Protein AF-0000000086060961 (afdb_homodimer)

Sequence (502 aa):
MTVVAVLANPPREGLVATGLAESTPLSTAEAADLYEAAFRDIVLAVDRSGGELLVNYPDEESIPEAHRTDTPPEAALRALVADTLGGTEDARFERQVGSSFGARAGNTVTHLLREEGADSVAVVTPSTAMLSRTLIDSAAMKLRTNGVVIGPSTRGRVHYVGFTEPIDFEGAFEGLALPTLANRGRDAGLDVEFVESLPSLETREDLIDTIPLLRARFAAERIVPDYTAAFVHEHGLDVVDEDGKKRIVRDMTVVAVLANPPREGLVATGLAESTPLSTAEAADLYEAAFRDIVLAVDRSGGELLVNYPDEESIPEAHRTDTPPEAALRALVADTLGGTEDARFERQVGSSFGARAGNTVTHLLREEGADSVAVVTPSTAMLSRTLIDSAAMKLRTNGVVIGPSTRGRVHYVGFTEPIDFEGAFEGLALPTLANRGRDAGLDVEFVESLPSLETREDLIDTIPLLRARFAAERIVPDYTAAFVHEHGLDVVDEDGKKRIVRD

pLDDT: mean 97.27, std 2.28, range [78.19, 98.94]

Nearest PDB structures (foldseek):
  3cgx-assembly1_A  TM=8.092E-01  e=8.854E-16  Oleidesulfovibrio alaskensis G20
  7p97-assembly2_BBB  TM=8.093E-01  e=3.402E-10  Mycetohabitans rhizoxinica HKI 454
  6bwg-assembly1_A  TM=7.221E-01  e=3.503E-09  Mycobacterium tuberculosis H37Rv
  6bwg-assembly2_B  TM=7.138E-01  e=3.278E-09  Mycobacterium tuberculosis H37Rv
  2waw-assembly1_A  TM=5.375E-01  e=2.163E-05  Mycobacterium sp. DSM 3803

Foldseek 3Di:
DEAEEEEEFQLFQPQPLVQACVFAVDHSNLSSLLLLLLVLLVLVQQVPAPYQAEYEYEFLVLGDPVGRDPQTRQNRVQVSSCVSPVHCVRYHYHYFDDNDPLNRVLVVQACCCPVVVDQKYKYAYSFFSFRHNVQVNVQVVVVVQWQWEFAAEPQQATGMIMGRHGWDSVCCRPRNNNVSVVVRCVVVVTGYHYTYHGYTHRHPVSCLVVQVVLVVCVVVVHDGSDSSSVSCVVQQWDWDDDPNDIHIDGD/DEAEEEEEFQLFQPQPLVQACVFAVDHSNLSSLLLLLLVLLVLVQQVPAPYQAEYEYEFLVLGPPVGRDPQTRQNRVQVSSCVSPVHCVRYHYHYFDDNDPLNRVLVVQQCCCPVVPDQKYKYAYSFFSFRHNVQVNVQVVVVVQWQKEFAAEPQQATGMIMGRHGWDSVCCRPRNNNVSVVVRCVVVVTHYHYTYHGYTHRHPVSCLVVQVVLVVCVVVVHDGSDSSSVSCVVQQWDWDDDPNDIGIDGD

Radius of gyration: 23.16 Å; Cα contacts (8 Å, |Δi|>4): 1108; chains: 2; bounding box: 47×70×55 Å

Solvent-accessible surface area (backbone atoms only — not comparable to full-atom values): 25037 Å² total; per-residue (Å²): 102,33,37,38,34,34,51,42,73,49,64,35,60,68,72,31,42,49,50,27,26,74,58,38,94,41,46,41,58,52,21,8,50,50,37,42,20,13,37,49,22,39,52,50,20,34,67,71,27,74,40,40,40,30,42,30,23,53,48,65,87,76,43,59,74,93,68,60,62,93,63,49,37,58,60,51,46,49,51,50,43,22,70,68,68,76,43,52,86,78,47,44,77,44,76,51,52,66,93,43,70,27,42,23,53,41,47,51,45,36,44,39,40,71,74,66,60,39,61,26,36,27,46,33,48,48,34,27,36,77,52,40,28,67,55,53,43,52,46,48,57,50,42,74,81,23,32,26,32,36,18,38,23,61,61,14,27,62,48,33,42,32,29,50,57,78,65,72,31,82,64,28,72,47,72,46,15,34,33,43,42,29,42,35,32,41,74,68,73,31,49,46,46,72,52,70,47,45,59,44,57,46,34,43,70,25,46,43,33,42,46,32,50,50,50,18,30,52,58,36,72,44,89,66,37,62,45,40,53,49,50,37,58,75,59,23,54,44,71,44,62,60,92,86,42,78,40,80,46,71,101,100,34,36,39,34,34,52,42,72,52,65,36,60,68,72,29,43,49,49,27,25,74,58,40,94,41,46,41,59,53,22,9,50,49,36,43,19,12,36,50,22,39,53,50,20,33,67,71,27,75,40,40,40,29,42,29,24,53,48,65,86,76,45,58,75,93,69,59,63,93,63,49,36,59,59,50,48,48,51,51,44,20,69,70,69,76,43,52,88,79,48,44,76,45,76,51,53,65,94,44,71,28,43,23,52,39,48,52,45,38,44,39,40,71,74,66,60,39,60,25,36,28,48,34,47,47,35,27,37,76,54,40,28,68,55,53,42,51,47,50,58,50,45,74,80,20,32,26,32,36,18,38,22,60,59,12,26,60,47,33,41,32,30,49,58,78,65,73,30,82,65,27,73,48,72,46,16,34,33,44,44,29,44,35,30,40,75,68,73,32,47,46,45,72,52,69,47,44,60,43,57,46,34,42,68,24,46,44,34,43,46,34,51,50,50,17,30,52,59,35,72,44,88,66,38,60,46,41,53,48,50,38,58,73,59,22,55,45,71,44,60,60,93,86,44,78,42,79,46,71,103

InterPro domains:
  IPR018641 Transferase 1, rSAM/selenodomain-associated [PF09837] (86-167)
  IPR018641 Transferase 1, rSAM/selenodomain-associated [PTHR36529] (4-212)
  IPR029044 Nucleotide-diphospho-sugar transferases [G3DSA:3.90.550.10] (1-240)

Secondary structure (DSSP, 8-state):
-EEEEEE-----TTTS-HHHHHHSS--HHHHHHHHHHHHHHHHHHHHHSSSEEEEEE--GGGS-GGG--SS-HHHHHHHHHHHHHT-STTEEEEE---SSHHHHHHHHHHIIIIIS--SEEEEE-TT-TT--HHHHHHHHHHTTT-SEEEEE-GGG-EEEEEESS----TTTTSSSHHHHHHHHHHHTT--EEE--B----SSHHHHHHHHHHHHHHHHTT----HHHHHHHHHTTEEEEEETTEEEEEE-/-EEEE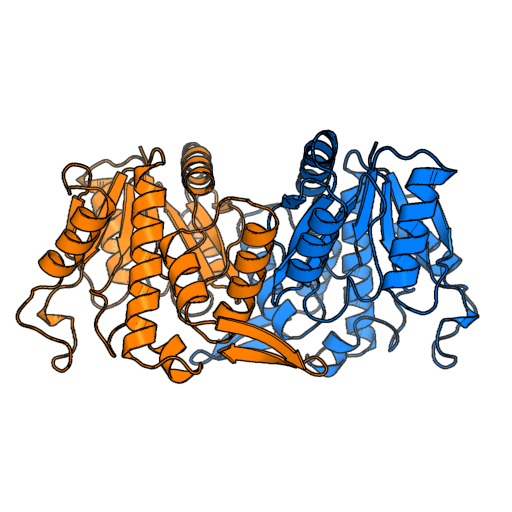EE-----TTTS-HHHHHHSS--HHHHHHHHHHHHHHHHHHHHHSSSEEEEEE--GGGS-GGG--SS-HHHHHHHHHHHHHS-STTEEEEE---SSHHHHHHHHHHIIIIIS--SEEEEE-TT-TT--HHHHHHHHHHTTT-SEEEEE-GGG-EEEEEESS----TTTTSSSHHHHHHHHHHHTT--EEE--B----SSHHHHHHHHHHHHHHHHTT----HHHHHHHHHTTEEEEEETTEEEEEE-

Structure (mmCIF, N/CA/C/O backbone):
data_AF-0000000086060961-model_v1
#
loop_
_entity.id
_entity.type
_entity.pdbx_description
1 polymer '2-phospho-L-lactate guanylyltransferase (CobY/MobA/RfbA family)'
#
loop_
_atom_site.group_PDB
_atom_site.id
_atom_site.type_symbol
_atom_site.label_atom_id
_atom_site.label_alt_id
_atom_site.label_comp_id
_atom_site.label_asym_id
_atom_site.label_entity_id
_atom_site.label_seq_id
_atom_site.pdbx_PDB_ins_code
_atom_site.Cartn_x
_atom_site.Cartn_y
_atom_site.Cartn_z
_atom_site.occupancy
_atom_site.B_iso_or_equiv
_atom_site.auth_seq_id
_atom_site.auth_comp_id
_atom_site.auth_asym_id
_atom_site.auth_atom_id
_atom_site.pdbx_PDB_model_num
ATOM 1 N N . MET A 1 1 ? -2.715 -25.922 8.734 1 89.56 1 MET A N 1
ATOM 2 C CA . MET A 1 1 ? -1.664 -25.297 7.938 1 89.56 1 MET A CA 1
ATOM 3 C C . MET A 1 1 ? -2.232 -24.719 6.648 1 89.56 1 MET A C 1
ATOM 5 O O . MET A 1 1 ? -3.115 -25.312 6.027 1 89.56 1 MET A O 1
ATOM 9 N N . THR A 1 2 ? -1.802 -23.469 6.242 1 97.81 2 THR A N 1
ATOM 10 C CA . THR A 1 2 ? -2.309 -22.828 5.035 1 97.81 2 THR A CA 1
ATOM 11 C C . THR A 1 2 ? -1.502 -23.25 3.812 1 97.81 2 THR A C 1
ATOM 13 O O . THR A 1 2 ? -0.27 -23.219 3.832 1 97.81 2 THR A O 1
ATOM 16 N N . VAL A 1 3 ? -2.162 -23.781 2.791 1 98.75 3 VAL A N 1
ATOM 17 C CA . VAL A 1 3 ? -1.509 -24.016 1.507 1 98.75 3 VAL A CA 1
ATOM 18 C C . VAL A 1 3 ? -1.468 -22.703 0.708 1 98.75 3 VAL A C 1
ATOM 20 O O . VAL A 1 3 ? -2.504 -22.078 0.479 1 98.75 3 VAL A O 1
ATOM 23 N N . VAL A 1 4 ? -0.291 -22.297 0.354 1 98.81 4 VAL A N 1
ATOM 24 C CA . VAL A 1 4 ? -0.137 -21.125 -0.486 1 98.81 4 VAL A CA 1
ATOM 25 C C . VAL A 1 4 ? 0.062 -21.547 -1.94 1 98.81 4 VAL A C 1
ATOM 27 O O . VAL A 1 4 ? 1.151 -21.969 -2.324 1 98.81 4 VAL A O 1
ATOM 30 N N . ALA A 1 5 ? -0.996 -21.406 -2.723 1 98.88 5 ALA A N 1
ATOM 31 C CA . ALA A 1 5 ? -0.958 -21.734 -4.145 1 98.88 5 ALA A CA 1
ATOM 32 C C . ALA A 1 5 ? -0.439 -20.562 -4.969 1 98.88 5 ALA A C 1
ATOM 34 O O . ALA A 1 5 ? -1.081 -19.5 -5.031 1 98.88 5 ALA A O 1
ATOM 35 N N . VAL A 1 6 ? 0.688 -20.719 -5.516 1 98.81 6 VAL A N 1
ATOM 36 C CA . VAL A 1 6 ? 1.259 -19.734 -6.43 1 98.81 6 VAL A CA 1
ATOM 37 C C . VAL A 1 6 ? 0.909 -20.094 -7.867 1 98.81 6 VAL A C 1
ATOM 39 O O . VAL A 1 6 ? 1.482 -21.031 -8.43 1 98.81 6 VAL A O 1
ATOM 42 N N . LEU A 1 7 ? -0.048 -19.422 -8.43 1 98.56 7 LEU A N 1
ATOM 43 C CA . LEU A 1 7 ? -0.378 -19.641 -9.836 1 98.56 7 LEU A CA 1
ATOM 44 C C . LEU A 1 7 ? 0.624 -18.938 -10.742 1 98.56 7 LEU A C 1
ATOM 46 O O . LEU A 1 7 ? 0.667 -17.719 -10.797 1 98.56 7 LEU A O 1
ATOM 50 N N . ALA A 1 8 ? 1.439 -19.719 -11.406 1 98.5 8 ALA A N 1
ATOM 51 C CA . ALA A 1 8 ? 2.576 -19.141 -12.117 1 98.5 8 ALA A CA 1
ATOM 52 C C . ALA A 1 8 ? 2.711 -19.734 -13.516 1 98.5 8 ALA A C 1
ATOM 54 O O . ALA A 1 8 ? 2.506 -20.938 -13.711 1 98.5 8 ALA A O 1
ATOM 55 N N . ASN A 1 9 ? 2.961 -18.906 -14.492 1 98.38 9 ASN A N 1
ATOM 56 C CA . ASN A 1 9 ? 3.477 -19.312 -15.797 1 98.38 9 ASN A CA 1
ATOM 57 C C . ASN A 1 9 ? 4.992 -19.5 -15.773 1 98.38 9 ASN A C 1
ATOM 59 O O . ASN A 1 9 ? 5.676 -18.906 -14.938 1 98.38 9 ASN A O 1
ATOM 63 N N . PRO A 1 10 ? 5.504 -20.406 -16.641 1 98.56 10 PRO A N 1
ATOM 64 C CA . PRO A 1 10 ? 6.961 -20.359 -16.797 1 98.56 10 PRO A CA 1
ATOM 65 C C . PRO A 1 10 ? 7.453 -19 -17.297 1 98.56 10 PRO A C 1
ATOM 67 O O . PRO A 1 10 ? 6.797 -18.375 -18.141 1 98.56 10 PRO A O 1
ATOM 70 N N . PRO A 1 11 ? 8.516 -18.516 -16.672 1 98.44 11 PRO A N 1
ATOM 71 C CA . PRO A 1 11 ? 8.992 -17.188 -17.031 1 98.44 11 PRO A CA 1
ATOM 72 C C . PRO A 1 11 ? 9.617 -17.141 -18.438 1 98.44 11 PRO A C 1
ATOM 74 O O . PRO A 1 11 ? 10.836 -17.109 -18.562 1 98.44 11 PRO A O 1
ATOM 77 N N . ARG A 1 12 ? 8.82 -17.078 -19.453 1 98.44 12 ARG A N 1
ATOM 78 C CA . ARG A 1 12 ? 9.258 -17.062 -20.844 1 98.44 12 ARG A CA 1
ATOM 79 C C . ARG A 1 12 ? 9.039 -15.688 -21.469 1 98.44 12 ARG A C 1
ATOM 81 O O . ARG A 1 12 ? 8.031 -15.039 -21.203 1 98.44 12 ARG A O 1
ATOM 88 N N . GLU A 1 13 ? 10.016 -15.336 -22.281 1 97.44 13 GLU A N 1
ATOM 89 C CA . GLU A 1 13 ? 9.961 -14.055 -22.969 1 97.44 13 GLU A CA 1
ATOM 90 C C . GLU A 1 13 ? 8.664 -13.898 -23.75 1 97.44 13 GLU A C 1
ATOM 92 O O . GLU A 1 13 ? 8.281 -14.797 -24.5 1 97.44 13 GLU A O 1
ATOM 97 N N . GLY A 1 14 ? 8.008 -12.812 -23.516 1 97.38 14 GLY A N 1
ATOM 98 C CA . GLY A 1 14 ? 6.801 -12.508 -24.266 1 97.38 14 GLY A CA 1
ATOM 99 C C . GLY A 1 14 ? 5.555 -13.141 -23.672 1 97.38 14 GLY A C 1
ATOM 100 O O . GLY A 1 14 ? 4.434 -12.758 -24.016 1 97.38 14 GLY A O 1
ATOM 101 N N . LEU A 1 15 ? 5.68 -14.062 -22.812 1 97.88 15 LEU A N 1
ATOM 102 C CA . LEU A 1 15 ? 4.555 -14.758 -22.188 1 97.88 15 LEU A CA 1
ATOM 103 C C . LEU A 1 15 ? 4.141 -14.07 -20.891 1 97.88 15 LEU A C 1
ATOM 105 O O . LEU A 1 15 ? 2.949 -13.93 -20.609 1 97.88 15 LEU A O 1
ATOM 109 N N . VAL A 1 16 ? 5.109 -13.68 -20.109 1 98 16 VAL A N 1
ATOM 110 C CA . VAL A 1 16 ? 4.832 -13.148 -18.781 1 98 16 VAL A CA 1
ATOM 111 C C . VAL A 1 16 ? 5.266 -11.688 -18.719 1 98 16 VAL A C 1
ATOM 113 O O . VAL A 1 16 ? 6.094 -11.234 -19.5 1 98 16 VAL A O 1
ATOM 116 N N . ALA A 1 17 ? 4.668 -11 -17.688 1 97.81 17 ALA A N 1
ATOM 117 C CA . ALA A 1 17 ? 5.023 -9.617 -17.359 1 97.81 17 ALA A CA 1
ATOM 118 C C . ALA A 1 17 ? 4.98 -8.734 -18.609 1 97.81 17 ALA A C 1
ATOM 120 O O . ALA A 1 17 ? 5.805 -7.832 -18.766 1 97.81 17 ALA A O 1
ATOM 121 N N . THR A 1 18 ? 4.043 -9.031 -19.484 1 97.5 18 THR A N 1
ATOM 122 C CA . THR A 1 18 ? 3.939 -8.305 -20.734 1 97.5 18 THR A CA 1
ATOM 123 C C . THR A 1 18 ? 3.59 -6.836 -20.484 1 97.5 18 THR A C 1
ATOM 125 O O . THR A 1 18 ? 4.004 -5.957 -21.25 1 97.5 18 THR A O 1
ATOM 128 N N . GLY A 1 19 ? 2.799 -6.609 -19.422 1 96.81 19 GLY A N 1
ATOM 129 C CA . GLY A 1 19 ? 2.492 -5.23 -19.078 1 96.81 19 GLY A CA 1
ATOM 130 C C . GLY A 1 19 ? 3.727 -4.402 -18.766 1 96.81 19 GLY A C 1
ATOM 131 O O . GLY A 1 19 ? 3.789 -3.219 -19.109 1 96.81 19 GLY A O 1
ATOM 132 N N . LEU A 1 20 ? 4.672 -5.004 -18.141 1 97.38 20 LEU A N 1
ATOM 133 C CA . LEU A 1 20 ? 5.93 -4.328 -17.859 1 97.38 20 LEU A CA 1
ATOM 134 C C . LEU A 1 20 ? 6.703 -4.047 -19.141 1 97.38 20 LEU A C 1
ATOM 136 O O . LEU A 1 20 ? 7.188 -2.932 -19.344 1 97.38 20 LEU A O 1
ATOM 140 N N . ALA A 1 21 ? 6.801 -5.008 -20.016 1 97.06 21 ALA A N 1
ATOM 141 C CA . ALA A 1 21 ? 7.539 -4.836 -21.266 1 97.06 21 ALA A CA 1
ATOM 142 C C . ALA A 1 21 ? 6.902 -3.758 -22.141 1 97.06 21 ALA A C 1
ATOM 144 O O . ALA A 1 21 ? 7.602 -3.027 -22.844 1 97.06 21 ALA A O 1
ATOM 145 N N . GLU A 1 22 ? 5.625 -3.648 -22.078 1 96.12 22 GLU A N 1
ATOM 146 C CA . GLU A 1 22 ? 4.887 -2.727 -22.938 1 96.12 22 GLU A CA 1
ATOM 147 C C . GLU A 1 22 ? 4.98 -1.295 -22.422 1 96.12 22 GLU A C 1
ATOM 149 O O . GLU A 1 22 ? 4.883 -0.341 -23.203 1 96.12 22 GLU A O 1
ATOM 154 N N . SER A 1 23 ? 5.195 -1.201 -21.156 1 94.12 23 SER A N 1
ATOM 155 C CA . SER A 1 23 ? 4.977 0.119 -20.578 1 94.12 23 SER A CA 1
ATOM 156 C C . SER A 1 23 ? 6.262 0.677 -19.969 1 94.12 23 SER A C 1
ATOM 158 O O . SER A 1 23 ? 6.285 1.812 -19.484 1 94.12 23 SER A O 1
ATOM 160 N N . THR A 1 24 ? 7.32 -0.083 -19.906 1 94.56 24 THR A N 1
ATOM 161 C CA . THR A 1 24 ? 8.586 0.326 -19.312 1 94.56 24 THR A CA 1
ATOM 162 C C . THR A 1 24 ? 9.734 0.145 -20.297 1 94.56 24 THR A C 1
ATOM 164 O O . THR A 1 24 ? 9.547 -0.417 -21.375 1 94.56 24 THR A O 1
ATOM 167 N N . PRO A 1 25 ? 10.961 0.643 -19.984 1 92.62 25 PRO A N 1
ATOM 168 C CA . PRO A 1 25 ? 12.109 0.451 -20.875 1 92.62 25 PRO A CA 1
ATOM 169 C C . PRO A 1 25 ? 12.617 -0.989 -20.875 1 92.62 25 PRO A C 1
ATOM 171 O O . PRO A 1 25 ? 13.602 -1.299 -21.547 1 92.62 25 PRO A O 1
ATOM 174 N N . LEU A 1 26 ? 11.984 -1.859 -20.141 1 97.12 26 LEU A N 1
ATOM 175 C CA . LEU A 1 26 ? 12.414 -3.254 -20.094 1 97.12 26 LEU A CA 1
ATOM 176 C C . LEU A 1 26 ? 12.039 -3.979 -21.375 1 97.12 26 LEU A C 1
ATOM 178 O O . LEU A 1 26 ? 10.93 -3.809 -21.891 1 97.12 26 LEU A O 1
ATOM 182 N N . SER A 1 27 ? 13.023 -4.762 -21.906 1 97.94 27 SER A N 1
ATOM 183 C CA . SER A 1 27 ? 12.695 -5.68 -22.984 1 97.94 27 SER A CA 1
ATOM 184 C C . SER A 1 27 ? 11.789 -6.805 -22.5 1 97.94 27 SER A C 1
ATOM 186 O O . SER A 1 27 ? 11.594 -6.98 -21.297 1 97.94 27 SER A O 1
ATOM 188 N N . THR A 1 28 ? 11.242 -7.523 -23.469 1 98.19 28 THR A N 1
ATOM 189 C CA . THR A 1 28 ? 10.438 -8.68 -23.109 1 98.19 28 THR A CA 1
ATOM 190 C C . THR A 1 28 ? 11.266 -9.695 -22.328 1 98.19 28 THR A C 1
ATOM 192 O O . THR A 1 28 ? 10.758 -10.352 -21.422 1 98.19 28 THR A O 1
ATOM 195 N N . ALA A 1 29 ? 12.5 -9.828 -22.656 1 98.44 29 ALA A N 1
ATOM 196 C CA . ALA A 1 29 ? 13.391 -10.742 -21.953 1 98.44 29 ALA A CA 1
ATOM 197 C C . ALA A 1 29 ? 13.633 -10.281 -20.516 1 98.44 29 ALA A C 1
ATOM 199 O O . ALA A 1 29 ? 13.578 -11.086 -19.578 1 98.44 29 ALA A O 1
ATOM 200 N N . GLU A 1 30 ? 13.914 -9.008 -20.359 1 98.5 30 GLU A N 1
ATOM 201 C CA . GLU A 1 30 ? 14.141 -8.438 -19.047 1 98.5 30 GLU A CA 1
ATOM 202 C C . GLU A 1 30 ? 12.891 -8.531 -18.172 1 98.5 30 GLU A C 1
ATOM 204 O O . GLU A 1 30 ? 12.977 -8.789 -16.969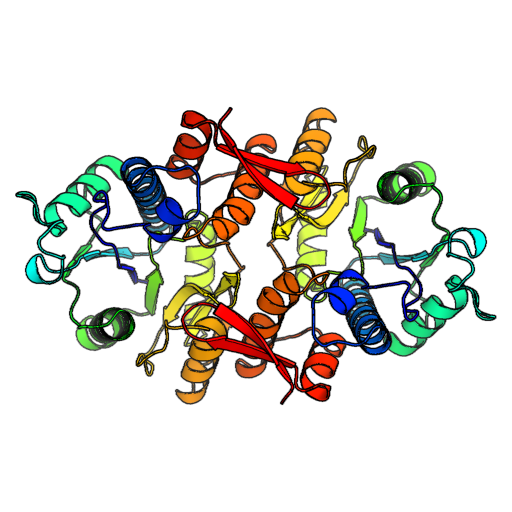 1 98.5 30 GLU A O 1
ATOM 209 N N . ALA A 1 31 ? 11.742 -8.281 -18.766 1 98.5 31 ALA A N 1
ATOM 210 C CA . ALA A 1 31 ? 10.477 -8.398 -18.047 1 98.5 31 ALA A CA 1
ATOM 211 C C . ALA A 1 31 ? 10.266 -9.828 -17.547 1 98.5 31 ALA A C 1
ATOM 213 O O . ALA A 1 31 ? 9.828 -10.031 -16.406 1 98.5 31 ALA A O 1
ATOM 214 N N . ALA A 1 32 ? 10.586 -10.766 -18.359 1 98.62 32 ALA A N 1
ATOM 215 C CA . ALA A 1 32 ? 10.484 -12.164 -17.953 1 98.62 32 ALA A CA 1
ATOM 216 C C . ALA A 1 32 ? 11.453 -12.469 -16.812 1 98.62 32 ALA A C 1
ATOM 218 O O . ALA A 1 32 ? 11.117 -13.211 -15.883 1 98.62 32 ALA A O 1
ATOM 219 N N . ASP A 1 33 ? 12.648 -11.859 -16.875 1 98.69 33 ASP A N 1
ATOM 220 C CA . ASP A 1 33 ? 13.625 -12.023 -15.805 1 98.69 33 ASP A CA 1
ATOM 221 C C . ASP A 1 33 ? 13.109 -11.438 -14.492 1 98.69 33 ASP A C 1
ATOM 223 O O . ASP A 1 33 ? 13.328 -12.016 -13.422 1 98.69 33 ASP A O 1
ATOM 227 N N . LEU A 1 34 ? 12.5 -10.305 -14.57 1 98.69 34 LEU A N 1
ATOM 228 C CA . LEU A 1 34 ? 11.938 -9.68 -13.375 1 98.69 34 LEU A CA 1
ATOM 229 C C . LEU A 1 34 ? 10.797 -10.523 -12.805 1 98.69 34 LEU A C 1
ATOM 231 O O . LEU A 1 34 ? 10.688 -10.672 -11.586 1 98.69 34 LEU A O 1
ATOM 235 N N . TYR A 1 35 ? 9.992 -11.094 -13.695 1 98.75 35 TYR A N 1
ATOM 236 C CA . TYR A 1 35 ? 8.938 -12.023 -13.289 1 98.75 35 TYR A CA 1
ATOM 237 C C . TYR A 1 35 ? 9.523 -13.227 -12.555 1 98.75 35 TYR A C 1
ATOM 239 O O . TYR A 1 35 ? 9.016 -13.625 -11.508 1 98.75 35 TYR A O 1
ATOM 247 N N . GLU A 1 36 ? 10.523 -13.734 -13.109 1 98.81 36 GLU A N 1
ATOM 248 C CA . GLU A 1 36 ? 11.211 -14.867 -12.477 1 98.81 36 GLU A CA 1
ATOM 249 C C . GLU A 1 36 ? 11.742 -14.484 -11.102 1 98.81 36 GLU A C 1
ATOM 251 O O . GLU A 1 36 ? 11.625 -15.258 -10.148 1 98.81 36 GLU A O 1
ATOM 256 N N . ALA A 1 37 ? 12.359 -13.328 -11 1 98.81 37 ALA A N 1
ATOM 257 C CA . ALA A 1 37 ? 12.875 -12.836 -9.727 1 98.81 37 ALA A CA 1
ATOM 258 C C . ALA A 1 37 ? 11.766 -12.758 -8.68 1 98.81 37 ALA A C 1
ATOM 260 O O . ALA A 1 37 ? 11.938 -13.219 -7.547 1 98.81 37 ALA A O 1
ATOM 261 N N . ALA A 1 38 ? 10.664 -12.211 -9.078 1 98.75 38 ALA A N 1
ATOM 262 C CA . ALA A 1 38 ? 9.523 -12.094 -8.172 1 98.75 38 ALA A CA 1
ATOM 263 C C . ALA A 1 38 ? 9.016 -13.469 -7.746 1 98.75 38 ALA A C 1
ATOM 265 O O . ALA A 1 38 ? 8.695 -13.688 -6.574 1 98.75 38 ALA A O 1
ATOM 266 N N . PHE A 1 39 ? 8.961 -14.398 -8.727 1 98.88 39 PHE A N 1
ATOM 267 C CA . PHE A 1 39 ? 8.547 -15.773 -8.438 1 98.88 39 PHE A CA 1
ATOM 268 C C . PHE A 1 39 ? 9.453 -16.406 -7.387 1 98.88 39 PHE A C 1
ATOM 270 O O . PHE A 1 39 ? 8.969 -17 -6.418 1 98.88 39 PHE A O 1
ATOM 277 N N . ARG A 1 40 ? 10.727 -16.25 -7.559 1 98.75 40 ARG A N 1
ATOM 278 C CA . ARG A 1 40 ? 11.695 -16.812 -6.625 1 98.75 40 ARG A CA 1
ATOM 279 C C . ARG A 1 40 ? 11.539 -16.203 -5.234 1 98.75 40 ARG A C 1
ATOM 281 O O . ARG A 1 40 ? 11.648 -16.906 -4.23 1 98.75 40 ARG A O 1
ATOM 288 N N . ASP A 1 41 ? 11.312 -14.945 -5.156 1 98.75 41 ASP A N 1
ATOM 289 C CA . ASP A 1 41 ? 11.117 -14.273 -3.871 1 98.75 41 ASP A CA 1
ATOM 290 C C . ASP A 1 41 ? 9.883 -14.805 -3.156 1 98.75 41 ASP A C 1
ATOM 292 O O . ASP A 1 41 ? 9.883 -14.969 -1.934 1 98.75 41 ASP A O 1
ATOM 296 N N . ILE A 1 42 ? 8.805 -15.078 -3.893 1 98.56 42 ILE A N 1
ATOM 297 C CA . ILE A 1 42 ? 7.582 -15.617 -3.305 1 98.56 42 ILE A CA 1
ATOM 298 C C . ILE A 1 42 ? 7.828 -17.031 -2.799 1 98.56 42 ILE A C 1
ATOM 300 O O . ILE A 1 42 ? 7.398 -17.391 -1.699 1 98.56 42 ILE A O 1
ATOM 304 N N . VAL A 1 43 ? 8.523 -17.797 -3.619 1 98.44 43 VAL A N 1
ATOM 305 C CA . VAL A 1 43 ? 8.883 -19.156 -3.238 1 98.44 43 VAL A CA 1
ATOM 306 C C . VAL A 1 43 ? 9.648 -19.141 -1.917 1 98.44 43 VAL A C 1
ATOM 308 O O . VAL A 1 43 ? 9.328 -19.891 -0.997 1 98.44 43 VAL A O 1
ATOM 311 N N . LEU A 1 44 ? 10.586 -18.234 -1.763 1 98.19 44 LEU A N 1
ATOM 312 C CA . LEU A 1 44 ? 11.375 -18.109 -0.542 1 98.19 44 LEU A CA 1
ATOM 313 C C . LEU A 1 44 ? 10.5 -17.688 0.63 1 98.19 44 LEU A C 1
ATOM 315 O O . LEU A 1 44 ? 10.633 -18.219 1.734 1 98.19 44 LEU A O 1
ATOM 319 N N . ALA A 1 45 ? 9.664 -16.719 0.398 1 98.25 45 ALA A N 1
ATOM 320 C CA . ALA A 1 45 ? 8.789 -16.203 1.454 1 98.25 45 ALA A CA 1
ATOM 321 C C . ALA A 1 45 ? 7.895 -17.312 2.004 1 98.25 45 ALA A C 1
ATOM 323 O O . ALA A 1 45 ? 7.738 -17.438 3.221 1 98.25 45 ALA A O 1
ATOM 324 N N . VAL A 1 46 ? 7.301 -18.109 1.089 1 98.31 46 VAL A N 1
ATOM 325 C CA . VAL A 1 46 ? 6.414 -19.172 1.517 1 98.31 46 VAL A CA 1
ATOM 326 C C . VAL A 1 46 ? 7.211 -20.25 2.264 1 98.31 46 VAL A C 1
ATOM 328 O O . VAL A 1 46 ? 6.801 -20.703 3.33 1 98.31 46 VAL A O 1
ATOM 331 N N . ASP A 1 47 ? 8.359 -20.594 1.724 1 97.75 47 ASP A N 1
ATOM 332 C CA . ASP A 1 47 ? 9.195 -21.641 2.32 1 97.75 47 ASP A CA 1
ATOM 333 C C . ASP A 1 47 ? 9.609 -21.25 3.738 1 97.75 47 ASP A C 1
ATOM 335 O O . ASP A 1 47 ? 9.719 -22.125 4.613 1 97.75 47 ASP A O 1
ATOM 339 N N . ARG A 1 48 ? 9.844 -19.984 3.979 1 97.19 48 ARG A N 1
ATOM 340 C CA . ARG A 1 48 ? 10.312 -19.5 5.27 1 97.19 48 ARG A CA 1
ATOM 341 C C . ARG A 1 48 ? 9.148 -19.297 6.234 1 97.19 48 ARG A C 1
ATOM 343 O O . ARG A 1 48 ? 9.359 -19.109 7.434 1 97.19 48 ARG A O 1
ATOM 350 N N . SER A 1 49 ? 7.965 -19.312 5.723 1 97.69 49 SER A N 1
ATOM 351 C CA . SER A 1 49 ? 6.777 -19.109 6.543 1 97.69 49 SER A CA 1
ATOM 352 C C . SER A 1 49 ? 6.246 -20.438 7.082 1 97.69 49 SER A C 1
ATOM 354 O O . SER A 1 49 ? 6.914 -21.469 6.977 1 97.69 49 SER A O 1
ATOM 356 N N . GLY A 1 50 ? 5.105 -20.406 7.676 1 96 50 GLY A N 1
ATOM 357 C CA . GLY A 1 50 ? 4.43 -21.609 8.133 1 96 50 GLY A CA 1
ATOM 358 C C . GLY A 1 50 ? 3.514 -22.219 7.09 1 96 50 GLY A C 1
ATOM 359 O O . GLY A 1 50 ? 2.793 -23.172 7.367 1 96 50 GLY A O 1
ATOM 360 N N . GLY A 1 51 ? 3.545 -21.656 5.867 1 97.44 51 GLY A N 1
ATOM 361 C CA . GLY A 1 51 ? 2.678 -22.141 4.809 1 97.44 51 GLY A CA 1
ATOM 362 C C . GLY A 1 51 ? 3.291 -23.281 4.012 1 97.44 51 GLY A C 1
ATOM 363 O O . GLY A 1 51 ? 4.5 -23.516 4.078 1 97.44 51 GLY A O 1
ATOM 364 N N . GLU A 1 52 ? 2.453 -24 3.346 1 98.25 52 GLU A N 1
ATOM 365 C CA . GLU A 1 52 ? 2.863 -25.031 2.395 1 98.25 52 GLU A CA 1
ATOM 366 C C . GLU A 1 52 ? 2.859 -24.5 0.966 1 98.25 52 GLU A C 1
ATOM 368 O O . GLU A 1 52 ? 1.839 -24 0.489 1 98.25 52 GLU A O 1
ATOM 373 N N . LEU A 1 53 ? 3.969 -24.656 0.298 1 98.62 53 LEU A N 1
ATOM 374 C CA . LEU A 1 53 ? 4.102 -24.125 -1.055 1 98.62 53 LEU A CA 1
ATOM 375 C C . LEU A 1 53 ? 3.48 -25.062 -2.074 1 98.62 53 LEU A C 1
ATOM 377 O O . LEU A 1 53 ? 3.854 -26.234 -2.145 1 98.62 53 LEU A O 1
ATOM 381 N N . LEU A 1 54 ? 2.525 -24.625 -2.828 1 98.81 54 LEU A N 1
ATOM 382 C CA . LEU A 1 54 ? 1.999 -25.281 -4.016 1 98.81 54 LEU A CA 1
ATOM 383 C C . LEU A 1 54 ? 2.195 -24.422 -5.254 1 98.81 54 LEU A C 1
ATOM 385 O O . LEU A 1 54 ? 1.645 -23.312 -5.34 1 98.81 54 LEU A O 1
ATOM 389 N N . VAL A 1 55 ? 3.016 -24.844 -6.145 1 98.88 55 VAL A N 1
ATOM 390 C CA . VAL A 1 55 ? 3.146 -24.188 -7.438 1 98.88 55 VAL A CA 1
ATOM 391 C C . VAL A 1 55 ? 2.109 -24.75 -8.414 1 98.88 55 VAL A C 1
ATOM 393 O O . VAL A 1 55 ? 2.125 -25.938 -8.727 1 98.88 55 VAL A O 1
ATOM 396 N N . ASN A 1 56 ? 1.219 -23.906 -8.773 1 98.75 56 ASN A N 1
ATOM 397 C CA . ASN A 1 56 ? 0.166 -24.266 -9.719 1 98.75 56 ASN A CA 1
ATOM 398 C C . ASN A 1 56 ? 0.506 -23.797 -11.133 1 98.75 56 ASN A C 1
ATOM 400 O O . ASN A 1 56 ? 0.468 -22.594 -11.422 1 98.75 56 ASN A O 1
ATOM 404 N N . TYR A 1 57 ? 0.868 -24.75 -12.047 1 98.62 57 TYR A N 1
ATOM 405 C CA . TYR A 1 57 ? 1.421 -24.438 -13.359 1 98.62 57 TYR A CA 1
ATOM 406 C C . TYR A 1 57 ? 0.415 -24.75 -14.461 1 98.62 57 TYR A C 1
ATOM 408 O O . TYR A 1 57 ? -0.448 -25.625 -14.297 1 98.62 57 TYR A O 1
ATOM 416 N N . PRO A 1 58 ? 0.489 -24.031 -15.594 1 97.44 58 PRO A N 1
ATOM 417 C CA . PRO A 1 58 ? -0.43 -24.297 -16.703 1 97.44 58 PRO A CA 1
ATOM 418 C C . PRO A 1 58 ? -0.042 -25.547 -17.5 1 97.44 58 PRO A C 1
ATOM 420 O O . PRO A 1 58 ? 1.12 -25.953 -17.484 1 97.44 58 PRO A O 1
ATOM 423 N N . ASP A 1 59 ? -1.075 -26.031 -18.125 1 92.69 59 ASP A N 1
ATOM 424 C CA . ASP A 1 59 ? -0.794 -27.062 -19.125 1 92.69 59 ASP A CA 1
ATOM 425 C C . ASP A 1 59 ? -0.057 -26.469 -20.328 1 92.69 59 ASP A C 1
ATOM 427 O O . ASP A 1 59 ? -0.291 -25.328 -20.703 1 92.69 59 ASP A O 1
ATOM 431 N N . GLU A 1 60 ? 0.744 -27.312 -20.922 1 92.81 60 GLU A N 1
ATOM 432 C CA . GLU A 1 60 ? 1.473 -26.875 -22.109 1 92.81 60 GLU A CA 1
ATOM 433 C C . GLU A 1 60 ? 0.519 -26.344 -23.188 1 92.81 60 GLU A C 1
ATOM 435 O O . GLU A 1 60 ? 0.82 -25.375 -23.859 1 92.81 60 GLU A O 1
ATOM 440 N N . GLU A 1 61 ? -0.627 -26.969 -23.344 1 92.12 61 GLU A N 1
ATOM 441 C CA . GLU A 1 61 ? -1.596 -26.625 -24.391 1 92.12 61 GLU A CA 1
ATOM 442 C C . GLU A 1 61 ? -2.23 -25.266 -24.125 1 92.12 61 GLU A C 1
ATOM 444 O O . GLU A 1 61 ? -2.76 -24.641 -25.047 1 92.12 61 GLU A O 1
ATOM 449 N N . SER A 1 62 ? -2.172 -24.828 -22.812 1 93.5 62 SER A N 1
ATOM 450 C CA . SER A 1 62 ? -2.756 -23.547 -22.469 1 93.5 62 SER A CA 1
ATOM 451 C C . SER A 1 62 ? -1.794 -22.406 -22.766 1 93.5 62 SER A C 1
ATOM 453 O O . SER A 1 62 ? -2.191 -21.234 -22.781 1 93.5 62 SER A O 1
ATOM 455 N N . ILE A 1 63 ? -0.565 -22.719 -23.031 1 96.06 63 ILE A N 1
ATOM 456 C CA . ILE A 1 63 ? 0.436 -21.719 -23.406 1 96.06 63 ILE A CA 1
ATOM 457 C C . ILE A 1 63 ? 0.341 -21.422 -24.891 1 96.06 63 ILE A C 1
ATOM 459 O O . ILE A 1 63 ? 0.293 -22.344 -25.719 1 96.06 63 ILE A O 1
ATOM 463 N N . PRO A 1 64 ? 0.26 -20.188 -25.266 1 96.06 64 PRO A N 1
ATOM 464 C CA . PRO A 1 64 ? 0.267 -19.875 -26.703 1 96.06 64 PRO A CA 1
ATOM 465 C C . PRO A 1 64 ? 1.416 -20.531 -27.453 1 96.06 64 PRO A C 1
ATOM 467 O O . PRO A 1 64 ? 2.531 -20.625 -26.922 1 96.06 64 PRO A O 1
ATOM 470 N N . GLU A 1 65 ? 1.128 -20.938 -28.656 1 96.12 65 GLU A N 1
ATOM 471 C CA . GLU A 1 65 ? 2.055 -21.734 -29.453 1 96.12 65 GLU A CA 1
ATOM 472 C C . GLU A 1 65 ? 3.414 -21.047 -29.578 1 96.12 65 GLU A C 1
ATOM 474 O O . GLU A 1 65 ? 4.453 -21.703 -29.469 1 96.12 65 GLU A O 1
ATOM 479 N N . ALA A 1 66 ? 3.439 -19.812 -29.734 1 96.38 66 ALA A N 1
ATOM 480 C CA . ALA A 1 66 ? 4.656 -19.031 -29.969 1 96.38 66 ALA A CA 1
ATOM 481 C C . ALA A 1 66 ? 5.586 -19.094 -28.766 1 96.38 66 ALA A C 1
ATOM 483 O O . ALA A 1 66 ? 6.777 -18.797 -28.875 1 96.38 66 ALA A O 1
ATOM 484 N N . HIS A 1 67 ? 5.035 -19.562 -27.609 1 97 67 HIS A N 1
ATOM 485 C CA . HIS A 1 67 ? 5.832 -19.547 -26.391 1 97 67 HIS A CA 1
ATOM 486 C C . HIS A 1 67 ? 6.066 -20.953 -25.859 1 97 67 HIS A C 1
ATOM 488 O O . HIS A 1 67 ? 6.574 -21.125 -24.734 1 97 67 HIS A O 1
ATOM 494 N N . ARG A 1 68 ? 5.617 -21.906 -26.609 1 96.94 68 ARG A N 1
ATOM 495 C CA . ARG A 1 68 ? 5.902 -23.281 -26.219 1 96.94 68 ARG A CA 1
ATOM 496 C C . ARG A 1 68 ? 7.352 -23.656 -26.516 1 96.94 68 ARG A C 1
ATOM 498 O O . ARG A 1 68 ? 7.922 -23.203 -27.516 1 96.94 68 ARG A O 1
ATOM 505 N N . THR A 1 69 ? 7.961 -24.328 -25.641 1 95.5 69 THR A N 1
ATOM 506 C CA . THR A 1 69 ? 9.328 -24.812 -25.781 1 95.5 69 THR A CA 1
ATOM 507 C C . THR A 1 69 ? 9.406 -26.312 -25.5 1 95.5 69 THR A C 1
ATOM 509 O O . THR A 1 69 ? 8.406 -26.938 -25.156 1 95.5 69 THR A O 1
ATOM 512 N N . ASP A 1 70 ? 10.609 -26.828 -25.641 1 95.75 70 ASP A N 1
ATOM 513 C CA . ASP A 1 70 ? 10.82 -28.25 -25.359 1 95.75 70 ASP A CA 1
ATOM 514 C C . ASP A 1 70 ? 10.75 -28.531 -23.875 1 95.75 70 ASP A C 1
ATOM 516 O O . ASP A 1 70 ? 10.617 -29.688 -23.453 1 95.75 70 ASP A O 1
ATOM 520 N N . THR A 1 71 ? 10.844 -27.547 -23.094 1 97.25 71 THR A N 1
ATOM 521 C CA . THR A 1 71 ? 10.742 -27.719 -21.641 1 97.25 71 THR A CA 1
ATOM 522 C C . THR A 1 71 ? 9.312 -27.484 -21.172 1 97.25 71 THR A C 1
ATOM 524 O O . THR A 1 71 ? 8.805 -26.359 -21.234 1 97.25 71 THR A O 1
ATOM 527 N N . PRO A 1 72 ? 8.695 -28.531 -20.719 1 97.56 72 PRO A N 1
ATOM 528 C CA . PRO A 1 72 ? 7.336 -28.344 -20.203 1 97.56 72 PRO A CA 1
ATOM 529 C C . PRO A 1 72 ? 7.254 -27.312 -19.094 1 97.56 72 PRO A C 1
ATOM 531 O O . PRO A 1 72 ? 8.227 -27.109 -18.359 1 97.56 72 PRO A O 1
ATOM 534 N N . PRO A 1 73 ? 6.098 -26.656 -18.922 1 98.25 73 PRO A N 1
ATOM 535 C CA . PRO A 1 73 ? 5.941 -25.625 -17.891 1 98.25 73 PRO A CA 1
ATOM 536 C C . PRO A 1 73 ? 6.289 -26.141 -16.484 1 98.25 73 PRO A C 1
ATOM 538 O O . PRO A 1 73 ? 6.969 -25.453 -15.727 1 98.25 73 PRO A O 1
ATOM 541 N N . GLU A 1 74 ? 5.809 -27.328 -16.141 1 98.25 74 GLU A N 1
ATOM 542 C CA . GLU A 1 74 ? 6.113 -27.906 -14.836 1 98.25 74 GLU A CA 1
ATOM 543 C C . GLU A 1 74 ? 7.621 -28 -14.617 1 98.25 74 GLU A C 1
ATOM 545 O O . GLU A 1 74 ? 8.125 -27.641 -13.547 1 98.25 74 GLU A O 1
ATOM 550 N N . ALA A 1 75 ? 8.32 -28.562 -15.594 1 98.25 75 ALA A N 1
ATOM 551 C CA . ALA A 1 75 ? 9.758 -28.766 -15.484 1 98.25 75 ALA A CA 1
ATOM 552 C C . ALA A 1 75 ? 10.484 -27.438 -15.297 1 98.25 75 ALA A C 1
ATOM 554 O O . ALA A 1 75 ? 11.438 -27.344 -14.516 1 98.25 75 ALA A O 1
ATOM 555 N N . ALA A 1 76 ? 10.062 -26.438 -16.016 1 98.5 76 ALA A N 1
ATOM 556 C CA . ALA A 1 76 ? 10.68 -25.109 -15.914 1 98.5 76 ALA A CA 1
ATOM 557 C C . ALA A 1 76 ? 10.516 -24.531 -14.508 1 98.5 76 ALA A C 1
ATOM 559 O O . ALA A 1 76 ? 11.484 -24.047 -13.922 1 98.5 76 ALA A O 1
ATOM 560 N N . LEU A 1 77 ? 9.32 -24.625 -13.945 1 98.75 77 LEU A N 1
ATOM 561 C CA . LEU A 1 77 ? 9.047 -24.047 -12.633 1 98.75 77 LEU A CA 1
ATOM 562 C C . LEU A 1 77 ? 9.68 -24.891 -11.531 1 98.75 77 LEU A C 1
ATOM 564 O O . LEU A 1 77 ? 10.148 -24.359 -10.523 1 98.75 77 LEU A O 1
ATOM 568 N N . ARG A 1 78 ? 9.695 -26.219 -11.719 1 98.69 78 ARG A N 1
ATOM 569 C CA . ARG A 1 78 ? 10.375 -27.094 -10.766 1 98.69 78 ARG A CA 1
ATOM 570 C C . ARG A 1 78 ? 11.859 -26.766 -10.688 1 98.69 78 ARG A C 1
ATOM 572 O O . ARG A 1 78 ? 12.445 -26.766 -9.602 1 98.69 78 ARG A O 1
ATOM 579 N N . ALA A 1 79 ? 12.469 -26.547 -11.836 1 98.62 79 ALA A N 1
ATOM 580 C CA . ALA A 1 79 ? 13.883 -26.203 -11.867 1 98.62 79 ALA A CA 1
ATOM 581 C C . ALA A 1 79 ? 14.148 -24.906 -11.117 1 98.62 79 ALA A C 1
ATOM 583 O O . ALA A 1 79 ? 15.141 -24.781 -10.383 1 98.62 79 ALA A O 1
ATOM 584 N N . LEU A 1 80 ? 13.289 -23.953 -11.281 1 98.69 80 LEU A N 1
ATOM 585 C CA . LEU A 1 80 ? 13.445 -22.672 -10.609 1 98.69 80 LEU A CA 1
ATOM 586 C C . LEU A 1 80 ? 13.297 -22.828 -9.094 1 98.69 80 LEU A C 1
ATOM 588 O O . LEU A 1 80 ? 14.055 -22.234 -8.328 1 98.69 80 LEU A O 1
ATOM 592 N N . VAL A 1 81 ? 12.297 -23.609 -8.68 1 98.81 81 VAL A N 1
ATOM 593 C CA . VAL A 1 81 ? 12.094 -23.859 -7.258 1 98.81 81 VAL A CA 1
ATOM 594 C C . VAL A 1 81 ? 13.297 -24.594 -6.684 1 98.81 81 VAL A C 1
ATOM 596 O O . VAL A 1 81 ? 13.797 -24.234 -5.609 1 98.81 81 VAL A O 1
ATOM 599 N N . ALA A 1 82 ? 13.773 -25.594 -7.414 1 98.75 82 ALA A N 1
ATOM 600 C CA . ALA A 1 82 ? 14.938 -26.359 -6.965 1 98.75 82 ALA A CA 1
ATOM 601 C C . ALA A 1 82 ? 16.156 -25.453 -6.816 1 98.75 82 ALA A C 1
ATOM 603 O O . ALA A 1 82 ? 16.906 -25.562 -5.84 1 98.75 82 ALA A O 1
ATOM 604 N N . ASP A 1 83 ? 16.375 -24.609 -7.77 1 98.44 83 ASP A N 1
ATOM 605 C CA . ASP A 1 83 ? 17.5 -23.688 -7.738 1 98.44 83 ASP A CA 1
ATOM 606 C C . ASP A 1 83 ? 17.359 -22.703 -6.578 1 98.44 83 ASP A C 1
ATOM 608 O O . ASP A 1 83 ? 18.359 -22.297 -5.977 1 98.44 83 ASP A O 1
ATOM 612 N N . THR A 1 84 ? 16.156 -22.312 -6.262 1 98.44 84 THR A N 1
ATOM 613 C CA . THR A 1 84 ? 15.891 -21.297 -5.246 1 98.44 84 THR A CA 1
ATOM 614 C C . THR A 1 84 ? 16.016 -21.891 -3.844 1 98.44 84 THR A C 1
ATOM 616 O O . THR A 1 84 ? 16.594 -21.266 -2.949 1 98.44 84 THR A O 1
ATOM 619 N N . LEU A 1 85 ? 15.539 -23.125 -3.672 1 98.12 85 LEU A N 1
ATOM 620 C CA . LEU A 1 85 ? 15.414 -23.688 -2.334 1 98.12 85 LEU A CA 1
ATOM 621 C C . LEU A 1 85 ? 16.469 -24.766 -2.094 1 98.12 85 LEU A C 1
ATOM 623 O O . LEU A 1 85 ? 16.641 -25.234 -0.965 1 98.12 85 LEU A O 1
ATOM 627 N N . GLY A 1 86 ? 17.172 -25.125 -3.074 1 97.69 86 GLY A N 1
ATOM 628 C CA . GLY A 1 86 ? 18.125 -26.219 -2.959 1 97.69 86 GLY A CA 1
ATOM 629 C C . GLY A 1 86 ? 17.484 -27.578 -3.102 1 97.69 86 GLY A C 1
ATOM 630 O O . GLY A 1 86 ? 18.078 -28.594 -2.723 1 97.69 86 GLY A O 1
ATOM 631 N N . GLY A 1 87 ? 16.281 -27.625 -3.602 1 97.25 87 GLY A N 1
ATOM 632 C CA . GLY A 1 87 ? 15.492 -28.828 -3.799 1 97.25 87 GLY A CA 1
ATOM 633 C C . GLY A 1 87 ? 14 -28.547 -3.928 1 97.25 87 GLY A C 1
ATOM 634 O O . GLY A 1 87 ? 13.578 -27.391 -3.904 1 97.25 87 GLY A O 1
ATOM 635 N N . THR A 1 88 ? 13.273 -29.578 -4.172 1 96 88 THR A N 1
ATOM 636 C CA . THR A 1 88 ? 11.836 -29.391 -4.359 1 96 88 THR A CA 1
ATOM 637 C C . THR A 1 88 ? 11.047 -30.266 -3.377 1 96 88 THR A C 1
ATOM 639 O O . THR A 1 88 ? 9.844 -30.469 -3.547 1 96 88 THR A O 1
ATOM 642 N N . GLU A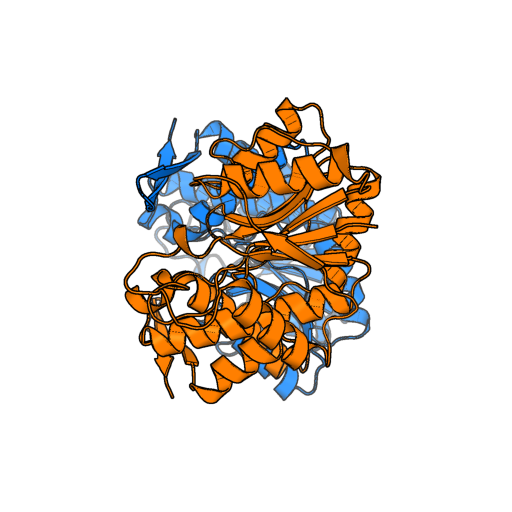 1 89 ? 11.695 -30.781 -2.396 1 94 89 GLU A N 1
ATOM 643 C CA . GLU A 1 89 ? 11.086 -31.781 -1.519 1 94 89 GLU A CA 1
ATOM 644 C C . GLU A 1 89 ? 9.93 -31.172 -0.729 1 94 89 GLU A C 1
ATOM 646 O O . GLU A 1 89 ? 8.961 -31.875 -0.418 1 94 89 GLU A O 1
ATOM 651 N N . ASP A 1 90 ? 9.961 -29.922 -0.462 1 92.31 90 ASP A N 1
ATOM 652 C CA . ASP A 1 90 ? 8.953 -29.297 0.389 1 92.31 90 ASP A CA 1
ATOM 653 C C . ASP A 1 90 ? 7.945 -28.516 -0.441 1 92.31 90 ASP A C 1
ATOM 655 O O . ASP A 1 90 ? 7.156 -27.734 0.103 1 92.31 90 ASP A O 1
ATOM 659 N N . ALA A 1 91 ? 7.996 -28.719 -1.728 1 97.25 91 ALA A N 1
ATOM 660 C CA . ALA A 1 91 ? 7.094 -28 -2.631 1 97.25 91 ALA A CA 1
ATOM 661 C C . ALA A 1 91 ? 6.199 -28.969 -3.389 1 97.25 91 ALA A C 1
ATOM 663 O O . ALA A 1 91 ? 6.645 -30.047 -3.805 1 97.25 91 ALA A O 1
ATOM 664 N N . ARG A 1 92 ? 4.973 -28.594 -3.508 1 98.06 92 ARG A N 1
ATOM 665 C CA . ARG A 1 92 ? 4.043 -29.344 -4.359 1 98.06 92 ARG A CA 1
ATOM 666 C C . ARG A 1 92 ? 3.887 -28.656 -5.715 1 98.06 92 ARG A C 1
ATOM 668 O O . ARG A 1 92 ? 4.016 -27.438 -5.824 1 98.06 92 ARG A O 1
ATOM 675 N N . PHE A 1 93 ? 3.684 -29.469 -6.68 1 98.62 93 PHE A N 1
ATOM 676 C CA . PHE A 1 93 ? 3.424 -28.984 -8.031 1 98.62 93 PHE A CA 1
ATOM 677 C C . PHE A 1 93 ? 2.146 -29.594 -8.586 1 98.62 93 PHE A C 1
ATOM 679 O O . PHE A 1 93 ? 2.002 -30.828 -8.617 1 98.62 93 PHE A O 1
ATOM 686 N N . GLU A 1 94 ? 1.254 -28.75 -8.953 1 98.31 94 GLU A N 1
ATOM 687 C CA . GLU A 1 94 ? 0.001 -29.25 -9.516 1 98.31 94 GLU A CA 1
ATOM 688 C C . GLU A 1 94 ? -0.396 -28.453 -10.758 1 98.31 94 GLU A C 1
ATOM 690 O O . GLU A 1 94 ? -0.106 -27.266 -10.859 1 98.31 94 GLU A O 1
ATOM 695 N N . ARG A 1 95 ? -1.063 -29.141 -11.633 1 97.75 95 ARG A N 1
ATOM 696 C CA . ARG A 1 95 ? -1.53 -28.516 -12.867 1 97.75 95 ARG A CA 1
ATOM 697 C C . ARG A 1 95 ? -2.758 -27.656 -12.617 1 97.75 95 ARG A C 1
ATOM 699 O O . ARG A 1 95 ? -3.648 -28.031 -11.859 1 97.75 95 ARG A O 1
ATOM 706 N N . GLN A 1 96 ? -2.742 -26.469 -13.273 1 96.38 96 GLN A N 1
ATOM 707 C CA . GLN A 1 96 ? -3.922 -25.625 -13.266 1 96.38 96 GLN A CA 1
ATOM 708 C C . GLN A 1 96 ? -5.047 -26.219 -14.102 1 96.38 96 GLN A C 1
ATOM 710 O O . GLN A 1 96 ? -4.797 -26.797 -15.164 1 96.38 96 GLN A O 1
ATOM 715 N N . VAL A 1 97 ? -6.254 -26.094 -13.641 1 95.88 97 VAL A N 1
ATOM 716 C CA . VAL A 1 97 ? -7.438 -26.531 -14.367 1 95.88 97 VAL A CA 1
ATOM 717 C C . VAL A 1 97 ? -8.43 -25.375 -14.492 1 95.88 97 VAL A C 1
ATOM 719 O O . VAL A 1 97 ? -8.906 -24.844 -13.484 1 95.88 97 VAL A O 1
ATOM 722 N N . GLY A 1 98 ? -8.789 -24.969 -15.711 1 95.38 98 GLY A N 1
ATOM 723 C CA . GLY A 1 98 ? -9.734 -23.891 -15.961 1 95.38 98 GLY A CA 1
ATOM 724 C C . GLY A 1 98 ? -9.312 -22.984 -17.094 1 95.38 98 GLY A C 1
ATOM 725 O O . GLY A 1 98 ? -8.117 -22.828 -17.375 1 95.38 98 GLY A O 1
ATOM 726 N N . SER A 1 99 ? -10.305 -22.266 -17.672 1 93.12 99 SER A N 1
ATOM 727 C CA . SER A 1 99 ? -10.055 -21.469 -18.875 1 93.12 99 SER A CA 1
ATOM 728 C C . SER A 1 99 ? -9.766 -20.016 -18.531 1 93.12 99 SER A C 1
ATOM 730 O O . SER A 1 99 ? -9.281 -19.25 -19.359 1 93.12 99 SER A O 1
ATOM 732 N N . SER A 1 100 ? -10.156 -19.594 -17.344 1 94.5 100 SER A N 1
ATOM 733 C CA . SER A 1 100 ? -9.891 -18.25 -16.844 1 94.5 100 SER A CA 1
ATOM 734 C C . SER A 1 100 ? -9.102 -18.281 -15.547 1 94.5 100 SER A C 1
ATOM 736 O O . SER A 1 100 ? -8.992 -19.328 -14.898 1 94.5 100 SER A O 1
ATOM 738 N N . PHE A 1 101 ? -8.492 -17.234 -15.242 1 95.56 101 PHE A N 1
ATOM 739 C CA . PHE A 1 101 ? -7.742 -17.172 -13.992 1 95.56 101 PHE A CA 1
ATOM 740 C C . PHE A 1 101 ? -8.641 -17.484 -12.805 1 95.56 101 PHE A C 1
ATOM 742 O O . PHE A 1 101 ? -8.242 -18.234 -11.906 1 95.56 101 PHE A O 1
ATOM 749 N N . GLY A 1 102 ? -9.836 -16.859 -12.781 1 97.31 102 GLY A N 1
ATOM 750 C CA . GLY A 1 102 ? -10.789 -17.125 -11.719 1 97.31 102 GLY A CA 1
ATOM 751 C C . GLY A 1 102 ? -11.141 -18.609 -11.594 1 97.31 102 GLY A C 1
ATOM 752 O O . GLY A 1 102 ? -11.227 -19.141 -10.492 1 97.31 102 GLY A O 1
ATOM 753 N N . ALA A 1 103 ? -11.352 -19.25 -12.766 1 97.25 103 ALA A N 1
ATOM 754 C CA . ALA A 1 103 ? -11.672 -20.672 -12.766 1 97.25 103 ALA A CA 1
ATOM 755 C C . ALA A 1 103 ? -10.5 -21.484 -12.227 1 97.25 103 ALA A C 1
ATOM 757 O O . ALA A 1 103 ? -10.703 -22.422 -11.43 1 97.25 103 ALA A O 1
ATOM 758 N N . ARG A 1 104 ? -9.297 -21.141 -12.648 1 98 104 ARG A N 1
ATOM 759 C CA . ARG A 1 104 ? -8.117 -21.859 -12.188 1 98 104 ARG A CA 1
ATOM 760 C C . ARG A 1 104 ? -7.93 -21.688 -10.68 1 98 104 ARG A C 1
ATOM 762 O O . ARG A 1 104 ? -7.715 -22.672 -9.969 1 98 104 ARG A O 1
ATOM 769 N N . ALA A 1 105 ? -8.016 -20.469 -10.164 1 98.38 105 ALA A N 1
ATOM 770 C CA . ALA A 1 105 ? -7.906 -20.203 -8.734 1 98.38 105 ALA A CA 1
ATOM 771 C C . ALA A 1 105 ? -9.008 -20.906 -7.953 1 98.38 105 ALA A C 1
ATOM 773 O O . ALA A 1 105 ? -8.742 -21.562 -6.949 1 98.38 105 ALA A O 1
ATOM 774 N N . GLY A 1 106 ? -10.227 -20.75 -8.461 1 98.5 106 GLY A N 1
ATOM 775 C CA . GLY A 1 106 ? -11.359 -21.359 -7.789 1 98.5 106 GLY A CA 1
ATOM 776 C C . GLY A 1 106 ? -11.266 -22.859 -7.707 1 98.5 106 GLY A C 1
ATOM 777 O O . GLY A 1 106 ? -11.523 -23.453 -6.652 1 98.5 106 GLY A O 1
ATOM 778 N N . ASN A 1 107 ? -10.938 -23.531 -8.852 1 98.44 107 ASN A N 1
ATOM 779 C CA . ASN A 1 107 ? -10.781 -24.984 -8.875 1 98.44 107 ASN A CA 1
ATOM 780 C C . ASN A 1 107 ? -9.688 -25.438 -7.922 1 98.44 107 ASN A C 1
ATOM 782 O O . ASN A 1 107 ? -9.844 -26.453 -7.227 1 98.44 107 ASN A O 1
ATOM 786 N N . THR A 1 108 ? -8.594 -24.703 -7.895 1 98.5 108 THR A N 1
ATOM 787 C CA . THR A 1 108 ? -7.488 -25.031 -7 1 98.5 108 THR A CA 1
ATOM 788 C C . THR A 1 108 ? -7.922 -24.922 -5.539 1 98.5 108 THR A C 1
ATOM 790 O O . THR A 1 108 ? -7.738 -25.844 -4.758 1 98.5 108 THR A O 1
ATOM 793 N N . VAL A 1 109 ? -8.531 -23.797 -5.172 1 98.75 109 VAL A N 1
ATOM 794 C CA . VAL A 1 109 ? -8.969 -23.531 -3.805 1 98.75 109 VAL A CA 1
ATOM 795 C C . VAL A 1 109 ? -9.992 -24.594 -3.379 1 98.75 109 VAL A C 1
ATOM 797 O O . VAL A 1 109 ? -9.867 -25.188 -2.305 1 98.75 109 VAL A O 1
ATOM 800 N N . THR A 1 110 ? -10.93 -24.859 -4.254 1 98.38 110 THR A N 1
ATOM 801 C CA . THR A 1 110 ? -12.008 -25.797 -3.936 1 98.38 110 THR A CA 1
ATOM 802 C C . THR A 1 110 ? -11.453 -27.203 -3.744 1 98.38 110 THR A C 1
ATOM 804 O O . THR A 1 110 ? -11.789 -27.891 -2.775 1 98.38 110 THR A O 1
ATOM 807 N N . HIS A 1 111 ? -10.648 -27.594 -4.676 1 98.38 111 HIS A N 1
ATOM 808 C CA . HIS A 1 111 ? -10.062 -28.922 -4.602 1 98.38 111 HIS A CA 1
ATOM 809 C C . HIS A 1 111 ? -9.273 -29.109 -3.309 1 98.38 111 HIS A C 1
ATOM 811 O O . HIS A 1 111 ? -9.453 -30.109 -2.607 1 98.38 111 HIS A O 1
ATOM 817 N N . LEU A 1 112 ? -8.414 -28.188 -2.902 1 98.56 112 LEU A N 1
ATOM 818 C CA . LEU A 1 112 ? -7.551 -28.281 -1.731 1 98.56 112 LEU A CA 1
ATOM 819 C C . LEU A 1 112 ? -8.375 -28.266 -0.447 1 98.56 112 LEU A C 1
ATOM 821 O O . LEU A 1 112 ? -8.086 -29 0.491 1 98.56 112 LEU A O 1
ATOM 825 N N . LEU A 1 113 ? -9.398 -27.422 -0.441 1 98.44 113 LEU A N 1
ATOM 826 C CA . LEU A 1 113 ? -10.211 -27.312 0.762 1 98.44 113 LEU A CA 1
ATO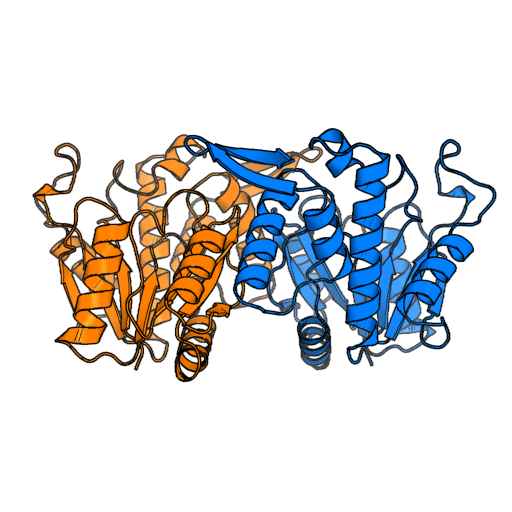M 827 C C . LEU A 1 113 ? -11.117 -28.516 0.927 1 98.44 113 LEU A C 1
ATOM 829 O O . LEU A 1 113 ? -11.211 -29.094 2.018 1 98.44 113 LEU A O 1
ATOM 833 N N . ARG A 1 114 ? -11.742 -29 -0.122 1 97.5 114 ARG A N 1
ATOM 834 C CA . ARG A 1 114 ? -12.805 -30 -0.005 1 97.5 114 ARG A CA 1
ATOM 835 C C . ARG A 1 114 ? -12.258 -31.406 -0.172 1 97.5 114 ARG A C 1
ATOM 837 O O . ARG A 1 114 ? -12.711 -32.344 0.497 1 97.5 114 ARG A O 1
ATOM 844 N N . GLU A 1 115 ? -11.391 -31.547 -1.086 1 96.88 115 GLU A N 1
ATOM 845 C CA . GLU A 1 115 ? -10.93 -32.875 -1.396 1 96.88 115 GLU A CA 1
ATOM 846 C C . GLU A 1 115 ? -9.688 -33.25 -0.58 1 96.88 115 GLU A C 1
ATOM 848 O O . GLU A 1 115 ? -9.516 -34.406 -0.174 1 96.88 115 GLU A O 1
ATOM 853 N N . GLU A 1 116 ? -8.883 -32.312 -0.314 1 96.5 116 GLU A N 1
ATOM 854 C CA . GLU A 1 116 ? -7.637 -32.594 0.387 1 96.5 116 GLU A CA 1
ATOM 855 C C . GLU A 1 116 ? -7.73 -32.219 1.863 1 96.5 116 GLU A C 1
ATOM 857 O O . GLU A 1 116 ? -6.852 -32.594 2.654 1 96.5 116 GLU A O 1
ATOM 862 N N . GLY A 1 117 ? -8.695 -31.484 2.215 1 96.31 117 GLY A N 1
ATOM 863 C CA . GLY A 1 117 ? -8.953 -31.188 3.613 1 96.31 117 GLY A CA 1
ATOM 864 C C . GLY A 1 117 ? -8.016 -30.141 4.184 1 96.31 117 GLY A C 1
ATOM 865 O O . GLY A 1 117 ? -7.688 -30.172 5.375 1 96.31 117 GLY A O 1
ATOM 866 N N . ALA A 1 118 ? -7.484 -29.281 3.324 1 97.69 118 ALA A N 1
ATOM 867 C CA . ALA A 1 118 ? -6.672 -28.172 3.82 1 97.69 118 ALA A CA 1
ATOM 868 C C . ALA A 1 118 ? -7.492 -27.25 4.719 1 97.69 118 ALA A C 1
ATOM 870 O O . ALA A 1 118 ? -8.672 -27.016 4.465 1 97.69 118 ALA A O 1
ATOM 871 N N . ASP A 1 119 ? -6.871 -26.734 5.793 1 97.81 119 ASP A N 1
ATOM 872 C CA . ASP A 1 119 ? -7.547 -25.797 6.684 1 97.81 119 ASP A CA 1
ATOM 873 C C . ASP A 1 119 ? -7.84 -24.484 5.973 1 97.81 119 ASP A C 1
ATOM 875 O O . ASP A 1 119 ? -8.883 -23.875 6.191 1 97.81 119 ASP A O 1
ATOM 879 N N . SER A 1 120 ? -6.91 -24.031 5.215 1 98.81 120 SER A N 1
ATOM 880 C CA . SER A 1 120 ? -7.031 -22.797 4.438 1 98.81 120 SER A CA 1
ATOM 881 C C . SER A 1 120 ? -6.121 -22.828 3.217 1 98.81 120 SER A C 1
ATOM 883 O O . SER A 1 120 ? -5.121 -23.547 3.195 1 98.81 120 SER A O 1
ATOM 885 N N . VAL A 1 121 ? -6.523 -22.109 2.182 1 98.88 121 VAL A N 1
ATOM 886 C CA . VAL A 1 121 ? -5.781 -22.016 0.927 1 98.88 121 VAL A CA 1
ATOM 887 C C . VAL A 1 121 ? -5.648 -20.562 0.511 1 98.88 121 VAL A C 1
ATOM 889 O O . VAL A 1 121 ? -6.633 -19.812 0.512 1 98.88 121 VAL A O 1
ATOM 892 N N . ALA A 1 122 ? -4.48 -20.156 0.22 1 98.88 122 ALA A N 1
ATOM 893 C CA . ALA A 1 122 ? -4.227 -18.797 -0.279 1 98.88 122 ALA A CA 1
ATOM 894 C C . ALA A 1 122 ? -3.822 -18.828 -1.75 1 98.88 122 ALA A C 1
ATOM 896 O O . ALA A 1 122 ? -3.133 -19.75 -2.195 1 98.88 122 ALA A O 1
ATOM 897 N N . VAL A 1 123 ? -4.242 -17.828 -2.475 1 98.81 123 VAL A N 1
ATOM 898 C CA . VAL A 1 123 ? -3.887 -17.641 -3.877 1 98.81 123 VAL A CA 1
ATOM 899 C C . VAL A 1 123 ? -2.959 -16.438 -4.016 1 98.81 123 VAL A C 1
ATOM 901 O O . VAL A 1 123 ? -3.289 -15.336 -3.57 1 98.81 123 VAL A O 1
ATOM 904 N N . VAL A 1 124 ? -1.821 -16.609 -4.605 1 98.5 124 VAL A N 1
ATOM 905 C CA . VAL A 1 124 ? -0.835 -15.57 -4.883 1 98.5 124 VAL A CA 1
ATOM 906 C C . VAL A 1 124 ? -0.304 -15.734 -6.309 1 98.5 124 VAL A C 1
ATOM 908 O O . VAL A 1 124 ? -0.354 -16.828 -6.875 1 98.5 124 VAL A O 1
ATOM 911 N N . THR A 1 125 ? 0.098 -14.648 -6.93 1 97.94 125 THR A N 1
ATOM 912 C CA . THR A 1 125 ? 0.754 -14.648 -8.234 1 97.94 125 THR A CA 1
ATOM 913 C C . THR A 1 125 ? 2.15 -14.039 -8.133 1 97.94 125 THR A C 1
ATOM 915 O O . THR A 1 125 ? 2.453 -13.32 -7.184 1 97.94 125 THR A O 1
ATOM 918 N N . PRO A 1 126 ? 3.051 -14.305 -9.055 1 97.38 126 PRO A N 1
ATOM 919 C CA . PRO A 1 126 ? 4.406 -13.75 -9.039 1 97.38 126 PRO A CA 1
ATOM 920 C C . PRO A 1 126 ? 4.43 -12.242 -9.266 1 97.38 126 PRO A C 1
ATOM 922 O O . PRO A 1 126 ? 5.488 -11.672 -9.539 1 97.38 126 PRO A O 1
ATOM 925 N N . SER A 1 127 ? 3.355 -11.547 -9.016 1 94.88 127 SER A N 1
ATOM 926 C CA . SER A 1 127 ? 3.307 -10.094 -9.18 1 94.88 127 SER A CA 1
ATOM 927 C C . SER A 1 127 ? 3.471 -9.383 -7.84 1 94.88 127 SER A C 1
ATOM 929 O O . SER A 1 127 ? 3.373 -8.156 -7.766 1 94.88 127 SER A O 1
ATOM 931 N N . THR A 1 128 ? 3.746 -10.055 -6.816 1 93.25 128 THR A N 1
ATOM 932 C CA . THR A 1 128 ? 3.867 -9.438 -5.5 1 93.25 128 THR A CA 1
ATOM 933 C C . THR A 1 128 ? 5.223 -9.766 -4.879 1 93.25 128 THR A C 1
ATOM 935 O O . THR A 1 128 ? 5.293 -10.461 -3.865 1 93.25 128 THR A O 1
ATOM 938 N N . ALA A 1 129 ? 6.203 -9.125 -5.309 1 94.88 129 ALA A N 1
ATOM 939 C CA . ALA A 1 129 ? 7.574 -9.43 -4.91 1 94.88 129 ALA A CA 1
ATOM 940 C C . ALA A 1 129 ? 7.793 -9.133 -3.43 1 94.88 129 ALA A C 1
ATOM 942 O O . ALA A 1 129 ? 8.625 -9.766 -2.775 1 94.88 129 ALA A O 1
ATOM 943 N N . MET A 1 130 ? 6.969 -8.305 -2.861 1 96.88 130 MET A N 1
ATOM 944 C CA . MET A 1 130 ? 7.207 -7.805 -1.51 1 96.88 130 MET A CA 1
ATOM 945 C C . MET A 1 130 ? 6.523 -8.688 -0.473 1 96.88 130 MET A C 1
ATOM 947 O O . MET A 1 130 ? 6.527 -8.375 0.718 1 96.88 130 MET A O 1
ATOM 951 N N . LEU A 1 131 ? 5.895 -9.797 -0.912 1 97.88 131 LEU A N 1
ATOM 952 C CA . LEU A 1 131 ? 5.266 -10.719 0.024 1 97.88 131 LEU A CA 1
ATOM 953 C C . LEU A 1 131 ? 6.305 -11.336 0.957 1 97.88 131 LEU A C 1
ATOM 955 O O . LEU A 1 131 ? 7.336 -11.836 0.5 1 97.88 131 LEU A O 1
ATOM 959 N N . SER A 1 132 ? 6.074 -11.266 2.256 1 97.69 132 SER A N 1
ATOM 960 C CA . SER A 1 132 ? 7.055 -11.727 3.234 1 97.69 132 SER A CA 1
ATOM 961 C C . SER A 1 132 ? 6.516 -12.898 4.047 1 97.69 132 SER A C 1
ATOM 963 O O . SER A 1 132 ? 5.305 -13.117 4.105 1 97.69 132 SER A O 1
ATOM 965 N N . ARG A 1 133 ? 7.43 -13.586 4.672 1 97.81 133 ARG A N 1
ATOM 966 C CA . ARG A 1 133 ? 7.047 -14.68 5.559 1 97.81 133 ARG A CA 1
ATOM 967 C C . ARG A 1 133 ? 6.148 -14.188 6.684 1 97.81 133 ARG A C 1
ATOM 969 O O . ARG A 1 133 ? 5.184 -14.859 7.059 1 97.81 133 ARG A O 1
ATOM 976 N N . THR A 1 134 ? 6.457 -13.008 7.219 1 97.44 134 THR A N 1
ATOM 977 C CA . THR A 1 134 ? 5.691 -12.453 8.328 1 97.44 134 THR A CA 1
ATOM 978 C C . THR A 1 134 ? 4.25 -12.18 7.91 1 97.44 134 THR A C 1
ATOM 980 O O . THR A 1 134 ? 3.316 -12.445 8.672 1 97.44 134 THR A O 1
ATOM 983 N N . LEU A 1 135 ? 4.09 -11.641 6.734 1 97.88 135 LEU A N 1
ATOM 984 C CA . LEU A 1 135 ? 2.746 -11.367 6.242 1 97.88 135 LEU A CA 1
ATOM 985 C C . LEU A 1 135 ? 1.974 -12.664 6.012 1 97.88 135 LEU A C 1
ATOM 987 O O . LEU A 1 135 ? 0.79 -12.75 6.348 1 97.88 135 LEU A O 1
ATOM 991 N N . ILE A 1 136 ? 2.658 -13.664 5.445 1 98.5 136 ILE A N 1
ATOM 992 C CA . ILE A 1 136 ? 2.02 -14.953 5.199 1 98.5 136 ILE A CA 1
ATOM 993 C C . ILE A 1 136 ? 1.568 -15.57 6.523 1 98.5 136 ILE A C 1
ATOM 995 O O . ILE A 1 136 ? 0.442 -16.062 6.637 1 98.5 136 ILE A O 1
ATOM 999 N N . ASP A 1 137 ? 2.404 -15.508 7.562 1 98.62 137 ASP A N 1
ATOM 1000 C CA . ASP A 1 137 ? 2.072 -16.047 8.875 1 98.62 137 ASP A CA 1
ATOM 1001 C C . ASP A 1 137 ? 0.916 -15.266 9.508 1 98.62 137 ASP A C 1
ATOM 1003 O O . ASP A 1 137 ? 0.023 -15.867 10.117 1 98.62 137 ASP A O 1
ATOM 1007 N N . SER A 1 138 ? 0.96 -13.953 9.336 1 98.31 138 SER A N 1
ATOM 1008 C CA . SER A 1 138 ? -0.125 -13.125 9.852 1 98.31 138 SER A CA 1
ATOM 1009 C C . SER A 1 138 ? -1.448 -13.461 9.172 1 98.31 138 SER A C 1
ATOM 1011 O O . SER A 1 138 ? -2.49 -13.531 9.828 1 98.31 138 SER A O 1
ATOM 1013 N N . ALA A 1 139 ? -1.408 -13.641 7.875 1 98.69 139 ALA A N 1
ATOM 1014 C CA . ALA A 1 139 ? -2.609 -14 7.125 1 98.69 139 ALA A CA 1
ATOM 1015 C C . ALA A 1 139 ? -3.154 -15.352 7.574 1 98.69 139 ALA A C 1
ATOM 1017 O O . ALA A 1 139 ? -4.363 -15.516 7.746 1 98.69 139 ALA A O 1
ATOM 1018 N N . ALA A 1 140 ? -2.26 -16.297 7.746 1 98.62 140 ALA A N 1
ATOM 1019 C CA . ALA A 1 140 ? -2.654 -17.641 8.203 1 98.62 140 ALA A CA 1
ATOM 1020 C C . ALA A 1 140 ? -3.328 -17.562 9.57 1 98.62 140 ALA A C 1
ATOM 1022 O O . ALA A 1 140 ? -4.309 -18.281 9.82 1 98.62 140 ALA A O 1
ATOM 1023 N N . MET A 1 141 ? -2.803 -16.766 10.453 1 98.5 141 MET A N 1
ATOM 1024 C CA . MET A 1 141 ? -3.393 -16.578 11.773 1 98.5 141 MET A CA 1
ATOM 1025 C C . MET A 1 141 ? -4.805 -16.016 11.664 1 98.5 141 MET A C 1
ATOM 1027 O O . MET A 1 141 ? -5.719 -16.484 12.352 1 98.5 141 MET A O 1
ATOM 1031 N N . LYS A 1 142 ? -4.98 -15.031 10.82 1 98.69 142 LYS A N 1
ATOM 1032 C CA . LYS A 1 142 ? -6.289 -14.414 10.633 1 98.69 142 LYS A CA 1
ATOM 1033 C C . LYS A 1 142 ? -7.285 -15.406 10.047 1 98.69 142 LYS A C 1
ATOM 1035 O O . LYS A 1 142 ? -8.484 -15.344 10.336 1 98.69 142 LYS A O 1
ATOM 1040 N N . LEU A 1 143 ? -6.785 -16.328 9.234 1 98.75 143 LEU A N 1
ATOM 1041 C CA . LEU A 1 143 ? -7.645 -17.328 8.594 1 98.75 143 LEU A CA 1
ATOM 1042 C C . LEU A 1 143 ? -8.18 -18.328 9.617 1 98.75 143 LEU A C 1
ATOM 1044 O O . LEU A 1 143 ? -9.117 -19.078 9.328 1 98.75 143 LEU A O 1
ATOM 1048 N N . ARG A 1 144 ? -7.633 -18.359 10.805 1 98.06 144 ARG A N 1
ATOM 1049 C CA . ARG A 1 144 ? -8.117 -19.266 11.852 1 98.06 144 ARG A CA 1
ATOM 1050 C C . ARG A 1 144 ? -9.508 -18.844 12.328 1 98.06 144 ARG A C 1
ATOM 1052 O O . ARG A 1 144 ? -10.273 -19.672 12.82 1 98.06 144 ARG A O 1
ATOM 1059 N N . THR A 1 145 ? -9.828 -17.5 12.125 1 98.06 145 THR A N 1
ATOM 1060 C CA . THR A 1 145 ? -11.094 -17.031 12.664 1 98.06 145 THR A CA 1
ATOM 1061 C C . THR A 1 145 ? -11.891 -16.266 11.602 1 98.06 145 THR A C 1
ATOM 1063 O O . THR A 1 145 ? -12.953 -15.727 11.883 1 98.06 145 THR A O 1
ATOM 1066 N N . ASN A 1 146 ? -11.367 -16.156 10.414 1 98.69 146 ASN A N 1
ATOM 1067 C CA . ASN A 1 146 ? -12.039 -15.484 9.305 1 98.69 146 ASN A CA 1
ATOM 1068 C C . ASN A 1 146 ? -12.055 -16.359 8.055 1 98.69 146 ASN A C 1
ATOM 1070 O O . ASN A 1 146 ? -11.078 -17.062 7.762 1 98.69 146 ASN A O 1
ATOM 1074 N N . GLY A 1 147 ? -13.125 -16.312 7.332 1 98.75 147 GLY A N 1
ATOM 1075 C CA . GLY A 1 147 ? -13.289 -17.172 6.176 1 98.75 147 GLY A CA 1
ATOM 1076 C C . GLY A 1 147 ? -12.492 -16.719 4.969 1 98.75 147 GLY A C 1
ATOM 1077 O O . GLY A 1 147 ? -12.141 -17.516 4.105 1 98.75 147 GLY A O 1
ATOM 1078 N N . VAL A 1 148 ? -12.289 -15.375 4.883 1 98.88 148 VAL A N 1
ATOM 1079 C CA . VAL A 1 148 ? -11.523 -14.773 3.795 1 98.88 148 VAL A CA 1
ATOM 1080 C C . VAL A 1 148 ? -10.547 -13.75 4.355 1 98.88 148 VAL A C 1
ATOM 1082 O O . VAL A 1 148 ? -10.898 -12.953 5.23 1 98.88 148 VAL A O 1
ATOM 1085 N N . VAL A 1 149 ? -9.312 -13.789 3.93 1 98.94 149 VAL A N 1
ATOM 1086 C CA . VAL A 1 149 ? -8.312 -12.781 4.25 1 98.94 149 VAL A CA 1
ATOM 1087 C C . VAL A 1 149 ? -7.715 -12.219 2.961 1 98.94 149 VAL A C 1
ATOM 1089 O O . VAL A 1 149 ? -7.254 -12.969 2.102 1 98.94 149 VAL A O 1
ATOM 1092 N N . ILE A 1 150 ? -7.758 -10.938 2.801 1 98.94 150 ILE A N 1
ATOM 1093 C CA . ILE A 1 150 ? -7.355 -10.289 1.558 1 98.94 150 ILE A CA 1
ATOM 1094 C C . ILE A 1 150 ? -6.145 -9.391 1.812 1 98.94 150 ILE A C 1
ATOM 1096 O O . ILE A 1 150 ? -6.117 -8.633 2.785 1 98.94 150 ILE A O 1
ATOM 1100 N N . GLY A 1 151 ? -5.098 -9.508 1.049 1 98.81 151 GLY A N 1
ATOM 1101 C CA . GLY A 1 151 ? -4.027 -8.531 0.933 1 98.81 151 GLY A CA 1
ATOM 1102 C C . GLY A 1 151 ? -4.23 -7.555 -0.21 1 98.81 151 GLY A C 1
ATOM 1103 O O . GLY A 1 151 ? -3.988 -7.891 -1.371 1 98.81 151 GLY A O 1
ATOM 1104 N N . PRO A 1 152 ? -4.617 -6.363 0.095 1 98.69 152 PRO A N 1
ATOM 1105 C CA . PRO A 1 152 ? -4.895 -5.371 -0.95 1 98.69 152 PRO A CA 1
ATOM 1106 C C . PRO A 1 152 ? -3.633 -4.926 -1.686 1 98.69 152 PRO A C 1
ATOM 1108 O O . PRO A 1 152 ? -2.533 -4.984 -1.128 1 98.69 152 PRO A O 1
ATOM 1111 N N . SER A 1 153 ? -3.793 -4.566 -2.943 1 98.12 153 SER A N 1
ATOM 1112 C CA . SER A 1 153 ? -2.773 -3.879 -3.732 1 98.12 153 SER A CA 1
ATOM 1113 C C . SER A 1 153 ? -3.328 -2.604 -4.359 1 98.12 153 SER A C 1
ATOM 1115 O O . SER A 1 153 ? -4.477 -2.23 -4.109 1 98.12 153 SER A O 1
ATOM 1117 N N . THR A 1 154 ? -2.523 -1.873 -5.102 1 96.69 154 THR A N 1
ATOM 1118 C CA . THR A 1 154 ? -2.924 -0.617 -5.723 1 96.69 154 THR A CA 1
ATOM 1119 C C . THR A 1 154 ? -3.961 -0.861 -6.816 1 96.69 154 THR A C 1
ATOM 1121 O O . THR A 1 154 ? -4.055 -1.966 -7.355 1 96.69 154 THR A O 1
ATOM 1124 N N . ARG A 1 155 ? -4.789 0.146 -7.016 1 96.56 155 ARG A N 1
ATOM 1125 C CA . ARG A 1 155 ? -5.738 0.202 -8.117 1 96.56 155 ARG A CA 1
ATOM 1126 C C . ARG A 1 155 ? -6.785 -0.903 -7.996 1 96.56 155 ARG A C 1
ATOM 1128 O O . ARG A 1 155 ? -7.18 -1.504 -9 1 96.56 155 ARG A O 1
ATOM 1135 N N . GLY A 1 156 ? -7.09 -1.203 -6.77 1 97.75 156 GLY A N 1
ATOM 1136 C CA . GLY A 1 156 ? -8.18 -2.127 -6.508 1 97.75 156 GLY A CA 1
ATOM 1137 C C . GLY A 1 156 ? -7.793 -3.58 -6.703 1 97.75 156 GLY A C 1
ATOM 1138 O O . GLY A 1 156 ? -8.656 -4.457 -6.742 1 97.75 156 GLY A O 1
ATOM 1139 N N . ARG A 1 157 ? -6.555 -3.877 -6.832 1 97.75 157 ARG A N 1
ATOM 1140 C CA . ARG A 1 157 ? -6.047 -5.23 -7.012 1 97.75 157 ARG A CA 1
ATOM 1141 C C . ARG A 1 157 ? -5.773 -5.898 -5.668 1 97.75 157 ARG A C 1
ATOM 1143 O O . ARG A 1 157 ? -5.98 -5.293 -4.617 1 97.75 157 ARG A O 1
ATOM 1150 N N . VAL A 1 158 ? -5.434 -7.184 -5.715 1 98.56 158 VAL A N 1
ATOM 1151 C CA . VAL A 1 158 ? -5.074 -7.941 -4.52 1 98.56 158 VAL A CA 1
ATOM 1152 C C . VAL A 1 158 ? -3.748 -8.664 -4.746 1 98.56 158 VAL A C 1
ATOM 1154 O O . VAL A 1 158 ? -3.434 -9.062 -5.867 1 98.56 158 VAL A O 1
ATOM 1157 N N . HIS A 1 159 ? -2.949 -8.75 -3.664 1 98.38 159 HIS A N 1
ATOM 1158 C CA . HIS A 1 159 ? -1.688 -9.469 -3.801 1 98.38 159 HIS A CA 1
ATOM 1159 C C . HIS A 1 159 ? -1.758 -10.836 -3.131 1 98.38 159 HIS A C 1
ATOM 1161 O O . HIS A 1 159 ? -0.905 -11.695 -3.373 1 98.38 159 HIS A O 1
ATOM 1167 N N . TYR A 1 160 ? -2.727 -11.125 -2.342 1 98.69 160 TYR A N 1
ATOM 1168 C CA . TYR A 1 160 ? -2.963 -12.32 -1.546 1 98.69 160 TYR A CA 1
ATOM 1169 C C . TYR A 1 160 ? -4.445 -12.492 -1.238 1 98.69 160 TYR A C 1
ATOM 1171 O O . TYR A 1 160 ? -5.125 -11.523 -0.89 1 98.69 160 TYR A O 1
ATOM 1179 N N . VAL A 1 161 ? -4.957 -13.648 -1.436 1 98.88 161 VAL A N 1
ATOM 1180 C CA . VAL A 1 161 ? -6.301 -13.93 -0.942 1 98.88 161 VAL A CA 1
ATOM 1181 C C . VAL A 1 161 ? -6.352 -15.336 -0.359 1 98.88 161 VAL A C 1
ATOM 1183 O O . VAL A 1 161 ? -6.031 -16.312 -1.044 1 98.88 161 VAL A O 1
ATOM 1186 N N . GLY A 1 162 ? -6.73 -15.469 0.881 1 98.94 162 GLY A N 1
ATOM 1187 C CA . GLY A 1 162 ? -6.887 -16.75 1.563 1 98.94 162 GLY A CA 1
ATOM 1188 C C . GLY A 1 162 ? -8.336 -17.109 1.844 1 98.94 162 GLY A C 1
ATOM 1189 O O . GLY A 1 162 ? -9.156 -16.219 2.086 1 98.94 162 GLY A O 1
ATOM 1190 N N . PHE A 1 163 ? -8.586 -18.344 1.853 1 98.88 163 PHE A N 1
ATOM 1191 C CA . PHE A 1 163 ? -9.938 -18.859 2.008 1 98.88 163 PHE A CA 1
ATOM 1192 C C . PHE A 1 163 ? -9.945 -20.062 2.951 1 98.88 163 PHE A C 1
ATOM 1194 O O . PHE A 1 163 ? -9.047 -20.906 2.904 1 98.88 163 PHE A O 1
ATOM 1201 N N . THR A 1 164 ? -10.984 -20.188 3.752 1 98.81 164 THR A N 1
ATOM 1202 C CA . THR A 1 164 ? -11.25 -21.406 4.508 1 98.81 164 THR A CA 1
ATOM 1203 C C . THR A 1 164 ? -12.43 -22.172 3.918 1 98.81 164 THR A C 1
ATOM 1205 O O . THR A 1 164 ? -12.672 -23.312 4.273 1 98.81 164 THR A O 1
ATOM 1208 N N . GLU A 1 165 ? -13.164 -21.516 3.082 1 98.31 165 GLU A N 1
ATOM 1209 C CA . GLU A 1 165 ? -14.25 -22.078 2.271 1 98.31 165 GLU A CA 1
ATOM 1210 C C . GLU A 1 165 ? -14.234 -21.484 0.862 1 98.31 165 GLU A C 1
ATOM 1212 O O . GLU A 1 165 ? -13.82 -20.344 0.662 1 98.31 165 GLU A O 1
ATOM 1217 N N . PRO A 1 166 ? -14.688 -22.312 -0.111 1 98 166 PRO A N 1
ATOM 1218 C CA . PRO A 1 166 ? -14.773 -21.734 -1.451 1 98 166 PRO A CA 1
ATOM 1219 C C . PRO A 1 166 ? -15.812 -20.609 -1.543 1 98 166 PRO A C 1
ATOM 1221 O O . PRO A 1 166 ? -16.766 -20.594 -0.766 1 98 166 PRO A O 1
ATOM 1224 N N . ILE A 1 167 ? -15.617 -19.688 -2.426 1 98.38 167 ILE A N 1
ATOM 1225 C CA . ILE A 1 167 ? -16.578 -18.641 -2.764 1 98.38 167 ILE A CA 1
ATOM 1226 C C . ILE A 1 167 ? -16.875 -18.688 -4.262 1 98.38 167 ILE A C 1
ATOM 1228 O O . ILE A 1 167 ? -16.5 -19.625 -4.953 1 98.38 167 ILE A O 1
ATOM 1232 N N . ASP A 1 168 ? -17.703 -17.75 -4.754 1 98.31 168 ASP A N 1
ATOM 1233 C CA . ASP A 1 168 ? -17.906 -17.578 -6.191 1 98.31 168 ASP A CA 1
ATOM 1234 C C . ASP A 1 168 ? -16.688 -16.906 -6.84 1 98.31 168 ASP A C 1
ATOM 1236 O O . ASP A 1 168 ? -16.438 -15.727 -6.598 1 98.31 168 ASP A O 1
ATOM 1240 N N . PHE A 1 169 ? -16.031 -17.609 -7.711 1 98.19 169 PHE A N 1
ATOM 1241 C CA . PHE A 1 169 ? -14.781 -17.125 -8.281 1 98.19 169 PHE A CA 1
ATOM 1242 C C . PHE A 1 169 ? -15.008 -16.562 -9.672 1 98.19 169 PHE A C 1
ATOM 1244 O O . PHE A 1 169 ? -14.07 -16.047 -10.305 1 98.19 169 PHE A O 1
ATOM 1251 N N . GLU A 1 170 ? -16.203 -16.672 -10.219 1 96.56 170 GLU A N 1
ATOM 1252 C CA . GLU A 1 170 ? -16.453 -16.156 -11.562 1 96.56 170 GLU A CA 1
ATOM 1253 C C . GLU A 1 170 ? -16.188 -14.648 -11.633 1 96.56 170 GLU A C 1
ATOM 1255 O O . GLU A 1 170 ? -16.906 -13.852 -11.023 1 96.56 170 GLU A O 1
ATOM 1260 N N . GLY A 1 171 ? -15.203 -14.328 -12.32 1 94.75 171 GLY A N 1
ATOM 1261 C CA . GLY A 1 171 ? -14.852 -12.938 -12.516 1 94.75 171 GLY A CA 1
ATOM 1262 C C . GLY A 1 171 ? -14.266 -12.289 -11.266 1 94.75 171 GLY A C 1
ATOM 1263 O O . GLY A 1 171 ? -14.125 -11.07 -11.203 1 94.75 171 GLY A O 1
ATOM 1264 N N . ALA A 1 172 ? -13.914 -13.055 -10.195 1 96.5 172 ALA A N 1
ATOM 1265 C CA . ALA A 1 172 ? -13.539 -12.523 -8.883 1 96.5 172 ALA A CA 1
ATOM 1266 C C . ALA A 1 172 ? -12.195 -11.805 -8.953 1 96.5 172 ALA A C 1
ATOM 1268 O O . ALA A 1 172 ? -11.938 -10.883 -8.172 1 96.5 172 ALA A O 1
ATOM 1269 N N . PHE A 1 173 ? -11.352 -12.188 -9.906 1 96 173 PHE A N 1
ATOM 1270 C CA . PHE A 1 173 ? -10 -11.633 -9.961 1 96 173 PHE A CA 1
ATOM 1271 C C . PHE A 1 173 ? -9.859 -10.664 -11.133 1 96 173 PHE A C 1
ATOM 1273 O O . PHE A 1 173 ? -8.75 -10.258 -11.477 1 96 173 PHE A O 1
ATOM 1280 N N . GLU A 1 174 ? -10.93 -10.242 -11.758 1 92.94 174 GLU A N 1
ATOM 1281 C CA . GLU A 1 174 ? -10.93 -9.328 -12.906 1 92.94 174 GLU A CA 1
ATOM 1282 C C . GLU A 1 174 ? -11.312 -7.914 -12.484 1 92.94 174 GLU A C 1
ATOM 1284 O O . GLU A 1 174 ? -12.141 -7.727 -11.594 1 92.94 174 GLU A O 1
ATOM 1289 N N . GLY A 1 175 ? -10.695 -6.965 -13.133 1 92.12 175 GLY A N 1
ATOM 1290 C CA . GLY A 1 175 ? -11.055 -5.582 -12.859 1 92.12 175 GLY A CA 1
ATOM 1291 C C . GLY A 1 175 ? -10.688 -5.133 -11.461 1 92.12 175 GLY A C 1
ATOM 1292 O O . GLY A 1 175 ? -9.5 -5.074 -11.117 1 92.12 175 GLY A O 1
ATOM 1293 N N . LEU A 1 176 ? -11.719 -4.848 -10.625 1 96.81 176 LEU A N 1
ATOM 1294 C CA . LEU A 1 176 ? -11.547 -4.461 -9.227 1 96.81 176 LEU A CA 1
ATOM 1295 C C . LEU A 1 176 ? -11.703 -5.668 -8.305 1 96.81 176 LEU A C 1
ATOM 1297 O O . LEU A 1 176 ? -12.703 -5.785 -7.594 1 96.81 176 LEU A O 1
ATOM 1301 N N . ALA A 1 177 ? -10.711 -6.426 -8.305 1 98.19 177 ALA A N 1
ATOM 1302 C CA . ALA A 1 177 ? -10.727 -7.699 -7.582 1 98.19 177 ALA A CA 1
ATOM 1303 C C . ALA A 1 177 ? -10.961 -7.48 -6.09 1 98.19 177 ALA A C 1
ATOM 1305 O O . ALA A 1 177 ? -11.664 -8.266 -5.445 1 98.19 177 ALA A O 1
ATOM 1306 N N . LEU A 1 178 ? -10.453 -6.375 -5.555 1 98.75 178 LEU A N 1
ATOM 1307 C CA . LEU A 1 178 ? -10.461 -6.137 -4.117 1 98.75 178 LEU A CA 1
ATOM 1308 C C . LEU A 1 178 ? -11.891 -5.996 -3.6 1 98.75 178 LEU A C 1
ATOM 1310 O O . LEU A 1 178 ? -12.344 -6.816 -2.803 1 98.75 178 LEU A O 1
ATOM 1314 N N . PRO A 1 179 ? -12.617 -5.004 -4.035 1 98.44 179 PRO A N 1
ATOM 1315 C CA . PRO A 1 179 ? -13.992 -4.953 -3.523 1 98.44 179 PRO A CA 1
ATOM 1316 C C . PRO A 1 179 ? -14.836 -6.137 -3.984 1 98.44 179 PRO A C 1
ATOM 1318 O O . PRO A 1 179 ? -15.75 -6.562 -3.27 1 98.44 179 PRO A O 1
ATOM 1321 N N . THR A 1 180 ? -14.57 -6.742 -5.168 1 98.31 180 THR A N 1
ATOM 1322 C CA . THR A 1 180 ? -15.312 -7.898 -5.66 1 98.31 180 THR A CA 1
ATOM 1323 C C . THR A 1 180 ? -15.148 -9.086 -4.719 1 98.31 180 THR A C 1
ATOM 1325 O O . THR A 1 180 ? -16.125 -9.711 -4.32 1 98.31 180 THR A O 1
ATOM 1328 N N . LEU A 1 181 ? -13.914 -9.367 -4.301 1 98.81 181 LEU A N 1
ATOM 1329 C CA . LEU A 1 181 ? -13.633 -10.516 -3.443 1 98.81 181 LEU A CA 1
ATOM 1330 C C . LEU A 1 181 ? -14.18 -10.289 -2.037 1 98.81 181 LEU A C 1
ATOM 1332 O O . LEU A 1 181 ? -14.648 -11.227 -1.389 1 98.81 181 LEU A O 1
ATOM 1336 N N . ALA A 1 182 ? -14.102 -9.039 -1.564 1 98.81 182 ALA A N 1
ATOM 1337 C CA . ALA A 1 182 ? -14.703 -8.719 -0.272 1 98.81 182 ALA A CA 1
ATOM 1338 C C . ALA A 1 182 ? -16.203 -8.992 -0.287 1 98.81 182 ALA A C 1
ATOM 1340 O O . ALA A 1 182 ? -16.734 -9.648 0.616 1 98.81 182 ALA A O 1
ATOM 1341 N N . ASN A 1 183 ? -16.844 -8.523 -1.321 1 98.44 183 ASN A N 1
ATOM 1342 C CA . ASN A 1 183 ? -18.281 -8.727 -1.444 1 98.44 183 ASN A CA 1
ATOM 1343 C C . ASN A 1 183 ? -18.625 -10.203 -1.591 1 98.44 183 ASN A C 1
ATOM 1345 O O . ASN A 1 183 ? -19.594 -10.68 -0.986 1 98.44 183 ASN A O 1
ATOM 1349 N N . ARG A 1 184 ? -17.891 -10.922 -2.42 1 98.44 184 ARG A N 1
ATOM 1350 C CA . ARG A 1 184 ? -18.156 -12.344 -2.627 1 98.44 184 ARG A CA 1
ATOM 1351 C C . ARG A 1 184 ? -17.969 -13.125 -1.332 1 98.44 184 ARG A C 1
ATOM 1353 O O . ARG A 1 184 ? -18.703 -14.086 -1.075 1 98.44 184 ARG A O 1
ATOM 1360 N N . GLY A 1 185 ? -16.922 -12.781 -0.563 1 98.56 185 GLY A N 1
ATOM 1361 C CA . GLY A 1 185 ? -16.766 -13.391 0.748 1 98.56 185 GLY A CA 1
ATOM 1362 C C . GLY A 1 185 ? -17.969 -13.172 1.654 1 98.56 185 GLY A C 1
ATOM 1363 O O . GLY A 1 185 ? -18.469 -14.117 2.26 1 98.56 185 GLY A O 1
ATOM 1364 N N . ARG A 1 186 ? -18.469 -11.969 1.676 1 98.12 186 ARG A N 1
ATOM 1365 C CA . ARG A 1 186 ? -19.625 -11.625 2.51 1 98.12 186 ARG A CA 1
ATOM 1366 C C . ARG A 1 186 ? -20.891 -12.328 2.021 1 98.12 186 ARG A C 1
ATOM 1368 O O . ARG A 1 186 ? -21.688 -12.812 2.828 1 98.12 186 ARG A O 1
ATOM 1375 N N . ASP A 1 187 ? -21.031 -12.32 0.736 1 97.81 187 ASP A N 1
ATOM 1376 C CA . ASP A 1 187 ? -22.188 -12.984 0.138 1 97.81 187 ASP A CA 1
ATOM 1377 C C . ASP A 1 187 ? -22.219 -14.461 0.508 1 97.81 187 ASP A C 1
ATOM 1379 O O . ASP A 1 187 ? -23.297 -15.055 0.604 1 97.81 187 ASP A O 1
ATOM 1383 N N . ALA A 1 188 ? -21.047 -15.055 0.708 1 98.12 188 ALA A N 1
ATOM 1384 C CA . ALA A 1 188 ? -20.938 -16.469 1.075 1 98.12 188 ALA A CA 1
ATOM 1385 C C . ALA A 1 188 ? -21.109 -16.656 2.578 1 98.12 188 ALA A C 1
ATOM 1387 O O . ALA A 1 188 ? -20.984 -17.766 3.088 1 98.12 188 ALA A O 1
ATOM 1388 N N . GLY A 1 189 ? -21.344 -15.555 3.314 1 98.19 189 GLY A N 1
ATOM 1389 C CA . GLY A 1 189 ? -21.562 -15.625 4.75 1 98.19 189 GLY A CA 1
ATOM 1390 C C . GLY A 1 189 ? -20.281 -15.719 5.547 1 98.19 189 GLY A C 1
ATOM 1391 O O . GLY A 1 189 ? -20.281 -16.172 6.695 1 98.19 189 GLY A O 1
ATOM 1392 N N . LEU A 1 190 ? -19.172 -15.391 4.93 1 98.69 190 LEU A N 1
ATOM 1393 C CA . LEU A 1 190 ? -17.875 -15.508 5.578 1 98.69 190 LEU A CA 1
ATOM 1394 C C . LEU A 1 190 ? -17.406 -14.156 6.121 1 98.69 190 LEU A C 1
ATOM 1396 O O . LEU A 1 190 ? -17.719 -13.117 5.539 1 98.69 190 LEU A O 1
ATOM 1400 N N . ASP A 1 191 ? -16.719 -14.188 7.23 1 98.75 191 ASP A N 1
ATOM 1401 C CA . ASP A 1 191 ? -16.031 -12.992 7.711 1 98.75 191 ASP A CA 1
ATOM 1402 C C . ASP A 1 191 ? -14.805 -12.688 6.863 1 98.75 191 ASP A C 1
ATOM 1404 O O . ASP A 1 191 ? -14.016 -13.586 6.555 1 98.75 191 ASP A O 1
ATOM 1408 N N . VAL A 1 192 ? -14.656 -11.422 6.477 1 98.88 192 VAL A N 1
ATOM 1409 C CA . VAL A 1 192 ? -13.539 -10.977 5.641 1 98.88 192 VAL A CA 1
ATOM 1410 C C . VAL A 1 192 ? -12.609 -10.086 6.449 1 98.88 192 VAL A C 1
ATOM 1412 O O . VAL A 1 192 ? -13.055 -9.148 7.113 1 98.88 192 VAL A O 1
ATOM 1415 N N . GLU A 1 193 ? -11.352 -10.398 6.469 1 98.75 193 GLU A N 1
ATOM 1416 C CA . GLU A 1 193 ? -10.297 -9.617 7.113 1 98.75 193 GLU A CA 1
ATOM 1417 C C . GLU A 1 193 ? -9.203 -9.242 6.121 1 98.75 193 GLU A C 1
ATOM 1419 O O . GLU A 1 193 ? -9.18 -9.75 5 1 98.75 193 GLU A O 1
ATOM 1424 N N . PHE A 1 194 ? -8.32 -8.336 6.543 1 98.75 194 PHE A N 1
ATOM 1425 C CA . PHE A 1 194 ? -7.297 -7.824 5.637 1 98.75 194 PHE A CA 1
ATOM 1426 C C . PHE A 1 194 ? -5.91 -7.93 6.262 1 98.75 194 PHE A C 1
ATOM 1428 O O . PHE A 1 194 ? -5.777 -7.93 7.488 1 98.75 194 PHE A O 1
ATOM 1435 N N . VAL A 1 195 ? -4.914 -8.109 5.457 1 98.31 195 VAL A N 1
ATOM 1436 C CA . VAL A 1 195 ? -3.521 -7.879 5.832 1 98.31 195 VAL A CA 1
ATOM 1437 C C . VAL A 1 195 ? -3.008 -6.613 5.148 1 98.31 195 VAL A C 1
ATOM 1439 O O . VAL A 1 195 ? -3.752 -5.938 4.434 1 98.31 195 VAL A O 1
ATOM 1442 N N . GLU A 1 196 ? -1.778 -6.254 5.418 1 97.62 196 GLU A N 1
ATOM 1443 C CA . GLU A 1 196 ? -1.236 -5 4.902 1 97.62 196 GLU A CA 1
ATOM 1444 C C . GLU A 1 196 ? -1.236 -4.988 3.377 1 97.62 196 GLU A C 1
ATOM 1446 O O . GLU A 1 196 ? -1.102 -6.035 2.74 1 97.62 196 GLU A O 1
ATOM 1451 N N . SER A 1 197 ? -1.333 -3.818 2.83 1 98 197 SER A N 1
ATOM 1452 C CA . SER A 1 197 ? -1.275 -3.627 1.384 1 98 197 SER A CA 1
ATOM 1453 C C . SER A 1 197 ? 0.157 -3.717 0.871 1 98 197 SER A C 1
ATOM 1455 O O . SER A 1 197 ? 1.09 -3.258 1.534 1 98 197 SER A O 1
ATOM 1457 N N . LEU A 1 198 ? 0.325 -4.297 -0.244 1 98.25 198 LEU A N 1
ATOM 1458 C CA . LEU A 1 198 ? 1.6 -4.348 -0.952 1 98.25 198 LEU A CA 1
ATOM 1459 C C . LEU A 1 198 ? 1.418 -4.004 -2.426 1 98.25 198 LEU A C 1
ATOM 1461 O O . LEU A 1 198 ? 0.39 -4.332 -3.023 1 98.25 198 LEU A O 1
ATOM 1465 N N . PRO A 1 199 ? 2.422 -3.365 -3.016 1 97.44 199 PRO A N 1
ATOM 1466 C CA . PRO A 1 199 ? 2.301 -3.078 -4.445 1 97.44 199 PRO A CA 1
ATOM 1467 C C . PRO A 1 199 ? 2.441 -4.328 -5.312 1 97.44 199 PRO A C 1
ATOM 1469 O O . PRO A 1 199 ? 3.23 -5.219 -4.992 1 97.44 199 PRO A O 1
ATOM 1472 N N . SER A 1 200 ? 1.657 -4.359 -6.367 1 96.88 200 SER A N 1
ATOM 1473 C CA . SER A 1 200 ? 1.85 -5.355 -7.41 1 96.88 200 SER A CA 1
ATOM 1474 C C . SER A 1 200 ? 3 -4.973 -8.336 1 96.88 200 SER A C 1
ATOM 1476 O O . SER A 1 200 ? 3.553 -3.879 -8.227 1 96.88 200 SER A O 1
ATOM 1478 N N . LEU A 1 201 ? 3.414 -5.844 -9.195 1 97.62 201 LEU A N 1
ATOM 1479 C CA . LEU A 1 201 ? 4.52 -5.641 -10.125 1 97.62 201 LEU A CA 1
ATOM 1480 C C . LEU A 1 201 ? 4.137 -6.098 -11.531 1 97.62 201 LEU A C 1
ATOM 1482 O O . LEU A 1 201 ? 4.652 -7.102 -12.031 1 97.62 201 LEU A O 1
ATOM 1486 N N . GLU A 1 202 ? 3.281 -5.273 -12.188 1 96.56 202 GLU A N 1
ATOM 1487 C CA . GLU A 1 202 ? 2.764 -5.707 -13.477 1 96.56 202 GLU A CA 1
ATOM 1488 C C . GLU A 1 202 ? 2.93 -4.613 -14.531 1 96.56 202 GLU A C 1
ATOM 1490 O O . GLU A 1 202 ? 2.969 -4.902 -15.734 1 96.56 202 GLU A O 1
ATOM 1495 N N . THR A 1 203 ? 3.018 -3.404 -14.141 1 96.31 203 THR A N 1
ATOM 1496 C CA . THR A 1 203 ? 3.031 -2.277 -15.07 1 96.31 203 THR A CA 1
ATOM 1497 C C . THR A 1 203 ? 4.086 -1.252 -14.656 1 96.31 203 THR A C 1
ATOM 1499 O O . THR A 1 203 ? 4.727 -1.4 -13.609 1 96.31 203 THR A O 1
ATOM 1502 N N . ARG A 1 204 ? 4.215 -0.213 -15.5 1 97 204 ARG A N 1
ATOM 1503 C CA . ARG A 1 204 ? 5.102 0.91 -15.203 1 97 204 ARG A CA 1
ATOM 1504 C C . ARG A 1 204 ? 4.738 1.554 -13.875 1 97 204 ARG A C 1
ATOM 1506 O O . ARG A 1 204 ? 5.621 1.856 -13.062 1 97 204 ARG A O 1
ATOM 1513 N N . GLU A 1 205 ? 3.418 1.74 -13.625 1 96.69 205 GLU A N 1
ATOM 1514 C CA . GLU A 1 205 ? 2.961 2.338 -12.375 1 96.69 205 GLU A CA 1
ATOM 1515 C C . GLU A 1 205 ? 3.367 1.487 -11.18 1 96.69 205 GLU A C 1
ATOM 1517 O O . GLU A 1 205 ? 3.689 2.02 -10.109 1 96.69 205 GLU A O 1
ATOM 1522 N N . ASP A 1 206 ? 3.375 0.23 -11.406 1 97.69 206 ASP A N 1
ATOM 1523 C CA . ASP A 1 206 ? 3.768 -0.684 -10.336 1 97.69 206 ASP A CA 1
ATOM 1524 C C . ASP A 1 206 ? 5.254 -0.554 -10.023 1 97.69 206 ASP A C 1
ATOM 1526 O O . ASP A 1 206 ? 5.66 -0.641 -8.859 1 97.69 206 ASP A O 1
ATOM 1530 N N . LEU A 1 207 ? 6.082 -0.399 -11.008 1 97.81 207 LEU A N 1
ATOM 1531 C CA . LEU A 1 207 ? 7.504 -0.184 -10.773 1 97.81 207 LEU A CA 1
ATOM 1532 C C . LEU A 1 207 ? 7.742 1.135 -10.047 1 97.81 207 LEU A C 1
ATOM 1534 O O . LEU A 1 207 ? 8.625 1.225 -9.188 1 97.81 207 LEU A O 1
ATOM 1538 N N . ILE A 1 208 ? 6.969 2.115 -10.414 1 97.62 208 ILE A N 1
ATOM 1539 C CA . ILE A 1 208 ? 7.066 3.43 -9.789 1 97.62 208 ILE A CA 1
ATOM 1540 C C . ILE A 1 208 ? 6.711 3.322 -8.312 1 97.62 208 ILE A C 1
ATOM 1542 O O . ILE A 1 208 ? 7.27 4.039 -7.477 1 97.62 208 ILE A O 1
ATOM 1546 N N . ASP A 1 209 ? 5.855 2.395 -7.969 1 97.69 209 ASP A N 1
ATOM 1547 C CA . ASP A 1 209 ? 5.508 2.15 -6.574 1 97.69 209 ASP A CA 1
ATOM 1548 C C . ASP A 1 209 ? 6.578 1.312 -5.879 1 97.69 209 ASP A C 1
ATOM 1550 O O . ASP A 1 209 ? 6.902 1.552 -4.715 1 97.69 209 ASP A O 1
ATOM 1554 N N . THR A 1 210 ? 7.121 0.359 -6.559 1 98.06 210 THR A N 1
ATOM 1555 C CA . THR A 1 210 ? 7.91 -0.703 -5.941 1 98.06 210 THR A CA 1
ATOM 1556 C C . THR A 1 210 ? 9.367 -0.276 -5.793 1 98.06 210 THR A C 1
ATOM 1558 O O . THR A 1 210 ? 10 -0.545 -4.77 1 98.06 210 THR A O 1
ATOM 1561 N N . ILE A 1 211 ? 9.938 0.412 -6.773 1 97.94 211 ILE A N 1
ATOM 1562 C CA . ILE A 1 211 ? 11.367 0.69 -6.801 1 97.94 211 ILE A CA 1
ATOM 1563 C C . ILE A 1 211 ? 11.734 1.625 -5.648 1 97.94 211 ILE A C 1
ATOM 1565 O O . ILE A 1 211 ? 12.672 1.349 -4.891 1 97.94 211 ILE A O 1
ATOM 1569 N N . PRO A 1 212 ? 10.992 2.746 -5.426 1 98.31 212 PRO A N 1
ATOM 1570 C CA . PRO A 1 212 ? 11.336 3.602 -4.289 1 98.31 212 PRO A CA 1
ATOM 1571 C C . PRO A 1 212 ? 11.227 2.873 -2.951 1 98.31 212 PRO A C 1
ATOM 1573 O O . PRO A 1 212 ? 12.023 3.127 -2.039 1 98.31 212 PRO A O 1
ATOM 1576 N N . LEU A 1 213 ? 10.281 2.004 -2.848 1 98.31 213 LEU A N 1
ATOM 1577 C CA . LEU A 1 213 ? 10.117 1.216 -1.631 1 98.31 213 LEU A CA 1
ATOM 1578 C C . LEU A 1 213 ? 11.32 0.293 -1.422 1 98.31 213 LEU A C 1
ATOM 1580 O O . LEU A 1 213 ? 11.852 0.205 -0.315 1 98.31 213 LEU A O 1
ATOM 1584 N N . LEU A 1 214 ? 11.742 -0.365 -2.488 1 97.94 214 LEU A N 1
ATOM 1585 C CA . LEU A 1 214 ? 12.906 -1.243 -2.436 1 97.94 214 LEU A CA 1
ATOM 1586 C C . LEU A 1 214 ? 14.164 -0.461 -2.061 1 97.94 214 LEU A C 1
ATOM 1588 O O . LEU A 1 214 ? 14.938 -0.892 -1.201 1 97.94 214 LEU A O 1
ATOM 1592 N N . ARG A 1 215 ? 14.32 0.661 -2.68 1 97.12 215 ARG A N 1
ATOM 1593 C CA . ARG A 1 215 ? 15.5 1.485 -2.432 1 97.12 215 ARG A CA 1
ATOM 1594 C C . ARG A 1 215 ? 15.523 1.987 -0.993 1 97.12 215 ARG A C 1
ATOM 1596 O O . ARG A 1 215 ? 16.578 2.025 -0.36 1 97.12 215 ARG A O 1
ATOM 1603 N N . ALA A 1 216 ? 14.391 2.393 -0.52 1 98.56 216 ALA A N 1
ATOM 1604 C CA . ALA A 1 216 ? 14.305 2.873 0.857 1 98.56 216 ALA A CA 1
ATOM 1605 C C . ALA A 1 216 ? 14.664 1.766 1.846 1 98.56 216 ALA A C 1
ATOM 1607 O O . ALA A 1 216 ? 15.422 1.989 2.793 1 98.56 216 ALA A O 1
ATOM 1608 N N . ARG A 1 217 ? 14.133 0.609 1.652 1 98.25 217 ARG A N 1
ATOM 1609 C CA . ARG A 1 217 ? 14.398 -0.506 2.557 1 98.25 217 ARG A CA 1
ATOM 1610 C C . ARG A 1 217 ? 15.859 -0.944 2.479 1 98.25 217 ARG A C 1
ATOM 1612 O O . ARG A 1 217 ? 16.453 -1.299 3.494 1 98.25 217 ARG A O 1
ATOM 1619 N N . PHE A 1 218 ? 16.344 -0.918 1.26 1 96.5 218 PHE A N 1
ATOM 1620 C CA . PHE A 1 218 ? 17.75 -1.247 1.094 1 96.5 218 PHE A CA 1
ATOM 1621 C C . PHE A 1 218 ? 18.641 -0.26 1.854 1 96.5 218 PHE A C 1
ATOM 1623 O O . PHE A 1 218 ? 19.531 -0.664 2.588 1 96.5 218 PHE A O 1
ATOM 1630 N N . ALA A 1 219 ? 18.344 1.028 1.664 1 96.12 219 ALA A N 1
ATOM 1631 C CA . ALA A 1 219 ? 19.094 2.072 2.361 1 96.12 219 ALA A CA 1
ATOM 1632 C C . ALA A 1 219 ? 19.016 1.89 3.875 1 96.12 219 ALA A C 1
ATOM 1634 O O . ALA A 1 219 ? 19.984 2.133 4.59 1 96.12 219 ALA A O 1
ATOM 1635 N N . ALA A 1 220 ? 17.906 1.416 4.363 1 98.06 220 ALA A N 1
ATOM 1636 C CA . ALA A 1 220 ? 17.656 1.256 5.793 1 98.06 220 ALA A CA 1
ATOM 1637 C C . ALA A 1 220 ? 18.172 -0.088 6.297 1 98.06 220 ALA A C 1
ATOM 1639 O O . ALA A 1 220 ? 18.016 -0.412 7.477 1 98.06 220 ALA A O 1
ATOM 1640 N N . GLU A 1 221 ? 18.75 -0.903 5.387 1 97.31 221 GLU A N 1
ATOM 1641 C CA . GLU A 1 221 ? 19.25 -2.234 5.715 1 97.31 221 GLU A CA 1
ATOM 1642 C C . GLU A 1 221 ? 18.141 -3.119 6.273 1 97.31 221 GLU A C 1
ATOM 1644 O O . GLU A 1 221 ? 18.344 -3.852 7.246 1 97.31 221 GLU A O 1
ATOM 1649 N N . ARG A 1 222 ? 16.953 -2.932 5.734 1 97.25 222 ARG A N 1
ATOM 1650 C CA . ARG A 1 222 ? 15.828 -3.795 6.07 1 97.25 222 ARG A CA 1
ATOM 1651 C C . ARG A 1 222 ? 15.648 -4.891 5.023 1 97.25 222 ARG A C 1
ATOM 1653 O O . ARG A 1 222 ? 16.219 -4.816 3.936 1 97.25 222 ARG A O 1
ATOM 1660 N N . ILE A 1 223 ? 14.906 -5.867 5.332 1 94.88 223 ILE A N 1
ATOM 1661 C CA . ILE A 1 223 ? 14.672 -7.016 4.465 1 94.88 223 ILE A CA 1
ATOM 1662 C C . ILE A 1 223 ? 14.031 -6.555 3.158 1 94.88 223 ILE A C 1
ATOM 1664 O O . ILE A 1 223 ? 13.094 -5.75 3.17 1 94.88 223 ILE A O 1
ATOM 1668 N N . VAL A 1 224 ? 14.539 -6.938 2.08 1 96.88 224 VAL A N 1
ATOM 1669 C CA . VAL A 1 224 ? 14 -6.762 0.738 1 96.88 224 VAL A CA 1
ATOM 1670 C C . VAL A 1 224 ? 13.898 -8.117 0.038 1 96.88 224 VAL A C 1
ATOM 1672 O O . VAL A 1 224 ? 14.555 -9.086 0.447 1 96.88 224 VAL A O 1
ATOM 1675 N N . PRO A 1 225 ? 12.961 -8.266 -0.94 1 98.06 225 PRO A N 1
ATOM 1676 C CA . PRO A 1 225 ? 13 -9.469 -1.773 1 98.06 225 PRO A CA 1
ATOM 1677 C C . PRO A 1 225 ? 14.297 -9.602 -2.561 1 98.06 225 PRO A C 1
ATOM 1679 O O . PRO A 1 225 ? 14.547 -8.82 -3.484 1 98.06 225 PRO A O 1
ATOM 1682 N N . ASP A 1 226 ? 15.039 -10.586 -2.266 1 97.62 226 ASP A N 1
ATOM 1683 C CA . ASP A 1 226 ? 16.438 -10.688 -2.668 1 97.62 226 ASP A CA 1
ATOM 1684 C C . ASP A 1 226 ? 16.578 -10.656 -4.188 1 97.62 226 ASP A C 1
ATOM 1686 O O . ASP A 1 226 ? 17.359 -9.867 -4.727 1 97.62 226 ASP A O 1
ATOM 1690 N N . TYR A 1 227 ? 15.836 -11.453 -4.879 1 98.62 227 TYR A N 1
ATOM 1691 C CA . TYR A 1 227 ? 16.016 -11.609 -6.32 1 98.62 227 TYR A CA 1
ATOM 1692 C C . TYR A 1 227 ? 15.508 -10.383 -7.066 1 98.62 227 TYR A C 1
ATOM 1694 O O . TYR A 1 227 ? 16.156 -9.914 -8.008 1 98.62 227 TYR A O 1
ATOM 1702 N N . THR A 1 228 ? 14.391 -9.859 -6.656 1 98.69 228 THR A N 1
ATOM 1703 C CA . THR A 1 228 ? 13.859 -8.656 -7.285 1 98.69 228 THR A CA 1
ATOM 1704 C C . THR A 1 228 ? 14.781 -7.469 -7.043 1 98.69 228 THR A C 1
ATOM 1706 O O . THR A 1 228 ? 15.055 -6.688 -7.957 1 98.69 228 THR A O 1
ATOM 1709 N N . ALA A 1 229 ? 15.234 -7.352 -5.789 1 98.25 229 ALA A N 1
ATOM 1710 C CA . ALA A 1 229 ? 16.156 -6.273 -5.461 1 98.25 229 ALA A CA 1
ATOM 1711 C C . ALA A 1 229 ? 17.438 -6.383 -6.281 1 98.25 229 ALA A C 1
ATOM 1713 O O . ALA A 1 229 ? 17.969 -5.379 -6.773 1 98.25 229 ALA A O 1
ATOM 1714 N N . ALA A 1 230 ? 17.953 -7.602 -6.441 1 98.31 230 ALA A N 1
ATOM 1715 C CA . ALA A 1 230 ? 19.156 -7.832 -7.238 1 98.31 230 ALA A CA 1
ATOM 1716 C C . ALA A 1 230 ? 18.922 -7.441 -8.695 1 98.31 230 ALA A C 1
ATOM 1718 O O . ALA A 1 230 ? 19.781 -6.812 -9.32 1 98.31 230 ALA A O 1
ATOM 1719 N N . PHE A 1 231 ? 17.797 -7.797 -9.227 1 98.5 231 PHE A N 1
ATOM 1720 C CA . PHE A 1 231 ? 17.469 -7.438 -10.602 1 98.5 231 PHE A CA 1
ATOM 1721 C C . PHE A 1 231 ? 17.469 -5.922 -10.773 1 98.5 231 PHE A C 1
ATOM 1723 O O . PHE A 1 231 ? 18.047 -5.402 -11.727 1 98.5 231 PHE A O 1
ATOM 1730 N N . VAL A 1 232 ? 16.75 -5.223 -9.852 1 97.69 232 VAL A N 1
ATOM 1731 C CA . VAL A 1 232 ? 16.625 -3.77 -9.922 1 97.69 232 VAL A CA 1
ATOM 1732 C C . VAL A 1 232 ? 18.016 -3.137 -9.859 1 97.69 232 VAL A C 1
ATOM 1734 O O . VAL A 1 232 ? 18.328 -2.221 -10.633 1 97.69 232 VAL A O 1
ATOM 1737 N N . HIS A 1 233 ? 18.828 -3.668 -9.016 1 96.75 233 HIS A N 1
ATOM 1738 C CA . HIS A 1 233 ? 20.188 -3.16 -8.859 1 96.75 233 HIS A CA 1
ATOM 1739 C C . HIS A 1 233 ? 21.031 -3.432 -10.109 1 96.75 233 HIS A C 1
ATOM 1741 O O . HIS A 1 233 ? 21.656 -2.523 -10.641 1 96.75 233 HIS A O 1
ATOM 1747 N N . GLU A 1 234 ? 21.016 -4.625 -10.594 1 97.38 234 GLU A N 1
ATOM 1748 C CA . GLU A 1 234 ? 21.828 -5.059 -11.719 1 97.38 234 GLU A CA 1
ATOM 1749 C C . GLU A 1 234 ? 21.453 -4.309 -12.992 1 97.38 234 GLU A C 1
ATOM 1751 O O . GLU A 1 234 ? 22.328 -4.039 -13.836 1 97.38 234 GLU A O 1
ATOM 1756 N N . HIS A 1 235 ? 20.25 -3.943 -13.141 1 97.19 235 HIS A N 1
ATOM 1757 C CA . HIS A 1 235 ? 19.797 -3.285 -14.359 1 97.19 235 HIS A CA 1
ATOM 1758 C C . HIS A 1 235 ? 19.766 -1.77 -14.188 1 97.19 235 HIS A C 1
ATOM 1760 O O . HIS A 1 235 ? 19.328 -1.047 -15.086 1 97.19 235 HIS A O 1
ATOM 1766 N N . GLY A 1 236 ? 20.141 -1.309 -12.984 1 96.31 236 GLY A N 1
ATOM 1767 C CA . GLY A 1 236 ? 20.234 0.117 -12.711 1 96.31 236 GLY A CA 1
ATOM 1768 C C . GLY A 1 236 ? 18.891 0.819 -12.758 1 96.31 236 GLY A C 1
ATOM 1769 O O . GLY A 1 236 ? 18.797 1.974 -13.18 1 96.31 236 GLY A O 1
ATOM 1770 N N . LEU A 1 237 ? 17.828 0.078 -12.453 1 97.06 237 LEU A N 1
ATOM 1771 C CA . LEU A 1 237 ? 16.5 0.674 -12.492 1 97.06 237 LEU A CA 1
ATOM 1772 C C . LEU A 1 237 ? 16.297 1.64 -11.328 1 97.06 237 LEU A C 1
ATOM 1774 O O . LEU A 1 237 ? 16.703 1.348 -10.203 1 97.06 237 LEU A O 1
ATOM 1778 N N . ASP A 1 238 ? 15.773 2.779 -11.648 1 96.88 238 ASP A N 1
ATOM 1779 C CA . ASP A 1 238 ? 15.453 3.793 -10.648 1 96.88 238 ASP A CA 1
ATOM 1780 C C . ASP A 1 238 ? 14.258 4.641 -11.078 1 96.88 238 ASP A C 1
ATOM 1782 O O . ASP A 1 238 ? 13.805 4.547 -12.219 1 96.88 238 ASP A O 1
ATOM 1786 N N . VAL A 1 239 ? 13.688 5.312 -10.109 1 97.62 239 VAL A N 1
ATOM 1787 C CA . VAL A 1 239 ? 12.609 6.266 -10.383 1 97.62 239 VAL A CA 1
ATOM 1788 C C . VAL A 1 239 ? 13.094 7.684 -10.094 1 97.62 239 VAL A C 1
ATOM 1790 O O . VAL A 1 239 ? 13.734 7.934 -9.07 1 97.62 239 VAL A O 1
ATOM 1793 N N . VAL A 1 240 ? 12.836 8.555 -10.977 1 96.12 240 VAL A N 1
ATOM 1794 C CA . VAL A 1 240 ? 13.164 9.961 -10.766 1 96.12 240 VAL A CA 1
ATOM 1795 C C . VAL A 1 240 ? 11.898 10.812 -10.883 1 96.12 240 VAL A C 1
ATOM 1797 O O . VAL A 1 240 ? 10.938 10.414 -11.531 1 96.12 240 VAL A O 1
ATOM 1800 N N . ASP A 1 241 ? 11.906 11.875 -10.148 1 94.81 241 ASP A N 1
ATOM 1801 C CA . ASP A 1 241 ? 10.82 12.844 -10.219 1 94.81 241 ASP A CA 1
ATOM 1802 C C . ASP A 1 241 ? 11.234 14.078 -11.008 1 94.81 241 ASP A C 1
ATOM 1804 O O . ASP A 1 241 ? 12.156 14.797 -10.617 1 94.81 241 ASP A O 1
ATOM 1808 N N . GLU A 1 242 ? 10.625 14.242 -12.133 1 91.31 242 GLU A N 1
ATOM 1809 C CA . GLU A 1 242 ? 10.859 15.43 -12.953 1 91.31 242 GLU A CA 1
ATOM 1810 C C . GLU A 1 242 ? 9.625 16.328 -12.977 1 91.31 242 GLU A C 1
ATOM 1812 O O . GLU A 1 242 ? 8.734 16.156 -13.805 1 91.31 242 GLU A O 1
ATOM 1817 N N . ASP A 1 243 ? 9.578 17.375 -12.164 1 85.75 243 ASP A N 1
ATOM 1818 C CA . ASP A 1 243 ? 8.5 18.359 -12.062 1 85.75 243 ASP A CA 1
ATOM 1819 C C . ASP A 1 243 ? 7.16 17.672 -11.805 1 85.75 243 ASP A C 1
ATOM 1821 O O . ASP A 1 243 ? 6.188 17.906 -12.523 1 85.75 243 ASP A O 1
ATOM 1825 N N . GLY A 1 244 ? 7.176 16.75 -10.969 1 85.62 244 GLY A N 1
ATOM 1826 C CA . GLY A 1 244 ? 5.945 16.109 -10.516 1 85.62 244 GLY A CA 1
ATOM 1827 C C . GLY A 1 244 ? 5.613 14.852 -11.297 1 85.62 244 GLY A C 1
ATOM 1828 O O . GLY A 1 244 ? 4.66 14.141 -10.961 1 85.62 244 GLY A O 1
ATOM 1829 N N . LYS A 1 245 ? 6.402 14.586 -12.367 1 91.31 245 LYS A N 1
ATOM 1830 C CA . LYS A 1 245 ? 6.195 13.367 -13.156 1 91.31 245 LYS A CA 1
ATOM 1831 C C . LYS A 1 245 ? 7.27 12.328 -12.852 1 91.31 245 LYS A C 1
ATOM 1833 O O . LYS A 1 245 ? 8.461 12.609 -12.969 1 91.31 245 LYS A O 1
ATOM 1838 N N . LYS A 1 246 ? 6.758 11.148 -12.43 1 95.38 246 LYS A N 1
ATOM 1839 C CA . LYS A 1 246 ? 7.691 10.07 -12.117 1 95.38 246 LYS A CA 1
ATOM 1840 C C . LYS A 1 246 ? 8.086 9.305 -13.375 1 95.38 246 LYS A C 1
ATOM 1842 O O . LYS A 1 246 ? 7.227 8.953 -14.188 1 95.38 246 LYS A O 1
ATOM 1847 N N . ARG A 1 247 ? 9.406 9.148 -13.57 1 95.44 247 ARG A N 1
ATOM 1848 C CA . ARG A 1 247 ? 9.922 8.406 -14.719 1 95.44 247 ARG A CA 1
ATOM 1849 C C . ARG A 1 247 ? 10.875 7.301 -14.266 1 95.44 247 ARG A C 1
ATOM 1851 O O . ARG A 1 247 ? 11.648 7.488 -13.32 1 95.44 247 ARG A O 1
ATOM 1858 N N . ILE A 1 248 ? 10.742 6.203 -14.93 1 96.88 248 ILE A N 1
ATOM 1859 C CA . ILE A 1 248 ? 11.695 5.125 -14.703 1 96.88 248 ILE A CA 1
ATOM 1860 C C . ILE A 1 248 ? 12.961 5.363 -15.531 1 96.88 248 ILE A C 1
ATOM 1862 O O . ILE A 1 248 ? 12.875 5.637 -16.734 1 96.88 248 ILE A O 1
ATOM 1866 N N . VAL A 1 249 ? 14.047 5.227 -14.938 1 95.5 249 VAL A N 1
ATOM 1867 C CA . VAL A 1 249 ? 15.312 5.449 -15.633 1 95.5 249 VAL A CA 1
ATOM 1868 C C . VAL A 1 249 ? 16.25 4.266 -15.391 1 95.5 249 VAL A C 1
ATOM 1870 O O . VAL A 1 249 ? 15.977 3.414 -14.539 1 95.5 249 VAL A O 1
ATOM 1873 N N . ARG A 1 250 ? 17.266 4.176 -16.297 1 93.38 250 ARG A N 1
ATOM 1874 C CA . ARG A 1 250 ? 18.328 3.193 -16.156 1 93.38 250 ARG A CA 1
ATOM 1875 C C . ARG A 1 250 ? 19.688 3.875 -16.031 1 93.38 250 ARG A C 1
ATOM 1877 O O . ARG A 1 250 ? 20.016 4.773 -16.797 1 93.38 250 ARG A O 1
ATOM 1884 N N . ASP A 1 251 ? 20.312 3.734 -14.859 1 78.19 251 ASP A N 1
ATOM 1885 C CA . ASP A 1 251 ? 21.672 4.266 -14.758 1 78.19 251 ASP A CA 1
ATOM 1886 C C . ASP A 1 251 ? 22.703 3.146 -14.836 1 78.19 251 ASP A C 1
ATOM 1888 O O . ASP A 1 251 ? 22.469 2.041 -14.344 1 78.19 251 ASP A O 1
ATOM 1892 N N . MET B 1 1 ? 6.098 9.562 25.078 1 89.81 1 MET B N 1
ATOM 1893 C CA . MET B 1 1 ? 4.898 9.727 24.266 1 89.81 1 MET B CA 1
ATOM 1894 C C . MET B 1 1 ? 5.23 10.422 22.953 1 89.81 1 MET B C 1
ATOM 1896 O O . MET B 1 1 ? 6.051 11.336 22.906 1 89.81 1 MET B O 1
ATOM 1900 N N . THR B 1 2 ? 4.66 9.938 21.797 1 97.81 2 THR B N 1
ATOM 1901 C CA . THR B 1 2 ? 4.938 10.516 20.484 1 97.81 2 THR B CA 1
ATOM 1902 C C . THR B 1 2 ? 3.992 11.68 20.203 1 97.81 2 THR B C 1
ATOM 1904 O O . THR B 1 2 ? 2.777 11.555 20.359 1 97.81 2 THR B O 1
ATOM 1907 N N . VAL B 1 3 ? 4.527 12.852 19.891 1 98.75 3 VAL B N 1
ATOM 1908 C CA . VAL B 1 3 ? 3.711 13.945 19.391 1 98.75 3 VAL B CA 1
ATOM 1909 C C . VAL B 1 3 ? 3.459 13.758 17.891 1 98.75 3 VAL B C 1
ATOM 1911 O O . VAL B 1 3 ? 4.402 13.625 17.109 1 98.75 3 VAL B O 1
ATOM 1914 N N . VAL B 1 4 ? 2.219 13.695 17.531 1 98.81 4 VAL B N 1
ATOM 1915 C CA . VAL B 1 4 ? 1.861 13.602 16.125 1 98.81 4 VAL B CA 1
ATOM 1916 C C . VAL B 1 4 ? 1.482 14.984 15.594 1 98.81 4 VAL B C 1
ATOM 1918 O O . VAL B 1 4 ? 0.382 15.477 15.859 1 98.81 4 VAL B O 1
ATOM 1921 N N . ALA B 1 5 ? 2.404 15.586 14.859 1 98.88 5 ALA B N 1
ATOM 1922 C CA . ALA B 1 5 ? 2.184 16.891 14.25 1 98.88 5 ALA B CA 1
ATOM 1923 C C . ALA B 1 5 ? 1.465 16.766 12.914 1 98.88 5 ALA B C 1
ATOM 1925 O O . ALA B 1 5 ? 2.012 16.203 11.961 1 98.88 5 ALA B O 1
ATOM 1926 N N . VAL B 1 6 ? 0.284 17.203 12.875 1 98.81 6 VAL B N 1
ATOM 1927 C CA . VAL B 1 6 ? -0.483 17.266 11.633 1 98.81 6 VAL B CA 1
ATOM 1928 C C . VAL B 1 6 ? -0.324 18.641 10.984 1 98.81 6 VAL B C 1
ATOM 1930 O O . VAL B 1 6 ? -0.907 19.625 11.453 1 98.81 6 VAL B O 1
ATOM 1933 N N . LEU B 1 7 ? 0.49 18.719 9.969 1 98.56 7 LEU B N 1
ATOM 1934 C CA . LEU B 1 7 ? 0.627 19.969 9.242 1 98.56 7 LEU B CA 1
ATOM 1935 C C . LEU B 1 7 ? -0.542 20.172 8.281 1 98.56 7 LEU B C 1
ATOM 1937 O O . LEU B 1 7 ? -0.677 19.453 7.297 1 98.56 7 LEU B O 1
ATOM 1941 N N . ALA B 1 8 ? -1.387 21.125 8.609 1 98.5 8 ALA B N 1
ATOM 1942 C CA . ALA B 1 8 ? -2.654 21.234 7.891 1 98.5 8 ALA B CA 1
ATOM 1943 C C . ALA B 1 8 ? -2.943 22.688 7.516 1 98.5 8 ALA B C 1
ATOM 1945 O O . ALA B 1 8 ? -2.678 23.609 8.297 1 98.5 8 ALA B O 1
ATOM 1946 N N . ASN B 1 9 ? -3.408 22.906 6.309 1 98.38 9 ASN B N 1
ATOM 1947 C CA . ASN B 1 9 ? -4.074 24.141 5.906 1 98.38 9 ASN B CA 1
ATOM 1948 C C . ASN B 1 9 ? -5.551 24.125 6.289 1 98.38 9 ASN B C 1
ATOM 1950 O O . ASN B 1 9 ? -6.152 23.062 6.441 1 98.38 9 ASN B O 1
ATOM 1954 N N . PRO B 1 10 ? -6.113 25.328 6.543 1 98.56 10 PRO B N 1
ATOM 1955 C CA . PRO B 1 10 ? -7.578 25.312 6.625 1 98.56 10 PRO B CA 1
ATOM 1956 C C . PRO B 1 10 ? -8.234 24.828 5.34 1 98.56 10 PRO B C 1
ATOM 1958 O O . PRO B 1 10 ? -7.766 25.141 4.242 1 98.56 10 PRO B O 1
ATOM 1961 N N . PRO B 1 11 ? -9.227 23.953 5.508 1 98.44 11 PRO B N 1
ATOM 1962 C CA . PRO B 1 11 ? -9.852 23.391 4.312 1 98.44 11 PRO B CA 1
ATOM 1963 C C . PRO B 1 11 ? -10.672 24.406 3.527 1 98.44 11 PRO B C 1
ATOM 1965 O O . PRO B 1 11 ? -11.906 24.391 3.602 1 98.44 11 PRO B O 1
ATOM 1968 N N . ARG B 1 12 ? -10.047 25.203 2.736 1 98.44 12 ARG B N 1
ATOM 1969 C CA . ARG B 1 12 ? -10.688 26.234 1.938 1 98.44 12 ARG B CA 1
ATOM 1970 C C . ARG B 1 12 ? -10.656 25.891 0.455 1 98.44 12 ARG B C 1
ATOM 1972 O O . ARG B 1 12 ? -9.672 25.344 -0.044 1 98.44 12 ARG B O 1
ATOM 1979 N N . GLU B 1 13 ? -11.766 26.234 -0.176 1 97.44 13 GLU B N 1
ATOM 1980 C CA . GLU B 1 13 ? -11.906 25.969 -1.605 1 97.44 13 GLU B CA 1
ATOM 1981 C C . GLU B 1 13 ? -10.758 26.578 -2.396 1 97.44 13 GLU B C 1
ATOM 1983 O O . GLU B 1 13 ? -10.422 27.75 -2.215 1 97.44 13 GLU B O 1
ATOM 1988 N N . GLY B 1 14 ? -10.141 25.766 -3.193 1 97.38 14 GLY B N 1
ATOM 1989 C CA . GLY B 1 14 ? -9.086 26.234 -4.07 1 97.38 14 GLY B CA 1
ATOM 1990 C C . GLY B 1 14 ? -7.723 26.266 -3.402 1 97.38 14 GLY B C 1
ATOM 1991 O O . GLY B 1 14 ? -6.695 26.391 -4.078 1 97.38 14 GLY B O 1
ATOM 1992 N N . LEU B 1 15 ? -7.66 26.156 -2.135 1 97.88 15 LEU B N 1
ATOM 1993 C CA . LEU B 1 15 ? -6.406 26.188 -1.388 1 97.88 15 LEU B CA 1
ATOM 1994 C C . LEU B 1 15 ? -5.859 24.781 -1.191 1 97.88 15 LEU B C 1
ATOM 1996 O O . LEU B 1 15 ? -4.648 24.562 -1.303 1 97.88 15 LEU B O 1
ATOM 2000 N N . VAL B 1 16 ? -6.727 23.875 -0.875 1 98 16 VAL B N 1
ATOM 2001 C CA . VAL B 1 16 ? -6.297 22.516 -0.516 1 98 16 VAL B CA 1
ATOM 2002 C C . VAL B 1 16 ? -6.816 21.516 -1.545 1 98 16 VAL B C 1
ATOM 2004 O O . VAL B 1 16 ? -7.785 21.797 -2.256 1 98 16 VAL B O 1
ATOM 2007 N N . ALA B 1 17 ? -6.133 20.328 -1.545 1 97.81 17 ALA B N 1
ATOM 2008 C CA . ALA B 1 17 ? -6.535 19.203 -2.373 1 97.81 17 ALA B CA 1
ATOM 2009 C C . ALA B 1 17 ? -6.738 19.625 -3.824 1 97.81 17 ALA B C 1
ATOM 2011 O O . ALA B 1 17 ? -7.637 19.125 -4.504 1 97.81 17 ALA B O 1
ATOM 2012 N N . THR B 1 18 ? -5.922 20.547 -4.266 1 97.5 18 THR B N 1
ATOM 2013 C CA . THR B 1 18 ? -6.059 21.078 -5.617 1 97.5 18 THR B CA 1
ATOM 2014 C C . THR B 1 18 ? -5.785 20 -6.66 1 97.5 18 THR B C 1
ATOM 2016 O O . THR B 1 18 ? -6.363 20.016 -7.746 1 97.5 18 THR B O 1
ATOM 2019 N N . GLY B 1 19 ? -4.852 19.062 -6.305 1 96.88 19 GLY B N 1
ATOM 2020 C CA . GLY B 1 19 ? -4.598 17.969 -7.211 1 96.88 19 GLY B CA 1
ATOM 2021 C C . GLY B 1 19 ? -5.828 17.109 -7.484 1 96.88 19 GLY B C 1
ATOM 2022 O O . GLY B 1 19 ? -6.027 16.641 -8.602 1 96.88 19 GLY B O 1
ATOM 2023 N N . LEU B 1 20 ? -6.633 16.953 -6.492 1 97.31 20 LEU B N 1
ATOM 2024 C CA . LEU B 1 20 ? -7.879 16.219 -6.656 1 97.31 20 LEU B CA 1
ATOM 2025 C C . LEU B 1 20 ? -8.852 17 -7.543 1 97.31 20 LEU B C 1
ATOM 2027 O O . LEU B 1 20 ? -9.438 16.422 -8.469 1 97.31 20 LEU B O 1
ATOM 2031 N N . ALA B 1 21 ? -9.008 18.266 -7.309 1 97.06 21 ALA B N 1
ATOM 2032 C CA . ALA B 1 21 ? -9.93 19.078 -8.094 1 97.06 21 ALA B CA 1
ATOM 2033 C C . ALA B 1 21 ? -9.508 19.141 -9.562 1 97.06 21 ALA B C 1
ATOM 2035 O O . ALA B 1 21 ? -10.359 19.172 -10.453 1 97.06 21 ALA B O 1
ATOM 2036 N N . GLU B 1 22 ? -8.25 19.109 -9.812 1 96.19 22 GLU B N 1
ATOM 2037 C CA . GLU B 1 22 ? -7.715 19.266 -11.156 1 96.19 22 GLU B CA 1
ATOM 2038 C C . GLU B 1 22 ? 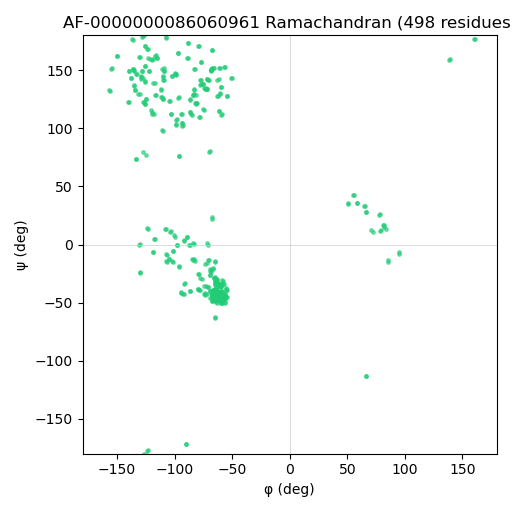-7.836 17.953 -11.945 1 96.19 22 GLU B C 1
ATOM 2040 O O . GLU B 1 22 ? -7.922 17.984 -13.172 1 96.19 22 GLU B O 1
ATOM 2045 N N . SER B 1 23 ? -7.871 16.891 -11.211 1 94.06 23 SER B N 1
ATOM 2046 C CA . SER B 1 23 ? -7.668 15.641 -11.922 1 94.06 23 SER B CA 1
ATOM 2047 C C . SER B 1 23 ? -8.891 14.734 -11.797 1 94.06 23 SER B C 1
ATOM 2049 O O . SER B 1 23 ? -8.93 13.648 -12.383 1 94.06 23 SER B O 1
ATOM 2051 N N . THR B 1 24 ? -9.867 15.086 -11.016 1 94.44 24 THR B N 1
ATOM 2052 C CA . THR B 1 24 ? -11.062 14.281 -10.781 1 94.44 24 THR B CA 1
ATOM 2053 C C . THR B 1 24 ? -12.328 15.086 -11.062 1 94.44 24 THR B C 1
ATOM 2055 O O . THR B 1 24 ? -12.258 16.297 -11.305 1 94.44 24 THR B O 1
ATOM 2058 N N . PRO B 1 25 ? -13.523 14.461 -11.086 1 92.44 25 PRO B N 1
ATOM 2059 C CA . PRO B 1 25 ? -14.773 15.195 -11.297 1 92.44 25 PRO B CA 1
ATOM 2060 C C . PRO B 1 25 ? -15.164 16.062 -10.102 1 92.44 25 PRO B C 1
ATOM 2062 O O . PRO B 1 25 ? -16.203 16.719 -10.125 1 92.44 25 PRO B O 1
ATOM 2065 N N . LEU B 1 26 ? -14.375 16.047 -9.07 1 97.06 26 LEU B N 1
ATOM 2066 C CA . LEU B 1 26 ? -14.68 16.844 -7.895 1 97.06 26 LEU B CA 1
ATOM 2067 C C . LEU B 1 26 ? -14.445 18.328 -8.164 1 97.06 26 LEU B C 1
ATOM 2069 O O . LEU B 1 26 ? -13.438 18.703 -8.773 1 97.06 26 LEU B O 1
ATOM 2073 N N . SER B 1 27 ? -15.438 19.156 -7.73 1 97.94 27 SER B N 1
ATOM 2074 C CA . SER B 1 27 ? -15.203 20.594 -7.723 1 97.94 27 SER B CA 1
ATOM 2075 C C . SER B 1 27 ? -14.156 20.984 -6.688 1 97.94 27 SER B C 1
ATOM 2077 O O . SER B 1 27 ? -13.773 20.172 -5.844 1 97.94 27 SER B O 1
ATOM 2079 N N . THR B 1 28 ? -13.711 22.219 -6.797 1 98.19 28 THR B N 1
ATOM 2080 C CA . THR B 1 28 ? -12.773 22.703 -5.789 1 98.19 28 THR B CA 1
ATOM 2081 C C . THR B 1 28 ? -13.406 22.672 -4.402 1 98.19 28 THR B C 1
ATOM 2083 O O . THR B 1 28 ? -12.719 22.406 -3.41 1 98.19 28 THR B O 1
ATOM 2086 N N . ALA B 1 29 ? -14.664 22.922 -4.312 1 98.44 29 ALA B N 1
ATOM 2087 C CA . ALA B 1 29 ? -15.375 22.891 -3.037 1 98.44 29 ALA B CA 1
ATOM 2088 C C . ALA B 1 29 ? -15.43 21.453 -2.49 1 98.44 29 ALA B C 1
ATOM 2090 O O . ALA B 1 29 ? -15.188 21.234 -1.304 1 98.44 29 ALA B O 1
ATOM 2091 N N . GLU B 1 30 ? -15.773 20.531 -3.352 1 98.5 30 GLU B N 1
ATOM 2092 C CA . GLU B 1 30 ? -15.852 19.141 -2.953 1 98.5 30 GLU B CA 1
ATOM 2093 C C . GLU B 1 30 ? -14.484 18.594 -2.541 1 98.5 30 GLU B C 1
ATOM 2095 O O . GLU B 1 30 ? -14.375 17.812 -1.593 1 98.5 30 GLU B O 1
ATOM 2100 N N . ALA B 1 31 ? -13.453 19 -3.271 1 98.44 31 ALA B N 1
ATOM 2101 C CA . ALA B 1 31 ? -12.094 18.594 -2.922 1 98.44 31 ALA B CA 1
ATOM 2102 C C . ALA B 1 31 ? -11.711 19.094 -1.536 1 98.44 31 ALA B C 1
ATOM 2104 O O . ALA B 1 31 ? -11.102 18.375 -0.747 1 98.44 31 ALA B O 1
ATOM 2105 N N . ALA B 1 32 ? -12.07 20.312 -1.249 1 98.62 32 ALA B N 1
ATOM 2106 C CA . ALA B 1 32 ? -11.812 20.859 0.076 1 98.62 32 ALA B CA 1
ATOM 2107 C C . ALA B 1 32 ? -12.578 20.094 1.151 1 98.62 32 ALA B C 1
ATOM 2109 O O . ALA B 1 32 ? -12.062 19.859 2.246 1 98.62 32 ALA B O 1
ATOM 2110 N N . ASP B 1 33 ? -13.812 19.688 0.81 1 98.69 33 ASP B N 1
ATOM 2111 C CA . ASP B 1 33 ? -14.609 18.891 1.732 1 98.69 33 ASP B CA 1
ATOM 2112 C C . ASP B 1 33 ? -13.953 17.547 2.006 1 98.69 33 ASP B C 1
ATOM 2114 O O . ASP B 1 33 ? -13.969 17.047 3.139 1 98.69 33 ASP B O 1
ATOM 2118 N N . LEU B 1 34 ? -13.445 16.938 0.983 1 98.62 34 LEU B N 1
ATOM 2119 C CA . LEU B 1 34 ? -12.766 15.648 1.146 1 98.62 34 LEU B CA 1
ATOM 2120 C C . LEU B 1 34 ? -11.5 15.812 1.981 1 98.62 34 LEU B C 1
ATOM 2122 O O . LEU B 1 34 ? -11.195 14.969 2.824 1 98.62 34 LEU B O 1
ATOM 2126 N N . TYR B 1 35 ? -10.773 16.922 1.759 1 98.75 35 TYR B N 1
ATOM 2127 C CA . TYR B 1 35 ? -9.609 17.25 2.572 1 98.75 35 TYR B CA 1
ATOM 2128 C C . TYR B 1 35 ? -9.992 17.391 4.039 1 98.75 35 TYR B C 1
ATOM 2130 O O . TYR B 1 35 ? -9.312 16.875 4.918 1 98.75 35 TYR B O 1
ATOM 2138 N N . GLU B 1 36 ? -11.031 18.062 4.25 1 98.81 36 GLU B N 1
ATOM 2139 C CA . GLU B 1 36 ? -11.539 18.234 5.613 1 98.81 36 GLU B CA 1
ATOM 2140 C C . GLU B 1 36 ? -11.891 16.891 6.238 1 98.81 36 GLU B C 1
ATOM 2142 O O . GLU B 1 36 ? -11.586 16.641 7.406 1 98.81 36 GLU B O 1
ATOM 2147 N N . ALA B 1 37 ? -12.562 16.047 5.488 1 98.81 37 ALA B N 1
ATOM 2148 C CA . ALA B 1 37 ? -12.922 14.711 5.965 1 98.81 37 ALA B CA 1
ATOM 2149 C C . ALA B 1 37 ? -11.68 13.922 6.379 1 98.81 37 ALA B C 1
ATOM 2151 O O . ALA B 1 37 ? -11.656 13.32 7.453 1 98.81 37 ALA B O 1
ATOM 2152 N N . ALA B 1 38 ? -10.695 13.961 5.543 1 98.75 38 ALA B N 1
ATOM 2153 C CA . ALA B 1 38 ? -9.453 13.266 5.84 1 98.75 38 ALA B CA 1
ATOM 2154 C C . ALA B 1 38 ? -8.789 13.828 7.094 1 98.75 38 ALA B C 1
ATOM 2156 O O . ALA B 1 38 ? -8.289 13.078 7.93 1 98.75 38 ALA B O 1
ATOM 2157 N N . PHE B 1 39 ? -8.805 15.18 7.215 1 98.88 39 PHE B N 1
ATOM 2158 C CA . PHE B 1 39 ? -8.25 15.836 8.398 1 98.88 39 PHE B CA 1
ATOM 2159 C C . PHE B 1 39 ? -8.953 15.352 9.664 1 98.88 39 PHE B C 1
ATOM 2161 O O . PHE B 1 39 ? -8.289 15 10.641 1 98.88 39 PHE B O 1
ATOM 2168 N N . ARG B 1 40 ? -10.25 15.297 9.625 1 98.75 40 ARG B N 1
ATOM 2169 C CA . ARG B 1 40 ? -11.031 14.859 10.781 1 98.75 40 ARG B CA 1
ATOM 2170 C C . ARG B 1 40 ? -10.719 13.406 11.133 1 98.75 40 ARG B C 1
ATOM 2172 O O . ARG B 1 40 ? -10.625 13.055 12.312 1 98.75 40 ARG B O 1
ATOM 2179 N N . ASP B 1 41 ? -10.562 12.57 10.164 1 98.75 41 ASP B N 1
ATOM 2180 C CA . ASP B 1 41 ? -10.234 11.172 10.398 1 98.75 41 ASP B CA 1
ATOM 2181 C C . ASP B 1 41 ? -8.867 11.031 11.062 1 98.75 41 ASP B C 1
ATOM 2183 O O . ASP B 1 41 ? -8.688 10.18 11.938 1 98.75 41 ASP B O 1
ATOM 2187 N N . ILE B 1 42 ? -7.891 11.844 10.672 1 98.56 42 ILE B N 1
ATOM 2188 C CA . ILE B 1 42 ? -6.559 11.812 11.266 1 98.56 42 ILE B CA 1
ATOM 2189 C C . ILE B 1 42 ? -6.625 12.281 12.711 1 98.56 42 ILE B C 1
ATOM 2191 O O . ILE B 1 42 ? -6.016 11.68 13.602 1 98.56 42 ILE B O 1
ATOM 2195 N N . VAL B 1 43 ? -7.387 13.344 12.906 1 98.38 43 VAL B N 1
ATOM 2196 C CA . VAL B 1 43 ? -7.582 13.875 14.25 1 98.38 43 VAL B CA 1
ATOM 2197 C C . VAL B 1 43 ? -8.148 12.781 15.156 1 98.38 43 VAL B C 1
ATOM 2199 O O . VAL B 1 43 ? -7.641 12.562 16.266 1 98.38 43 VAL B O 1
ATOM 2202 N N . LEU B 1 44 ? -9.109 12.031 14.695 1 98.12 44 LEU B N 1
ATOM 2203 C CA . LEU B 1 44 ? -9.719 10.945 15.453 1 98.12 44 LEU B CA 1
ATOM 2204 C C . LEU B 1 44 ? -8.711 9.828 15.711 1 98.12 44 LEU B C 1
ATOM 2206 O O . LEU B 1 44 ? -8.633 9.297 16.812 1 98.12 44 LEU B O 1
ATOM 2210 N N . ALA B 1 45 ? -7.988 9.469 14.688 1 98.19 45 ALA B N 1
ATOM 2211 C CA . ALA B 1 45 ? -7.012 8.391 14.812 1 98.19 45 ALA B CA 1
ATOM 2212 C C . ALA B 1 45 ? -5.965 8.711 15.875 1 98.19 45 ALA B C 1
ATOM 2214 O O . ALA B 1 45 ? -5.625 7.863 16.703 1 98.19 45 ALA B O 1
ATOM 2215 N N . VAL B 1 46 ? -5.457 9.969 15.844 1 98.31 46 VAL B N 1
ATOM 2216 C CA . VAL B 1 46 ? -4.441 10.367 16.812 1 98.31 46 VAL B CA 1
ATOM 2217 C C . VAL B 1 46 ? -5.043 10.398 18.203 1 98.31 46 VAL B C 1
ATOM 2219 O O . VAL B 1 46 ? -4.445 9.883 19.156 1 98.31 46 VAL B O 1
ATOM 2222 N N . ASP B 1 47 ? -6.227 10.953 18.328 1 97.69 47 ASP B N 1
ATOM 2223 C CA . ASP B 1 47 ? -6.891 11.078 19.625 1 97.69 47 ASP B CA 1
ATOM 2224 C C . ASP B 1 47 ? -7.125 9.711 20.25 1 97.69 47 ASP B C 1
ATOM 2226 O O . ASP B 1 47 ? -7.047 9.562 21.469 1 97.69 47 ASP B O 1
ATOM 2230 N N . ARG B 1 48 ? -7.395 8.711 19.453 1 97.06 48 ARG B N 1
ATOM 2231 C CA . ARG B 1 48 ? -7.707 7.371 19.938 1 97.06 48 ARG B CA 1
ATOM 2232 C C . ARG B 1 48 ? -6.434 6.574 20.188 1 97.06 48 ARG B C 1
ATOM 2234 O O . ARG B 1 48 ? -6.477 5.5 20.797 1 97.06 48 ARG B O 1
ATOM 2241 N N . SER B 1 49 ? -5.336 7.062 19.719 1 97.62 49 SER B N 1
ATOM 2242 C CA . SER B 1 49 ? -4.055 6.379 19.875 1 97.62 49 SER B CA 1
ATOM 2243 C C . SER B 1 49 ? -3.354 6.816 21.156 1 97.62 49 SER B C 1
ATOM 2245 O O . SER B 1 49 ? -3.951 7.488 22 1 97.62 49 SER B O 1
ATOM 2247 N N . GLY B 1 50 ? -2.146 6.422 21.328 1 95.62 50 GLY B N 1
ATOM 2248 C CA . GLY B 1 50 ? -1.322 6.855 22.438 1 95.62 50 GLY B CA 1
ATOM 2249 C C . GLY B 1 50 ? -0.53 8.117 22.141 1 95.62 50 GLY B C 1
ATOM 2250 O O . GLY B 1 50 ? 0.295 8.539 22.953 1 95.62 50 GLY B O 1
ATOM 2251 N N . GLY B 1 51 ? -0.797 8.719 20.969 1 97.38 51 GLY B N 1
ATOM 2252 C CA . GLY B 1 51 ? -0.059 9.914 20.578 1 97.38 51 GLY B CA 1
ATOM 2253 C C . GLY B 1 51 ? -0.698 11.195 21.062 1 97.38 51 GLY B C 1
ATOM 2254 O O . GLY B 1 51 ? -1.859 11.203 21.484 1 97.38 51 GLY B O 1
ATOM 2255 N N . GLU B 1 52 ? 0.08 12.227 21.094 1 98.25 52 GLU B N 1
ATOM 2256 C CA . GLU B 1 52 ? -0.392 13.578 21.359 1 98.25 52 GLU B CA 1
ATOM 2257 C C . GLU B 1 52 ? -0.633 14.359 20.078 1 98.25 52 GLU B C 1
ATOM 2259 O O . GLU B 1 52 ? 0.266 14.477 19.234 1 98.25 52 GLU B O 1
ATOM 2264 N N . LEU B 1 53 ? -1.821 14.906 19.953 1 98.62 53 LEU B N 1
ATOM 2265 C CA . LEU B 1 53 ? -2.186 15.617 18.734 1 98.62 53 LEU B CA 1
ATOM 2266 C C . LEU B 1 53 ? -1.653 17.047 18.766 1 98.62 53 LEU B C 1
ATOM 2268 O O . LEU B 1 53 ? -1.948 17.812 19.688 1 98.62 53 LEU B O 1
ATOM 2272 N N . LEU B 1 54 ? -0.861 17.422 17.812 1 98.81 54 LEU B N 1
ATOM 2273 C CA . LEU B 1 54 ? -0.465 18.797 17.531 1 98.81 54 LEU B CA 1
ATOM 2274 C C . LEU B 1 54 ? -0.897 19.219 16.125 1 98.81 54 LEU B C 1
ATOM 2276 O O . LEU B 1 54 ? -0.441 18.641 15.141 1 98.81 54 LEU B O 1
ATOM 2280 N N . VAL B 1 55 ? -1.798 20.109 16.031 1 98.81 55 VAL B N 1
ATOM 2281 C CA . VAL B 1 55 ? -2.166 20.688 14.75 1 98.81 55 VAL B CA 1
ATOM 2282 C C . VAL B 1 55 ? -1.248 21.875 14.438 1 98.81 55 VAL B C 1
ATOM 2284 O O . VAL B 1 55 ? -1.228 22.859 15.18 1 98.81 55 VAL B O 1
ATOM 2287 N N . ASN B 1 56 ? -0.482 21.703 13.445 1 98.75 56 ASN B N 1
ATOM 2288 C CA . ASN B 1 56 ? 0.437 22.734 12.984 1 98.75 56 ASN B CA 1
ATOM 2289 C C . ASN B 1 56 ? -0.149 23.516 11.812 1 98.75 56 ASN B C 1
ATOM 2291 O O . ASN B 1 56 ? -0.267 23 10.703 1 98.75 56 ASN B O 1
ATOM 2295 N N . TYR B 1 57 ? -0.552 24.812 12.039 1 98.62 57 TYR B N 1
ATOM 2296 C CA . TYR B 1 57 ? -1.317 25.594 11.078 1 98.62 57 TYR B CA 1
ATOM 2297 C C . TYR B 1 57 ? -0.47 26.719 10.5 1 98.62 57 TYR B C 1
ATOM 2299 O O . TYR B 1 57 ? 0.462 27.203 11.148 1 98.62 57 TYR B O 1
ATOM 2307 N N . PRO B 1 58 ? -0.759 27.141 9.258 1 97.5 58 PRO B N 1
ATOM 2308 C CA . PRO B 1 58 ? -0.002 28.234 8.656 1 97.5 58 PRO B CA 1
ATOM 2309 C C . PRO B 1 58 ? -0.417 29.609 9.203 1 97.5 58 PRO B C 1
ATOM 2311 O O . PRO B 1 58 ? -1.534 29.766 9.703 1 97.5 58 PRO B O 1
ATOM 2314 N N . ASP B 1 59 ? 0.541 30.484 9.047 1 92.81 59 ASP B N 1
ATOM 2315 C CA . ASP B 1 59 ?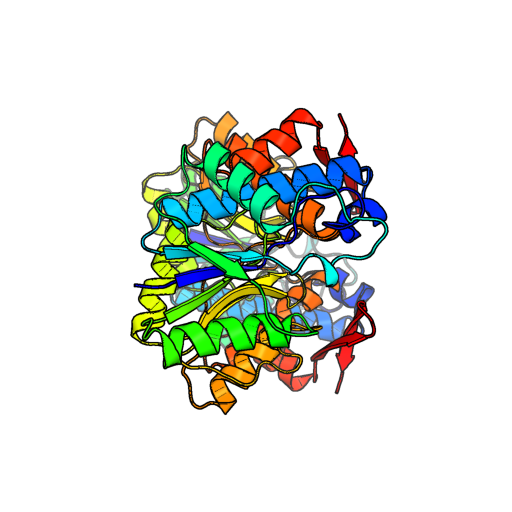 0.187 31.891 9.281 1 92.81 59 ASP B CA 1
ATOM 2316 C C . ASP B 1 59 ? -0.76 32.406 8.195 1 92.81 59 ASP B C 1
ATOM 2318 O O . ASP B 1 59 ? -0.664 32 7.035 1 92.81 59 ASP B O 1
ATOM 2322 N N . GLU B 1 60 ? -1.576 33.312 8.617 1 92.94 60 GLU B N 1
ATOM 2323 C CA . GLU B 1 60 ? -2.502 33.906 7.652 1 92.94 60 GLU B CA 1
ATOM 2324 C C . GLU B 1 60 ? -1.756 34.5 6.453 1 92.94 60 GLU B C 1
ATOM 2326 O O . GLU B 1 60 ? -2.225 34.406 5.316 1 92.94 60 GLU B O 1
ATOM 2331 N N . GLU B 1 61 ? -0.604 35.094 6.652 1 92.19 61 GLU B N 1
ATOM 2332 C CA . GLU B 1 61 ? 0.175 35.75 5.613 1 92.19 61 GLU B CA 1
ATOM 2333 C C . GLU B 1 61 ? 0.743 34.75 4.617 1 92.19 61 GLU B C 1
ATOM 2335 O O . GLU B 1 61 ? 1.086 35.094 3.49 1 92.19 61 GLU B O 1
ATOM 2340 N N . SER B 1 62 ? 0.855 33.438 5.102 1 93.56 62 SER B N 1
ATOM 2341 C CA . SER B 1 62 ? 1.393 32.406 4.219 1 93.56 62 SER B CA 1
ATOM 2342 C C . SER B 1 62 ? 0.317 31.875 3.283 1 93.56 62 SER B C 1
ATOM 2344 O O . SER B 1 62 ? 0.625 31.188 2.311 1 93.56 62 SER B O 1
ATOM 2346 N N . ILE B 1 63 ? -0.915 32.156 3.551 1 96.12 63 ILE B N 1
ATOM 2347 C CA . ILE B 1 63 ? -2.027 31.766 2.697 1 96.12 63 ILE B CA 1
ATOM 2348 C C . ILE B 1 63 ? -2.176 32.75 1.544 1 96.12 63 ILE B C 1
ATOM 2350 O O . ILE B 1 63 ? -2.188 33.969 1.759 1 96.12 63 ILE B O 1
ATOM 2354 N N . PRO B 1 64 ? -2.24 32.281 0.347 1 96.06 64 PRO B N 1
ATOM 2355 C CA . PRO B 1 64 ? -2.479 33.188 -0.775 1 96.06 64 PRO B CA 1
ATOM 2356 C C . PRO B 1 64 ? -3.678 34.125 -0.545 1 96.06 64 PRO B C 1
ATOM 2358 O O . PRO B 1 64 ? -4.695 33.688 0.002 1 96.06 64 PRO B O 1
ATOM 2361 N N . GLU B 1 65 ? -3.543 35.312 -1.012 1 96.06 65 GLU B N 1
ATOM 2362 C CA . GLU B 1 65 ? -4.52 36.375 -0.738 1 96.06 65 GLU B CA 1
ATOM 2363 C C . GLU B 1 65 ? -5.926 35.938 -1.145 1 96.06 65 GLU B C 1
ATOM 2365 O O . GLU B 1 65 ? -6.891 36.188 -0.421 1 96.06 65 GLU B O 1
ATOM 2370 N N . ALA B 1 66 ? -6.055 35.281 -2.213 1 96.31 66 ALA B N 1
ATOM 2371 C CA . ALA B 1 66 ? -7.344 34.906 -2.781 1 96.31 66 ALA B CA 1
ATOM 2372 C C . ALA B 1 66 ? -8.086 33.938 -1.862 1 96.31 66 ALA B C 1
ATOM 2374 O O . ALA B 1 66 ? -9.297 33.75 -1.988 1 96.31 66 ALA B O 1
ATOM 2375 N N . HIS B 1 67 ? -7.336 33.375 -0.866 1 96.94 67 HIS B N 1
ATOM 2376 C CA . HIS B 1 67 ? -7.945 32.344 -0.025 1 96.94 67 HIS B CA 1
ATOM 2377 C C . HIS B 1 67 ? -8 32.812 1.433 1 96.94 67 HIS B C 1
ATOM 2379 O O . HIS B 1 67 ? -8.328 32 2.316 1 96.94 67 HIS B O 1
ATOM 2385 N N . ARG B 1 68 ? -7.609 34.031 1.651 1 96.81 68 ARG B N 1
ATOM 2386 C CA . ARG B 1 68 ? -7.734 34.562 3.006 1 96.81 68 ARG B CA 1
ATOM 2387 C C . ARG B 1 68 ? -9.18 34.906 3.326 1 96.81 68 ARG B C 1
ATOM 2389 O O . ARG B 1 68 ? -9.93 35.344 2.451 1 96.81 68 ARG B O 1
ATOM 2396 N N . THR B 1 69 ? -9.602 34.594 4.48 1 95.44 69 THR B N 1
ATOM 2397 C CA . THR B 1 69 ? -10.938 34.906 4.969 1 95.44 69 THR B CA 1
ATOM 2398 C C . THR B 1 69 ? -10.859 35.625 6.32 1 95.44 69 THR B C 1
ATOM 2400 O O . THR B 1 69 ? -9.773 35.812 6.871 1 95.44 69 THR B O 1
ATOM 2403 N N . ASP B 1 70 ? -12.023 35.938 6.812 1 95.69 70 ASP B N 1
ATOM 2404 C CA . ASP B 1 70 ? -12.094 36.625 8.109 1 95.69 70 ASP B CA 1
ATOM 2405 C C . ASP B 1 70 ? -11.781 35.656 9.242 1 95.69 70 ASP B C 1
ATOM 2407 O O . ASP B 1 70 ? -11.5 36.062 10.367 1 95.69 70 ASP B O 1
ATOM 2411 N N . THR B 1 71 ? -11.836 34.406 8.969 1 97.25 71 THR B N 1
ATOM 2412 C CA . THR B 1 71 ? -11.508 33.406 9.961 1 97.25 71 THR B CA 1
ATOM 2413 C C . THR B 1 71 ? -10.047 33 9.859 1 97.25 71 THR B C 1
ATOM 2415 O O . THR B 1 71 ? -9.625 32.375 8.883 1 97.25 71 THR B O 1
ATOM 2418 N N . PRO B 1 72 ? -9.297 33.344 10.867 1 97.56 72 PRO B N 1
ATOM 2419 C CA . PRO B 1 72 ? -7.891 32.938 10.836 1 97.56 72 PRO B CA 1
ATOM 2420 C C . PRO B 1 72 ? -7.719 31.422 10.695 1 97.56 72 PRO B C 1
ATOM 2422 O O . PRO B 1 72 ? -8.578 30.656 11.133 1 97.56 72 PRO B O 1
ATOM 2425 N N . PRO B 1 73 ? -6.602 30.969 10.117 1 98.25 73 PRO B N 1
ATOM 2426 C CA . PRO B 1 73 ? -6.367 29.531 9.93 1 98.25 73 PRO B CA 1
ATOM 2427 C C . PRO B 1 73 ? -6.473 28.734 11.234 1 98.25 73 PRO B C 1
ATOM 2429 O O . PRO B 1 73 ? -7.078 27.672 11.258 1 98.25 73 PRO B O 1
ATOM 2432 N N . GLU B 1 74 ? -5.863 29.25 12.297 1 98.25 74 GLU B N 1
ATOM 2433 C CA . GLU B 1 74 ? -5.93 28.562 13.586 1 98.25 74 GLU B CA 1
ATOM 2434 C C . GLU B 1 74 ? -7.379 28.344 14.016 1 98.25 74 GLU B C 1
ATOM 2436 O O . GLU B 1 74 ? -7.742 27.25 14.461 1 98.25 74 GLU B O 1
ATOM 2441 N N . ALA B 1 75 ? -8.172 29.406 13.961 1 98.25 75 ALA B N 1
ATOM 2442 C CA . ALA B 1 75 ? -9.562 29.328 14.398 1 98.25 75 ALA B CA 1
ATOM 2443 C C . ALA B 1 75 ? -10.344 28.312 13.586 1 98.25 75 ALA B C 1
ATOM 2445 O O . ALA B 1 75 ? -11.18 27.578 14.133 1 98.25 75 ALA B O 1
ATOM 2446 N N . ALA B 1 76 ? -10.102 28.281 12.305 1 98.5 76 ALA B N 1
ATOM 2447 C CA . ALA B 1 76 ? -10.789 27.328 11.43 1 98.5 76 ALA B CA 1
ATOM 2448 C C . ALA B 1 76 ? -10.461 25.891 11.812 1 98.5 76 ALA B C 1
ATOM 2450 O O . ALA B 1 76 ? -11.359 25.047 11.93 1 98.5 76 ALA B O 1
ATOM 2451 N N . LEU B 1 77 ? -9.188 25.594 12.039 1 98.75 77 LEU B N 1
ATOM 2452 C CA . LEU B 1 77 ? -8.758 24.234 12.359 1 98.75 77 LEU B CA 1
ATOM 2453 C C . LEU B 1 77 ? -9.164 23.844 13.781 1 98.75 77 LEU B C 1
ATOM 2455 O O . LEU B 1 77 ? -9.516 22.703 14.039 1 98.75 77 LEU B O 1
ATOM 2459 N N . ARG B 1 78 ? -9.117 24.828 14.703 1 98.69 78 ARG B N 1
ATOM 2460 C CA . ARG B 1 78 ? -9.586 24.578 16.062 1 98.69 78 ARG B CA 1
ATOM 2461 C C . ARG B 1 78 ? -11.062 24.203 16.078 1 98.69 78 ARG B C 1
ATOM 2463 O O . ARG B 1 78 ? -11.477 23.312 16.828 1 98.69 78 ARG B O 1
ATOM 2470 N N . ALA B 1 79 ? -11.844 24.906 15.297 1 98.62 79 ALA B N 1
ATOM 2471 C CA . ALA B 1 79 ? -13.273 24.625 15.219 1 98.62 79 ALA B CA 1
ATOM 2472 C C . ALA B 1 79 ? -13.516 23.203 14.703 1 98.62 79 ALA B C 1
ATOM 2474 O O . ALA B 1 79 ? -14.391 22.5 15.203 1 98.62 79 ALA B O 1
ATOM 2475 N N . LEU B 1 80 ? -12.766 22.812 13.734 1 98.69 80 LEU B N 1
ATOM 2476 C CA . LEU B 1 80 ? -12.906 21.484 13.172 1 98.69 80 LEU B CA 1
ATOM 2477 C C . LEU B 1 80 ? -12.531 20.406 14.188 1 98.69 80 LEU B C 1
ATOM 2479 O O . LEU B 1 80 ? -13.203 19.391 14.305 1 98.69 80 LEU B O 1
ATOM 2483 N N . VAL B 1 81 ? -11.414 20.656 14.906 1 98.81 81 VAL B N 1
ATOM 2484 C CA . VAL B 1 81 ? -10.984 19.703 15.93 1 98.81 81 VAL B CA 1
ATOM 2485 C C . VAL B 1 81 ? -12.039 19.641 17.031 1 98.81 81 VAL B C 1
ATOM 2487 O O . VAL B 1 81 ? -12.398 18.547 17.484 1 98.81 81 VAL B O 1
ATOM 2490 N N . ALA B 1 82 ? -12.555 20.797 17.438 1 98.75 82 ALA B N 1
ATOM 2491 C CA . ALA B 1 82 ? -13.578 20.844 18.484 1 98.75 82 ALA B CA 1
ATOM 2492 C C . ALA B 1 82 ? -14.828 20.078 18.047 1 98.75 82 ALA B C 1
ATOM 2494 O O . ALA B 1 82 ? -15.414 19.328 18.844 1 98.75 82 ALA B O 1
ATOM 2495 N N . ASP B 1 83 ? -15.242 20.281 16.844 1 98.44 83 ASP B N 1
ATOM 2496 C CA . ASP B 1 83 ? -16.406 19.594 16.312 1 98.44 83 ASP B CA 1
ATOM 2497 C C . ASP B 1 83 ? -16.188 18.094 16.234 1 98.44 83 ASP B C 1
ATOM 2499 O O . ASP B 1 83 ? -17.109 17.297 16.438 1 98.44 83 ASP B O 1
ATOM 2503 N N . THR B 1 84 ? -14.969 17.688 15.953 1 98.44 84 THR B N 1
ATOM 2504 C CA . THR B 1 84 ? -14.633 16.281 15.742 1 98.44 84 THR B CA 1
ATOM 2505 C C . THR B 1 84 ? -14.508 15.555 17.078 1 98.44 84 THR B C 1
ATOM 2507 O O . THR B 1 84 ? -14.984 14.43 17.219 1 98.44 84 THR B O 1
ATOM 2510 N N . LEU B 1 85 ? -13.914 16.234 18.078 1 98.06 85 LEU B N 1
ATOM 2511 C CA . LEU B 1 85 ? -13.555 15.555 19.312 1 98.06 85 LEU B CA 1
ATOM 2512 C C . LEU B 1 85 ? -14.492 15.953 20.438 1 98.06 85 LEU B C 1
ATOM 2514 O O . LEU B 1 85 ? -14.469 15.352 21.516 1 98.06 85 LEU B O 1
ATOM 2518 N N . GLY B 1 86 ? -15.297 16.891 20.234 1 97.62 86 GLY B N 1
ATOM 2519 C CA . GLY B 1 86 ? -16.141 17.406 21.281 1 97.62 86 GLY B CA 1
ATOM 2520 C C . GLY B 1 86 ? -15.445 18.438 22.172 1 97.62 86 GLY B C 1
ATOM 2521 O O . GLY B 1 86 ? -15.914 18.75 23.266 1 97.62 86 GLY B O 1
ATOM 2522 N N . GLY B 1 87 ? -14.312 18.922 21.734 1 97.19 87 GLY B N 1
ATOM 2523 C CA . GLY B 1 87 ? -13.477 19.891 22.422 1 97.19 87 GLY B CA 1
ATOM 2524 C C . GLY B 1 87 ? -12.055 19.906 21.922 1 97.19 87 GLY B C 1
ATOM 2525 O O . GLY B 1 87 ? -11.703 19.188 20.984 1 97.19 87 GLY B O 1
ATOM 2526 N N . THR B 1 88 ? -11.297 20.797 22.453 1 95.75 88 THR B N 1
ATOM 2527 C CA . THR B 1 88 ? -9.922 20.922 21.984 1 95.75 88 THR B CA 1
ATOM 2528 C C . THR B 1 88 ? -8.945 20.75 23.141 1 95.75 88 THR B C 1
ATOM 2530 O O . THR B 1 88 ? -7.766 21.109 23.016 1 95.75 88 THR B O 1
ATOM 2533 N N . GLU B 1 89 ? -9.391 20.281 24.234 1 93.88 89 GLU B N 1
ATOM 2534 C CA . GLU B 1 89 ? -8.594 20.266 25.453 1 93.88 89 GLU B CA 1
ATOM 2535 C C . GLU B 1 89 ? -7.371 19.359 25.312 1 93.88 89 GLU B C 1
ATOM 2537 O O . GLU B 1 89 ? -6.32 19.625 25.891 1 93.88 89 GLU B O 1
ATOM 2542 N N . ASP B 1 90 ? -7.457 18.375 24.5 1 92.31 90 ASP B N 1
ATOM 2543 C CA . ASP B 1 90 ? -6.379 17.391 24.391 1 92.31 90 ASP B CA 1
ATOM 2544 C C . ASP B 1 90 ? -5.562 17.625 23.125 1 92.31 90 ASP B C 1
ATOM 2546 O O . ASP B 1 90 ? -4.75 16.766 22.75 1 92.31 90 ASP B O 1
ATOM 2550 N N . ALA B 1 91 ? -5.797 18.734 22.5 1 97.25 91 ALA B N 1
ATOM 2551 C CA . ALA B 1 91 ? -5.09 19.062 21.25 1 97.25 91 ALA B CA 1
ATOM 2552 C C . ALA B 1 91 ? -4.246 20.312 21.406 1 97.25 91 ALA B C 1
ATOM 2554 O O . ALA B 1 91 ? -4.668 21.281 22.062 1 97.25 91 ALA B O 1
ATOM 2555 N N . ARG B 1 92 ? -3.084 20.266 20.859 1 98.06 92 ARG B N 1
ATOM 2556 C CA . ARG B 1 92 ? -2.234 21.438 20.781 1 98.06 92 ARG B CA 1
ATOM 2557 C C . ARG B 1 92 ? -2.33 22.094 19.391 1 98.06 92 ARG B C 1
ATOM 2559 O O . ARG B 1 92 ? -2.568 21.406 18.406 1 98.06 92 ARG B O 1
ATOM 2566 N N . PHE B 1 93 ? -2.205 23.359 19.406 1 98.56 93 PHE B N 1
ATOM 2567 C CA . PHE B 1 93 ? -2.18 24.125 18.172 1 98.56 93 PHE B CA 1
ATOM 2568 C C . PHE B 1 93 ? -0.958 25.031 18.125 1 98.56 93 PHE B C 1
ATOM 2570 O O . PHE B 1 93 ? -0.731 25.828 19.031 1 98.56 93 PHE B O 1
ATOM 2577 N N . GLU B 1 94 ? -0.191 24.859 17.109 1 98.31 94 GLU B N 1
ATOM 2578 C CA . GLU B 1 94 ? 0.997 25.703 16.953 1 98.31 94 GLU B CA 1
ATOM 2579 C C . GLU B 1 94 ? 1.146 26.203 15.531 1 98.31 94 GLU B C 1
ATOM 2581 O O . GLU B 1 94 ? 0.761 25.516 14.578 1 98.31 94 GLU B O 1
ATOM 2586 N N . ARG B 1 95 ? 1.725 27.344 15.438 1 97.75 95 ARG B N 1
ATOM 2587 C CA . ARG B 1 95 ? 1.959 27.969 14.133 1 97.75 95 ARG B CA 1
ATOM 2588 C C . ARG B 1 95 ? 3.148 27.328 13.43 1 97.75 95 ARG B C 1
ATOM 2590 O O . ARG B 1 95 ? 4.168 27.031 14.055 1 97.75 95 ARG B O 1
ATOM 2597 N N . GLN B 1 96 ? 2.947 27.109 12.117 1 96.44 96 GLN B N 1
ATOM 2598 C CA . GLN B 1 96 ? 4.051 26.641 11.281 1 96.44 96 GLN B CA 1
ATOM 2599 C C . GLN B 1 96 ? 5.082 27.75 11.07 1 96.44 96 GLN B C 1
ATOM 2601 O O . GLN B 1 96 ? 4.723 28.922 10.914 1 96.44 96 GLN B O 1
ATOM 2606 N N . VAL B 1 97 ? 6.336 27.391 11.078 1 95.88 97 VAL B N 1
ATOM 2607 C CA . VAL B 1 97 ? 7.43 28.312 10.797 1 95.88 97 VAL B CA 1
ATOM 2608 C C . VAL B 1 97 ? 8.305 27.75 9.68 1 95.88 97 VAL B C 1
ATOM 2610 O O . VAL B 1 97 ? 8.875 26.672 9.812 1 95.88 97 VAL B O 1
ATOM 2613 N N . GLY B 1 98 ? 8.453 28.469 8.562 1 95.38 98 GLY B N 1
ATOM 2614 C CA . GLY B 1 98 ? 9.273 28.062 7.434 1 95.38 98 GLY B CA 1
ATOM 2615 C C . GLY B 1 98 ? 8.625 28.359 6.094 1 95.38 98 GLY B C 1
ATOM 2616 O O . GLY B 1 98 ? 7.398 28.406 5.984 1 95.38 98 GLY B O 1
ATOM 2617 N N . SER B 1 99 ? 9.477 28.422 5.027 1 93.12 99 SER B N 1
ATOM 2618 C CA . SER B 1 99 ? 9 28.844 3.715 1 93.12 99 SER B CA 1
ATOM 2619 C C . SER B 1 99 ? 8.664 27.641 2.836 1 93.12 99 SER B C 1
ATOM 2621 O O . SER B 1 99 ? 8 27.781 1.806 1 93.12 99 SER B O 1
ATOM 2623 N N . SER B 1 100 ? 9.172 26.484 3.193 1 94.5 100 SER B N 1
ATOM 2624 C CA . SER B 1 100 ? 8.883 25.25 2.48 1 94.5 100 SER B CA 1
ATOM 2625 C C . SER B 1 100 ? 8.297 24.203 3.418 1 94.5 100 SER B C 1
ATOM 2627 O O . SER B 1 100 ? 8.359 24.344 4.641 1 94.5 100 SER B O 1
ATOM 2629 N N . PHE B 1 101 ? 7.664 23.266 2.881 1 95.62 101 PHE B N 1
ATOM 2630 C CA . PHE B 1 101 ? 7.102 22.203 3.699 1 95.62 101 PHE B CA 1
ATOM 2631 C C . PHE B 1 101 ? 8.18 21.547 4.547 1 95.62 101 PHE B C 1
ATOM 2633 O O . PHE B 1 101 ? 7.973 21.281 5.73 1 95.62 101 PHE B O 1
ATOM 2640 N N . GLY B 1 102 ? 9.32 21.219 3.891 1 97.31 102 GLY B N 1
ATOM 2641 C CA . GLY B 1 102 ? 10.438 20.625 4.613 1 97.31 102 GLY B CA 1
ATOM 2642 C C . GLY B 1 102 ? 10.906 21.469 5.781 1 97.31 102 GLY B C 1
ATOM 2643 O O . GLY B 1 102 ? 11.195 20.938 6.859 1 97.31 102 GLY B O 1
ATOM 2644 N N . ALA B 1 103 ? 11 22.781 5.531 1 97.25 103 ALA B N 1
ATOM 2645 C CA . ALA B 1 103 ? 11.414 23.703 6.594 1 97.25 103 ALA B CA 1
ATOM 2646 C C . ALA B 1 103 ? 10.398 23.703 7.734 1 97.25 103 ALA B C 1
ATOM 2648 O O . ALA B 1 103 ? 10.773 23.672 8.906 1 97.25 103 ALA B O 1
ATOM 2649 N N . ARG B 1 104 ? 9.117 23.734 7.371 1 98.06 104 ARG B N 1
ATOM 2650 C CA . ARG B 1 104 ? 8.07 23.734 8.391 1 98.06 104 ARG B CA 1
ATOM 2651 C C . ARG B 1 104 ? 8.094 22.453 9.211 1 98.06 104 ARG B C 1
ATOM 2653 O O . ARG B 1 104 ? 8.062 22.5 10.445 1 98.06 104 ARG B O 1
ATOM 2660 N N . ALA B 1 105 ? 8.172 21.297 8.562 1 98.38 105 ALA B N 1
ATOM 2661 C CA . ALA B 1 105 ? 8.258 20 9.234 1 98.38 105 ALA B CA 1
ATOM 2662 C C . ALA B 1 105 ? 9.508 19.906 10.102 1 98.38 105 ALA B C 1
ATOM 2664 O O . ALA B 1 105 ? 9.438 19.531 11.266 1 98.38 105 ALA B O 1
ATOM 2665 N N . GLY B 1 106 ? 10.625 20.297 9.484 1 98.5 106 GLY B N 1
ATOM 2666 C CA . GLY B 1 106 ? 11.891 20.234 10.203 1 98.5 106 GLY B CA 1
ATOM 2667 C C . GLY B 1 106 ? 11.922 21.094 11.445 1 98.5 106 GLY B C 1
ATOM 2668 O O . GLY B 1 106 ? 12.375 20.672 12.508 1 98.5 106 GLY B O 1
ATOM 2669 N N . ASN B 1 107 ? 11.469 22.375 11.312 1 98.44 107 ASN B N 1
ATOM 2670 C CA . ASN B 1 107 ? 11.422 23.297 12.453 1 98.44 107 ASN B CA 1
ATOM 2671 C C . ASN B 1 107 ? 10.516 22.766 13.555 1 98.44 107 ASN B C 1
ATOM 2673 O O . ASN B 1 107 ? 10.844 22.859 14.742 1 98.44 107 ASN B O 1
ATOM 2677 N N . THR B 1 108 ? 9.383 22.203 13.156 1 98.5 108 THR B N 1
ATOM 2678 C CA . THR B 1 108 ? 8.453 21.641 14.125 1 98.5 108 THR B CA 1
ATOM 2679 C C . THR B 1 108 ? 9.078 20.453 14.859 1 98.5 108 THR B C 1
ATOM 2681 O O . THR B 1 108 ? 9.086 20.422 16.094 1 98.5 108 THR B O 1
ATOM 2684 N N . VAL B 1 109 ? 9.656 19.516 14.117 1 98.75 109 VAL B N 1
ATOM 2685 C CA . VAL B 1 109 ? 10.273 18.312 14.688 1 98.75 109 VAL B CA 1
ATOM 2686 C C . VAL B 1 109 ? 11.422 18.703 15.609 1 98.75 109 VAL B C 1
ATOM 2688 O O . VAL B 1 109 ? 11.5 18.234 16.75 1 98.75 109 VAL B O 1
ATOM 2691 N N . THR B 1 110 ? 12.242 19.625 15.148 1 98.38 110 THR B N 1
ATOM 2692 C CA . THR B 1 110 ? 13.414 20.031 15.914 1 98.38 110 THR B CA 1
ATOM 2693 C C . THR B 1 110 ? 13 20.719 17.219 1 98.38 110 THR B C 1
ATOM 2695 O O . THR B 1 110 ? 13.531 20.406 18.281 1 98.38 110 THR B O 1
ATOM 2698 N N . HIS B 1 111 ? 12.086 21.625 17.062 1 98.38 111 HIS B N 1
ATOM 2699 C CA . HIS B 1 111 ? 11.609 22.359 18.234 1 98.38 111 HIS B CA 1
ATOM 2700 C C . HIS B 1 111 ? 11.039 21.406 19.281 1 98.38 111 HIS B C 1
ATOM 2702 O O . HIS B 1 111 ? 11.391 21.5 20.469 1 98.38 111 HIS B O 1
ATOM 2708 N N . LEU B 1 112 ? 10.188 20.453 18.938 1 98.56 112 LEU B N 1
ATOM 2709 C CA . LEU B 1 112 ? 9.516 19.547 19.844 1 98.56 112 LEU B CA 1
ATOM 2710 C C . LEU B 1 112 ? 10.516 18.594 20.5 1 98.56 112 LEU B C 1
ATOM 2712 O O . LEU B 1 112 ? 10.422 18.297 21.688 1 98.56 112 LEU B O 1
ATOM 2716 N N . LEU B 1 113 ? 11.461 18.141 19.703 1 98.5 113 LEU B N 1
ATOM 2717 C CA . LEU B 1 113 ? 12.438 17.188 20.219 1 98.5 113 LEU B CA 1
ATOM 2718 C C . LEU B 1 113 ? 13.445 17.875 21.141 1 98.5 113 LEU B C 1
ATOM 2720 O O . LEU B 1 113 ? 13.734 17.375 22.234 1 98.5 113 LEU B O 1
ATOM 2724 N N . ARG B 1 114 ? 13.945 19.031 20.781 1 97.5 114 ARG B N 1
ATOM 2725 C CA . ARG B 1 114 ? 15.086 19.641 21.484 1 97.5 114 ARG B CA 1
ATOM 2726 C C . ARG B 1 114 ? 14.617 20.609 22.562 1 97.5 114 ARG B C 1
ATOM 2728 O O . ARG B 1 114 ? 15.227 20.703 23.625 1 97.5 114 ARG B O 1
ATOM 2735 N N . GLU B 1 115 ? 13.641 21.344 22.219 1 96.88 115 GLU B N 1
ATOM 2736 C CA . GLU B 1 115 ? 13.234 22.391 23.156 1 96.88 115 GLU B CA 1
ATOM 2737 C C . GLU B 1 115 ? 12.156 21.891 24.109 1 96.88 115 GLU B C 1
ATOM 2739 O O . GLU B 1 115 ? 12.125 22.281 25.281 1 96.88 115 GLU B O 1
ATOM 2744 N N . GLU B 1 116 ? 11.32 21.031 23.656 1 96.5 116 GLU B N 1
ATOM 2745 C CA . GLU B 1 116 ? 10.219 20.594 24.516 1 96.5 116 GLU B CA 1
ATOM 2746 C C . GLU B 1 116 ? 10.492 19.219 25.109 1 96.5 116 GLU B C 1
ATOM 2748 O O . GLU B 1 116 ? 9.773 18.766 26 1 96.5 116 GLU B O 1
ATOM 2753 N N . GLY B 1 117 ? 11.438 18.547 24.578 1 96.25 117 GLY B N 1
ATOM 2754 C CA . GLY B 1 117 ? 11.875 17.281 25.172 1 96.25 117 GLY B CA 1
ATOM 2755 C C . GLY B 1 117 ? 10.953 16.125 24.844 1 96.25 117 GLY B C 1
ATOM 2756 O O . GLY B 1 117 ? 10.805 15.203 25.641 1 96.25 117 GLY B O 1
ATOM 2757 N N . ALA B 1 118 ? 10.258 16.219 23.719 1 97.69 118 ALA B N 1
ATOM 2758 C CA . ALA B 1 118 ? 9.445 15.094 23.281 1 97.69 118 ALA B CA 1
ATOM 2759 C C . ALA B 1 118 ? 10.32 13.875 22.984 1 97.69 118 ALA B C 1
ATOM 2761 O O . ALA B 1 118 ? 11.43 14.008 22.484 1 97.69 118 ALA B O 1
ATOM 2762 N N . ASP B 1 119 ? 9.82 12.68 23.344 1 97.81 119 ASP B N 1
ATOM 2763 C CA . ASP B 1 119 ? 10.555 11.445 23.062 1 97.81 119 ASP B CA 1
ATOM 2764 C C . ASP B 1 119 ? 10.641 11.203 21.547 1 97.81 119 ASP B C 1
ATOM 2766 O O . ASP B 1 119 ? 11.664 10.719 21.062 1 97.81 119 ASP B O 1
ATOM 2770 N N . SER B 1 120 ? 9.586 11.453 20.875 1 98.81 120 SER B N 1
ATOM 2771 C CA . SER B 1 120 ? 9.5 11.297 19.422 1 98.81 120 SER B CA 1
ATOM 2772 C C . SER B 1 120 ? 8.422 12.195 18.828 1 98.81 120 SER B C 1
ATOM 2774 O O . SER B 1 120 ? 7.488 12.594 19.531 1 98.81 120 SER B O 1
ATOM 2776 N N . VAL B 1 121 ? 8.625 12.594 17.594 1 98.88 121 VAL B N 1
ATOM 2777 C CA . VAL B 1 121 ? 7.703 13.453 16.859 1 98.88 121 VAL B CA 1
ATOM 2778 C C . VAL B 1 121 ? 7.406 12.859 15.492 1 98.88 121 VAL B C 1
ATOM 2780 O O . VAL B 1 121 ? 8.32 12.461 14.766 1 98.88 121 VAL B O 1
ATOM 2783 N N . ALA B 1 122 ? 6.176 12.75 15.164 1 98.88 122 ALA B N 1
ATOM 2784 C CA . ALA B 1 122 ? 5.758 12.281 13.844 1 98.88 122 ALA B CA 1
ATOM 2785 C C . ALA B 1 122 ? 5.148 13.414 13.023 1 98.88 122 ALA B C 1
ATOM 2787 O O . ALA B 1 122 ? 4.469 14.289 13.57 1 98.88 122 ALA B O 1
ATOM 2788 N N . VAL B 1 123 ? 5.387 13.391 11.75 1 98.81 123 VAL B N 1
ATOM 2789 C CA . VAL B 1 123 ? 4.816 14.344 10.797 1 98.81 123 VAL B CA 1
ATOM 2790 C C . VAL B 1 123 ? 3.795 13.633 9.914 1 98.81 123 VAL B C 1
ATOM 2792 O O . VAL B 1 123 ? 4.105 12.625 9.273 1 98.81 123 VAL B O 1
ATOM 2795 N N . VAL B 1 124 ? 2.6 14.125 9.859 1 98.5 124 VAL B N 1
ATOM 2796 C CA . VAL B 1 124 ? 1.511 13.625 9.023 1 98.5 124 VAL B CA 1
ATOM 2797 C C . VAL B 1 124 ? 0.794 14.797 8.359 1 98.5 124 VAL B C 1
ATOM 2799 O O . VAL B 1 124 ? 0.849 15.93 8.844 1 98.5 124 VAL B O 1
ATOM 2802 N N . THR B 1 125 ? 0.235 14.578 7.195 1 97.94 125 THR B N 1
ATOM 2803 C CA . THR B 1 125 ? -0.606 15.547 6.5 1 97.94 125 THR B CA 1
ATOM 2804 C C . THR B 1 125 ? -2.014 14.992 6.297 1 97.94 125 THR B C 1
ATOM 2806 O O . THR B 1 125 ? -2.227 13.781 6.363 1 97.94 125 THR B O 1
ATOM 2809 N N . PRO B 1 126 ? -3.018 15.82 6.074 1 97.25 126 PRO B N 1
ATOM 2810 C CA . PRO B 1 126 ? -4.391 15.359 5.855 1 97.25 126 PRO B CA 1
ATOM 2811 C C . PRO B 1 126 ? -4.555 14.602 4.539 1 97.25 126 PRO B C 1
ATOM 2813 O O . PRO B 1 126 ? -5.68 14.414 4.066 1 97.25 126 PRO B O 1
ATOM 2816 N N . SER B 1 127 ? -3.516 14.031 3.996 1 94.69 127 SER B N 1
ATOM 2817 C CA . SER B 1 127 ? -3.6 13.266 2.754 1 94.69 127 SER B CA 1
ATOM 2818 C C . SER B 1 127 ? -3.625 11.766 3.023 1 94.69 127 SER B C 1
ATOM 2820 O O . SER B 1 127 ? -3.584 10.961 2.09 1 94.69 127 SER B O 1
ATOM 2822 N N . THR B 1 128 ? -3.729 11.359 4.203 1 93.12 128 THR B N 1
ATOM 2823 C CA . THR B 1 128 ? -3.725 9.93 4.516 1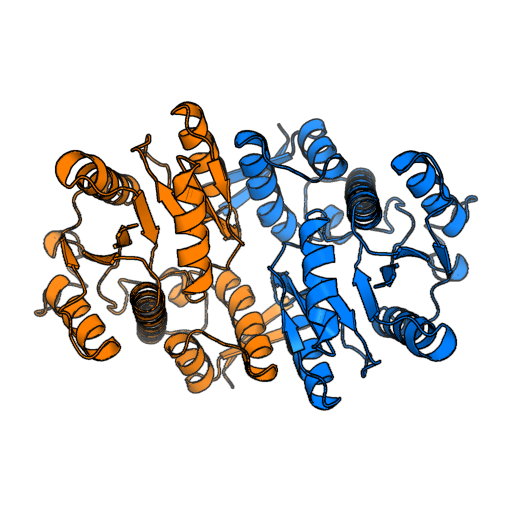 93.12 128 THR B CA 1
ATOM 2824 C C . THR B 1 128 ? -4.934 9.562 5.367 1 93.12 128 THR B C 1
ATOM 2826 O O . THR B 1 128 ? -4.789 9.219 6.543 1 93.12 128 THR B O 1
ATOM 2829 N N . ALA B 1 129 ? -6.008 9.414 4.773 1 94.62 129 ALA B N 1
ATOM 2830 C CA . ALA B 1 129 ? -7.273 9.195 5.469 1 94.62 129 ALA B CA 1
ATOM 2831 C C . ALA B 1 129 ? -7.277 7.84 6.176 1 94.62 129 ALA B C 1
ATOM 2833 O O . ALA B 1 129 ? -7.945 7.668 7.199 1 94.62 129 ALA B O 1
ATOM 2834 N N . MET B 1 130 ? -6.434 6.945 5.762 1 96.75 130 MET B N 1
ATOM 2835 C CA . MET B 1 130 ? -6.496 5.566 6.234 1 96.75 130 MET B CA 1
ATOM 2836 C C . MET B 1 130 ? -5.602 5.363 7.449 1 96.75 130 MET B C 1
ATOM 2838 O O . MET B 1 130 ? -5.453 4.246 7.941 1 96.75 130 MET B O 1
ATOM 2842 N N . LEU B 1 131 ? -4.961 6.438 7.938 1 97.88 131 LEU B N 1
ATOM 2843 C CA . LEU B 1 131 ? -4.137 6.332 9.133 1 97.88 131 LEU B CA 1
ATOM 2844 C C . LEU B 1 131 ? -4.973 5.926 10.344 1 97.88 131 LEU B C 1
ATOM 2846 O O . LEU B 1 131 ? -6.02 6.523 10.602 1 97.88 131 LEU B O 1
ATOM 2850 N N . SER B 1 132 ? -4.566 4.887 11.047 1 97.62 132 SER B N 1
ATOM 2851 C CA . SER B 1 132 ? -5.355 4.348 12.148 1 97.62 132 SER B CA 1
ATOM 2852 C C . SER B 1 132 ? -4.621 4.484 13.477 1 97.62 132 SER B C 1
ATOM 2854 O O . SER B 1 132 ? -3.398 4.652 13.508 1 97.62 132 SER B O 1
ATOM 2856 N N . ARG B 1 133 ? -5.383 4.355 14.531 1 97.75 133 ARG B N 1
ATOM 2857 C CA . ARG B 1 133 ? -4.797 4.371 15.867 1 97.75 133 ARG B CA 1
ATOM 2858 C C . ARG B 1 133 ? -3.781 3.25 16.031 1 97.75 133 ARG B C 1
ATOM 2860 O O . ARG B 1 133 ? -2.727 3.445 16.641 1 97.75 133 ARG B O 1
ATOM 2867 N N . THR B 1 134 ? -4.098 2.084 15.484 1 97.38 134 THR B N 1
ATOM 2868 C CA . THR B 1 134 ? -3.219 0.926 15.617 1 97.38 134 THR B CA 1
ATOM 2869 C C . THR B 1 134 ? -1.878 1.182 14.938 1 97.38 134 THR B C 1
ATOM 2871 O O . THR B 1 134 ? -0.826 0.822 15.469 1 97.38 134 THR B O 1
ATOM 2874 N N . LEU B 1 135 ? -1.929 1.775 13.773 1 97.88 135 LEU B N 1
ATOM 2875 C CA . LEU B 1 135 ? -0.693 2.078 13.062 1 97.88 135 LEU B CA 1
ATOM 2876 C C . LEU B 1 135 ? 0.13 3.117 13.812 1 97.88 135 LEU B C 1
ATOM 2878 O O . LEU B 1 135 ? 1.353 2.996 13.914 1 97.88 135 LEU B O 1
ATOM 2882 N N . ILE B 1 136 ? -0.561 4.137 14.352 1 98.5 136 ILE B N 1
ATOM 2883 C CA . ILE B 1 136 ? 0.127 5.176 15.109 1 98.5 136 ILE B CA 1
ATOM 2884 C C . ILE B 1 136 ? 0.81 4.559 16.328 1 98.5 136 ILE B C 1
ATOM 2886 O O . ILE B 1 136 ? 1.974 4.855 16.609 1 98.5 136 ILE B O 1
ATOM 2890 N N . ASP B 1 137 ? 0.133 3.654 17.031 1 98.62 137 ASP B N 1
ATOM 2891 C CA . ASP B 1 137 ? 0.691 2.986 18.203 1 98.62 137 ASP B CA 1
ATOM 2892 C C . ASP B 1 137 ? 1.868 2.094 17.812 1 98.62 137 ASP B C 1
ATOM 2894 O O . ASP B 1 137 ? 2.881 2.053 18.516 1 98.62 137 ASP B O 1
ATOM 2898 N N . SER B 1 138 ? 1.705 1.409 16.703 1 98.31 138 SER B N 1
ATOM 2899 C CA . SER B 1 138 ? 2.789 0.566 16.203 1 98.31 138 SER B CA 1
ATOM 2900 C C . SER B 1 138 ? 4.023 1.396 15.859 1 98.31 138 SER B C 1
ATOM 2902 O O . SER B 1 138 ? 5.148 0.999 16.156 1 98.31 138 SER B O 1
ATOM 2904 N N . ALA B 1 139 ? 3.801 2.523 15.219 1 98.69 139 ALA B N 1
ATOM 2905 C CA . ALA B 1 139 ? 4.902 3.412 14.867 1 98.69 139 ALA B CA 1
ATOM 2906 C C . ALA B 1 139 ? 5.602 3.945 16.109 1 98.69 139 ALA B C 1
ATOM 2908 O O . ALA B 1 139 ? 6.836 3.998 16.172 1 98.69 139 ALA B O 1
ATOM 2909 N N . ALA B 1 140 ? 4.824 4.328 17.094 1 98.56 140 ALA B N 1
ATOM 2910 C CA . ALA B 1 140 ? 5.375 4.832 18.344 1 98.56 140 ALA B CA 1
ATOM 2911 C C . ALA B 1 140 ? 6.234 3.773 19.031 1 98.56 140 ALA B C 1
ATOM 2913 O O . ALA B 1 140 ? 7.289 4.086 19.578 1 98.56 140 ALA B O 1
ATOM 2914 N N . MET B 1 141 ? 5.785 2.545 19.016 1 98.5 141 MET B N 1
ATOM 2915 C CA . MET B 1 141 ? 6.551 1.443 19.594 1 98.5 141 MET B CA 1
ATOM 2916 C C . MET B 1 141 ? 7.883 1.271 18.875 1 98.5 141 MET B C 1
ATOM 2918 O O . MET B 1 141 ? 8.922 1.092 19.516 1 98.5 141 MET B O 1
ATOM 2922 N N . LYS B 1 142 ? 7.859 1.334 17.562 1 98.69 142 LYS B N 1
ATOM 2923 C CA . LYS B 1 142 ? 9.078 1.186 16.781 1 98.69 142 LYS B CA 1
ATOM 2924 C C . LYS B 1 142 ? 10.047 2.334 17.047 1 98.69 142 LYS B C 1
ATOM 2926 O O . LYS B 1 142 ? 11.266 2.15 17 1 98.69 142 LYS B O 1
ATOM 2931 N N . LEU B 1 143 ? 9.508 3.506 17.359 1 98.75 143 LEU B N 1
ATOM 2932 C CA . LEU B 1 143 ? 10.328 4.68 17.609 1 98.75 143 LEU B CA 1
ATOM 2933 C C . LEU B 1 143 ? 11.078 4.543 18.922 1 98.75 143 LEU B C 1
ATOM 2935 O O . LEU B 1 143 ? 12.016 5.305 19.203 1 98.75 143 LEU B O 1
ATOM 2939 N N . ARG B 1 144 ? 10.727 3.592 19.766 1 98.06 144 ARG B N 1
ATOM 2940 C CA . ARG B 1 144 ? 11.422 3.373 21.016 1 98.06 144 ARG B CA 1
ATOM 2941 C C . ARG B 1 144 ? 12.828 2.834 20.781 1 98.06 144 ARG B C 1
ATOM 2943 O O . ARG B 1 144 ? 13.719 3.021 21.609 1 98.06 144 ARG B O 1
ATOM 2950 N N . THR B 1 145 ? 13.016 2.191 19.562 1 98.06 145 THR B N 1
ATOM 2951 C CA . THR B 1 145 ? 14.312 1.564 19.344 1 98.06 145 THR B CA 1
ATOM 2952 C C . THR B 1 145 ? 14.883 1.985 17.984 1 98.06 145 THR B C 1
ATOM 2954 O O . THR B 1 145 ? 15.945 1.506 17.578 1 98.06 145 THR B O 1
ATOM 2957 N N . ASN B 1 146 ? 14.18 2.793 17.234 1 98.69 146 ASN B N 1
ATOM 2958 C CA . ASN B 1 146 ? 14.625 3.297 15.945 1 98.69 146 ASN B CA 1
ATOM 2959 C C . ASN B 1 146 ? 14.531 4.816 15.875 1 98.69 146 ASN B C 1
ATOM 2961 O O . ASN B 1 146 ? 13.578 5.41 16.375 1 98.69 146 ASN B O 1
ATOM 2965 N N . GLY B 1 147 ? 15.477 5.422 15.227 1 98.75 147 GLY B N 1
ATOM 2966 C CA . GLY B 1 147 ? 15.531 6.875 15.18 1 98.75 147 GLY B CA 1
ATOM 2967 C C . GLY B 1 147 ? 14.539 7.477 14.203 1 98.75 147 GLY B C 1
ATOM 2968 O O . GLY B 1 147 ? 14.125 8.625 14.359 1 98.75 147 GLY B O 1
ATOM 2969 N N . VAL B 1 148 ? 14.227 6.695 13.141 1 98.88 148 VAL B N 1
ATOM 2970 C CA . VAL B 1 148 ? 13.266 7.117 12.125 1 98.88 148 VAL B CA 1
ATOM 2971 C C . VAL B 1 148 ? 12.305 5.969 11.812 1 98.88 148 VAL B C 1
ATOM 2973 O O . VAL B 1 148 ? 12.727 4.82 11.68 1 98.88 148 VAL B O 1
ATOM 2976 N N . VAL B 1 149 ? 11.039 6.238 11.766 1 98.94 149 VAL B N 1
ATOM 2977 C CA . VAL B 1 149 ? 10.023 5.289 11.32 1 98.94 149 VAL B CA 1
ATOM 2978 C C . VAL B 1 149 ? 9.203 5.898 10.18 1 98.94 149 VAL B C 1
ATOM 2980 O O . VAL B 1 149 ? 8.68 7.004 10.312 1 98.94 149 VAL B O 1
ATOM 2983 N N . ILE B 1 150 ? 9.125 5.227 9.078 1 98.94 150 ILE B N 1
ATOM 2984 C CA . ILE B 1 150 ? 8.5 5.766 7.875 1 98.94 150 ILE B CA 1
ATOM 2985 C C . ILE B 1 150 ? 7.281 4.922 7.504 1 98.94 150 ILE B C 1
ATOM 2987 O O . ILE B 1 150 ? 7.344 3.689 7.516 1 98.94 150 ILE B O 1
ATOM 2991 N N . GLY B 1 151 ? 6.145 5.512 7.289 1 98.81 151 GLY B N 1
ATOM 2992 C CA . GLY B 1 151 ? 5 4.918 6.617 1 98.81 151 GLY B CA 1
ATOM 2993 C C . GLY B 1 151 ? 4.965 5.215 5.129 1 98.81 151 GLY B C 1
ATOM 2994 O O . GLY B 1 151 ? 4.574 6.312 4.719 1 98.81 151 GLY B O 1
ATOM 2995 N N . PRO B 1 152 ? 5.305 4.27 4.324 1 98.69 152 PRO B N 1
ATOM 2996 C CA . PRO B 1 152 ? 5.352 4.488 2.877 1 98.69 152 PRO B CA 1
ATOM 2997 C C . PRO B 1 152 ? 3.965 4.691 2.268 1 98.69 152 PRO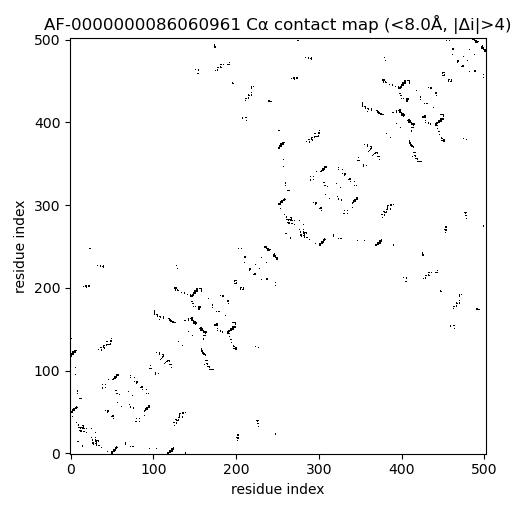 B C 1
ATOM 2999 O O . PRO B 1 152 ? 2.969 4.215 2.816 1 98.69 152 PRO B O 1
ATOM 3002 N N . SER B 1 153 ? 3.912 5.461 1.198 1 98.12 153 SER B N 1
ATOM 3003 C CA . SER B 1 153 ? 2.744 5.574 0.332 1 98.12 153 SER B CA 1
ATOM 3004 C C . SER B 1 153 ? 3.107 5.309 -1.125 1 98.12 153 SER B C 1
ATOM 3006 O O . SER B 1 153 ? 4.25 4.953 -1.43 1 98.12 153 SER B O 1
ATOM 3008 N N . THR B 1 154 ? 2.156 5.375 -2.037 1 96.69 154 THR B N 1
ATOM 3009 C CA . THR B 1 154 ? 2.375 5.102 -3.453 1 96.69 154 THR B CA 1
ATOM 3010 C C . THR B 1 154 ? 3.254 6.184 -4.082 1 96.69 154 THR B C 1
ATOM 3012 O O . THR B 1 154 ? 3.35 7.293 -3.559 1 96.69 154 THR B O 1
ATOM 3015 N N . ARG B 1 155 ? 3.973 5.77 -5.102 1 96.56 155 ARG B N 1
ATOM 3016 C CA . ARG B 1 155 ? 4.746 6.668 -5.957 1 96.56 155 ARG B CA 1
ATOM 3017 C C . ARG B 1 155 ? 5.871 7.332 -5.172 1 96.56 155 ARG B C 1
ATOM 3019 O O . ARG B 1 155 ? 6.156 8.516 -5.371 1 96.56 155 ARG B O 1
ATOM 3026 N N . GLY B 1 156 ? 6.379 6.586 -4.238 1 97.81 156 GLY B N 1
ATOM 3027 C CA . GLY B 1 156 ? 7.559 7.035 -3.52 1 97.81 156 GLY B CA 1
ATOM 3028 C C . GLY B 1 156 ? 7.254 8.062 -2.447 1 97.81 156 GLY B C 1
ATOM 3029 O O . GLY B 1 156 ? 8.164 8.703 -1.915 1 97.81 156 GLY B O 1
ATOM 3030 N N . ARG B 1 157 ? 6.027 8.258 -2.111 1 97.75 157 ARG B N 1
ATOM 3031 C CA . ARG B 1 157 ? 5.594 9.203 -1.091 1 97.75 157 ARG B CA 1
ATOM 3032 C C . ARG B 1 157 ? 5.566 8.555 0.287 1 97.75 157 ARG B C 1
ATOM 3034 O O . ARG B 1 157 ? 5.875 7.367 0.425 1 97.75 157 ARG B O 1
ATOM 3041 N N . VAL B 1 158 ? 5.32 9.367 1.31 1 98.56 158 VAL B N 1
ATOM 3042 C CA . VAL B 1 158 ? 5.191 8.883 2.68 1 98.56 158 VAL B CA 1
ATOM 3043 C C . VAL B 1 158 ? 3.9 9.414 3.297 1 98.56 158 VAL B C 1
ATOM 3045 O O . VAL B 1 158 ? 3.455 10.516 2.969 1 98.56 158 VAL B O 1
ATOM 3048 N N . HIS B 1 159 ? 3.281 8.57 4.145 1 98.38 159 HIS B N 1
ATOM 3049 C CA . HIS B 1 159 ? 2.07 9.031 4.809 1 98.38 159 HIS B CA 1
ATOM 3050 C C . HIS B 1 159 ? 2.338 9.375 6.27 1 98.38 159 HIS B C 1
ATOM 3052 O O . HIS B 1 159 ? 1.522 10.039 6.918 1 98.38 159 HIS B O 1
ATOM 3058 N N . TYR B 1 160 ? 3.441 9.016 6.828 1 98.69 160 TYR B N 1
ATOM 3059 C CA . TYR B 1 160 ? 3.877 9.156 8.211 1 98.69 160 TYR B CA 1
ATOM 3060 C C . TYR B 1 160 ? 5.398 9.125 8.312 1 98.69 160 TYR B C 1
ATOM 3062 O O . TYR B 1 160 ? 6.051 8.297 7.664 1 98.69 160 TYR B O 1
ATOM 3070 N N . VAL B 1 161 ? 5.949 10.016 9.016 1 98.88 161 VAL B N 1
ATOM 3071 C CA . VAL B 1 161 ? 7.367 9.906 9.336 1 98.88 161 VAL B CA 1
ATOM 3072 C C . VAL B 1 161 ? 7.605 10.336 10.781 1 98.88 161 VAL B C 1
ATOM 3074 O O . VAL B 1 161 ? 7.258 11.453 11.172 1 98.88 161 VAL B O 1
ATOM 3077 N N . GLY B 1 162 ? 8.164 9.484 11.586 1 98.94 162 GLY B N 1
ATOM 3078 C CA . GLY B 1 162 ? 8.508 9.758 12.977 1 98.94 162 GLY B CA 1
ATOM 3079 C C . GLY B 1 162 ? 10 9.859 13.211 1 98.94 162 GLY B C 1
ATOM 3080 O O . GLY B 1 162 ? 10.789 9.18 12.547 1 98.94 162 GLY B O 1
ATOM 3081 N N . PHE B 1 163 ? 10.336 10.641 14.148 1 98.88 163 PHE B N 1
ATOM 3082 C CA . PHE B 1 163 ? 11.727 10.938 14.453 1 98.88 163 PHE B CA 1
ATOM 3083 C C . PHE B 1 163 ? 11.961 10.953 15.961 1 98.88 163 PHE B C 1
ATOM 3085 O O . PHE B 1 163 ? 11.133 11.445 16.719 1 98.88 163 PHE B O 1
ATOM 3092 N N . THR B 1 164 ? 13.109 10.477 16.391 1 98.81 164 THR B N 1
ATOM 3093 C CA . THR B 1 164 ? 13.57 10.664 17.766 1 98.81 164 THR B CA 1
ATOM 3094 C C . THR B 1 164 ? 14.711 11.68 17.828 1 98.81 164 THR B C 1
ATOM 3096 O O . THR B 1 164 ? 15.086 12.148 18.906 1 98.81 164 THR B O 1
ATOM 3099 N N . GLU B 1 165 ? 15.266 11.977 16.703 1 98.31 165 GLU B N 1
ATOM 3100 C CA . GLU B 1 165 ? 16.25 13.031 16.469 1 98.31 165 GLU B CA 1
ATOM 3101 C C . GLU B 1 165 ? 15.992 13.766 15.156 1 98.31 165 GLU B C 1
ATOM 3103 O O . GLU B 1 165 ? 15.477 13.172 14.203 1 98.31 165 GLU B O 1
ATOM 3108 N N . PRO B 1 166 ? 16.359 15.055 15.141 1 98 166 PRO B N 1
ATOM 3109 C CA . PRO B 1 166 ? 16.203 15.742 13.859 1 98 166 PRO B CA 1
ATOM 3110 C C . PRO B 1 166 ? 17.141 15.195 12.781 1 98 166 PRO B C 1
ATOM 3112 O O . PRO B 1 166 ? 18.188 14.648 13.102 1 98 166 PRO B O 1
ATOM 3115 N N . ILE B 1 167 ? 16.734 15.297 11.547 1 98.44 167 ILE B N 1
ATOM 3116 C CA . ILE B 1 167 ? 17.562 14.977 10.383 1 98.44 167 ILE B CA 1
ATOM 3117 C C . ILE B 1 167 ? 17.656 16.188 9.461 1 98.44 167 ILE B C 1
ATOM 3119 O O . ILE B 1 167 ? 17.234 17.297 9.836 1 98.44 167 ILE B O 1
ATOM 3123 N N . ASP B 1 168 ? 18.328 16.047 8.305 1 98.31 168 ASP B N 1
ATOM 3124 C CA . ASP B 1 168 ? 18.297 17.078 7.277 1 98.31 168 ASP B CA 1
ATOM 3125 C C . ASP B 1 168 ? 16.969 17.078 6.535 1 98.31 168 ASP B C 1
ATOM 3127 O O . ASP B 1 168 ? 16.656 16.141 5.805 1 98.31 168 ASP B O 1
ATOM 3131 N N . PHE B 1 169 ? 16.25 18.156 6.648 1 98.19 169 PHE B N 1
ATOM 3132 C CA . PHE B 1 169 ? 14.891 18.203 6.102 1 98.19 169 PHE B CA 1
ATOM 3133 C C . PHE B 1 169 ? 14.875 18.953 4.777 1 98.19 169 PHE B C 1
ATOM 3135 O O . PHE B 1 169 ? 13.828 19.062 4.137 1 98.19 169 PHE B O 1
ATOM 3142 N N . GLU B 1 170 ? 15.977 19.531 4.359 1 96.56 170 GLU B N 1
ATOM 3143 C CA . GLU B 1 170 ? 16 20.266 3.1 1 96.56 170 GLU B CA 1
ATOM 3144 C C . GLU B 1 170 ? 15.617 19.359 1.928 1 96.56 170 GLU B C 1
ATOM 3146 O O . GLU B 1 170 ? 16.344 18.438 1.585 1 96.56 170 GLU B O 1
ATOM 3151 N N . GLY B 1 171 ? 14.531 19.641 1.397 1 94.81 171 GLY B N 1
ATOM 3152 C CA . GLY B 1 171 ? 14.047 18.891 0.246 1 94.81 171 GLY B CA 1
ATOM 3153 C C . GLY B 1 171 ? 13.609 17.469 0.595 1 94.81 171 GLY B C 1
ATOM 3154 O O . GLY B 1 171 ? 13.383 16.656 -0.295 1 94.81 171 GLY B O 1
ATOM 3155 N N . ALA B 1 172 ? 13.461 17.109 1.899 1 96.56 172 ALA B N 1
ATOM 3156 C CA . ALA B 1 172 ? 13.234 15.727 2.344 1 96.56 172 ALA B CA 1
ATOM 3157 C C . ALA B 1 172 ? 11.844 15.242 1.933 1 96.56 172 ALA B C 1
ATOM 3159 O O . ALA B 1 172 ? 11.641 14.039 1.733 1 96.56 172 ALA B O 1
ATOM 3160 N N . PHE B 1 173 ? 10.914 16.172 1.772 1 96 173 PHE B N 1
ATOM 3161 C CA . PHE B 1 173 ? 9.531 15.773 1.503 1 96 173 PHE B CA 1
ATOM 3162 C C . PHE B 1 173 ? 9.156 16.078 0.057 1 96 173 PHE B C 1
ATOM 3164 O O . PHE B 1 173 ? 7.98 16.016 -0.309 1 96 173 PHE B O 1
ATOM 3171 N N . GLU B 1 174 ? 10.094 16.375 -0.812 1 93 174 GLU B N 1
ATOM 3172 C CA . GLU B 1 174 ? 9.859 16.688 -2.217 1 93 174 GLU B CA 1
ATOM 3173 C C . GLU B 1 174 ? 10.195 15.508 -3.119 1 93 174 GLU B C 1
ATOM 3175 O O . GLU B 1 174 ? 11.141 14.758 -2.846 1 93 174 GLU B O 1
ATOM 3180 N N . GLY B 1 175 ? 9.43 15.375 -4.168 1 92.19 175 GLY B N 1
ATOM 3181 C CA . GLY B 1 175 ? 9.719 14.328 -5.129 1 92.19 175 GLY B CA 1
ATOM 3182 C C . GLY B 1 175 ? 9.523 12.93 -4.57 1 92.19 175 GLY B C 1
ATOM 3183 O O . GLY B 1 175 ? 8.398 12.547 -4.242 1 92.19 175 GLY B O 1
ATOM 3184 N N . LEU B 1 176 ? 10.648 12.172 -4.426 1 96.81 176 LEU B N 1
ATOM 3185 C CA . LEU B 1 176 ? 10.648 10.828 -3.85 1 96.81 176 LEU B CA 1
ATOM 3186 C C . LEU B 1 176 ? 11.016 10.875 -2.371 1 96.81 176 LEU B C 1
ATOM 3188 O O . LEU B 1 176 ? 12.109 10.453 -1.986 1 96.81 176 LEU B O 1
ATOM 3192 N N . ALA B 1 177 ? 10.094 11.281 -1.637 1 98.19 177 ALA B N 1
ATOM 3193 C CA . ALA B 1 177 ? 10.305 11.516 -0.21 1 98.19 177 ALA B CA 1
ATOM 3194 C C . ALA B 1 177 ? 10.742 10.234 0.495 1 98.19 177 ALA B C 1
ATOM 3196 O O . ALA B 1 177 ? 11.578 10.273 1.396 1 98.19 177 ALA B O 1
ATOM 3197 N N . LEU B 1 178 ? 10.234 9.086 0.03 1 98.75 178 LEU B N 1
ATOM 3198 C CA . LEU B 1 178 ? 10.438 7.816 0.718 1 98.75 178 LEU B CA 1
ATOM 3199 C C . LEU B 1 178 ? 11.906 7.426 0.715 1 98.75 178 LEU B C 1
ATOM 3201 O O . LEU B 1 178 ? 12.539 7.348 1.773 1 98.75 178 LEU B O 1
ATOM 3205 N N . PRO B 1 179 ? 12.5 7.207 -0.428 1 98.44 179 PRO B N 1
ATOM 3206 C CA . PRO B 1 179 ? 13.922 6.871 -0.358 1 98.44 179 PRO B CA 1
ATOM 3207 C C . PRO B 1 179 ? 14.773 8.023 0.158 1 98.44 179 PRO B C 1
ATOM 3209 O O . PRO B 1 179 ? 15.805 7.801 0.794 1 98.44 179 PRO B O 1
ATOM 3212 N N . THR B 1 180 ? 14.383 9.305 -0.05 1 98.38 180 THR B N 1
ATOM 3213 C CA . THR B 1 180 ? 15.125 10.461 0.439 1 98.38 180 THR B CA 1
ATOM 3214 C C . THR B 1 180 ? 15.188 10.461 1.964 1 98.38 180 THR B C 1
ATOM 3216 O O . THR B 1 180 ? 16.266 10.609 2.549 1 98.38 180 THR B O 1
ATOM 3219 N N . LEU B 1 181 ? 14.055 10.219 2.623 1 98.81 181 LEU B N 1
ATOM 3220 C CA . LEU B 1 181 ? 13.984 10.25 4.082 1 98.81 181 LEU B CA 1
ATOM 3221 C C . LEU B 1 181 ? 14.711 9.047 4.68 1 98.81 181 LEU B C 1
ATOM 3223 O O . LEU B 1 181 ? 15.336 9.164 5.738 1 98.81 181 LEU B O 1
ATOM 3227 N N . ALA B 1 182 ? 14.609 7.891 4.008 1 98.81 182 ALA B N 1
ATOM 3228 C CA . ALA B 1 182 ? 15.375 6.73 4.461 1 98.81 182 ALA B CA 1
ATOM 3229 C C . ALA B 1 182 ? 16.875 7.016 4.441 1 98.81 182 ALA B C 1
ATOM 3231 O O . ALA B 1 182 ? 17.578 6.758 5.422 1 98.81 182 ALA B O 1
ATOM 3232 N N . ASN B 1 183 ? 17.312 7.578 3.352 1 98.5 183 ASN B N 1
ATOM 3233 C CA . ASN B 1 183 ? 18.734 7.902 3.219 1 98.5 183 ASN B CA 1
ATOM 3234 C C . ASN B 1 183 ? 19.172 8.961 4.23 1 98.5 183 ASN B C 1
ATOM 3236 O O . ASN B 1 183 ? 20.234 8.852 4.828 1 98.5 183 ASN B O 1
ATOM 3240 N N . ARG B 1 184 ? 18.359 10 4.395 1 98.44 184 ARG B N 1
ATOM 3241 C CA . ARG B 1 184 ? 18.688 11.062 5.34 1 98.44 184 ARG B CA 1
ATOM 3242 C C . ARG B 1 184 ? 18.766 10.531 6.766 1 98.44 184 ARG B C 1
ATOM 3244 O O . ARG B 1 184 ? 19.594 10.977 7.562 1 98.44 184 ARG B O 1
ATOM 3251 N N . GLY B 1 185 ? 17.812 9.641 7.113 1 98.56 185 GLY B N 1
ATOM 3252 C CA . GLY B 1 185 ? 17.891 8.992 8.414 1 98.56 185 GLY B CA 1
ATOM 3253 C C . GLY B 1 185 ? 19.188 8.227 8.617 1 98.56 185 GLY B C 1
ATOM 3254 O O . GLY B 1 185 ? 19.844 8.375 9.641 1 98.56 185 GLY B O 1
ATOM 3255 N N . ARG B 1 186 ? 19.609 7.5 7.621 1 98.19 186 ARG B N 1
ATOM 3256 C CA . ARG B 1 186 ? 20.844 6.715 7.688 1 98.19 186 ARG B CA 1
ATOM 3257 C C . ARG B 1 186 ? 22.062 7.621 7.754 1 98.19 186 ARG B C 1
ATOM 3259 O O . ARG B 1 186 ? 23 7.352 8.508 1 98.19 186 ARG B O 1
ATOM 3266 N N . ASP B 1 187 ? 22.031 8.633 6.938 1 97.88 187 ASP B N 1
ATOM 3267 C CA . ASP B 1 187 ? 23.125 9.594 6.922 1 97.88 187 ASP B CA 1
ATOM 3268 C C . ASP B 1 187 ? 23.328 10.227 8.297 1 97.88 187 ASP B C 1
ATOM 3270 O O . ASP B 1 187 ? 24.438 10.594 8.664 1 97.88 187 ASP B O 1
ATOM 3274 N N . ALA B 1 188 ? 22.234 10.359 9.055 1 98.12 188 ALA B N 1
ATOM 3275 C CA . ALA B 1 188 ? 22.281 10.938 10.398 1 98.12 188 ALA B CA 1
ATOM 3276 C C . ALA B 1 188 ? 22.688 9.898 11.43 1 98.12 188 ALA B C 1
ATOM 3278 O O . ALA B 1 188 ? 22.719 10.188 12.633 1 98.12 188 ALA B O 1
ATOM 3279 N N . GLY B 1 189 ? 22.938 8.656 11 1 98.19 189 GLY B N 1
ATOM 3280 C CA . GLY B 1 189 ? 23.375 7.598 11.891 1 98.19 189 GLY B CA 1
ATOM 3281 C C . GLY B 1 189 ? 22.219 6.941 12.641 1 98.19 189 GLY B C 1
ATOM 3282 O O . GLY B 1 189 ? 22.438 6.316 13.68 1 98.19 189 GLY B O 1
ATOM 3283 N N . LEU B 1 190 ? 21.031 7.133 12.172 1 98.69 190 LEU B N 1
ATOM 3284 C CA . LEU B 1 190 ? 19.844 6.609 12.852 1 98.69 190 LEU B CA 1
ATOM 3285 C C . LEU B 1 190 ? 19.375 5.316 12.195 1 98.69 190 LEU B C 1
ATOM 3287 O O . LEU B 1 190 ? 19.516 5.137 10.984 1 98.69 190 LEU B O 1
ATOM 3291 N N . ASP B 1 191 ? 18.844 4.426 13 1 98.75 191 ASP B N 1
ATOM 3292 C CA . ASP B 1 191 ? 18.156 3.26 12.461 1 98.75 191 ASP B CA 1
ATOM 3293 C C . ASP B 1 191 ? 16.797 3.648 11.883 1 98.75 191 ASP B C 1
ATOM 3295 O O . ASP B 1 191 ? 16.047 4.395 12.508 1 98.75 191 ASP B O 1
ATOM 3299 N N . VAL B 1 192 ? 16.5 3.15 10.68 1 98.88 192 VAL B N 1
ATOM 3300 C CA . VAL B 1 192 ? 15.258 3.451 9.992 1 98.88 192 VAL B CA 1
ATOM 3301 C C . VAL B 1 192 ? 14.391 2.197 9.922 1 98.88 192 VAL B C 1
ATOM 3303 O O . VAL B 1 192 ? 14.859 1.129 9.523 1 98.88 192 VAL B O 1
ATOM 3306 N N . GLU B 1 193 ? 13.172 2.293 10.359 1 98.81 193 GLU B N 1
ATOM 3307 C CA . GLU B 1 193 ? 12.172 1.229 10.305 1 98.81 193 GLU B CA 1
ATOM 3308 C C . GLU B 1 193 ? 10.922 1.693 9.57 1 98.81 193 GLU B C 1
ATOM 3310 O O . GLU B 1 193 ? 10.758 2.885 9.297 1 98.81 193 GLU B O 1
ATOM 3315 N N . PHE B 1 194 ? 10.047 0.731 9.242 1 98.69 194 PHE B N 1
ATOM 3316 C CA . PHE B 1 194 ? 8.867 1.053 8.445 1 98.69 194 PHE B CA 1
ATOM 3317 C C . PHE B 1 194 ? 7.602 0.53 9.109 1 98.69 194 PHE B C 1
ATOM 3319 O O . PHE B 1 194 ? 7.652 -0.43 9.883 1 98.69 194 PHE B O 1
ATOM 3326 N N . VAL B 1 195 ? 6.512 1.196 8.906 1 98.31 195 VAL B N 1
ATOM 3327 C CA . VAL B 1 195 ? 5.18 0.664 9.156 1 98.31 195 VAL B CA 1
ATOM 3328 C C . VAL B 1 195 ? 4.477 0.371 7.836 1 98.31 195 VAL B C 1
ATOM 3330 O O . VAL B 1 195 ? 5.059 0.562 6.762 1 98.31 195 VAL B O 1
ATOM 3333 N N . GLU B 1 196 ? 3.275 -0.152 7.902 1 97.62 196 GLU B N 1
ATOM 3334 C CA . GLU B 1 196 ? 2.574 -0.569 6.691 1 97.62 196 GLU B CA 1
ATOM 3335 C C . GLU B 1 196 ? 2.35 0.611 5.75 1 97.62 196 GLU B C 1
ATOM 3337 O O . GLU B 1 196 ? 2.203 1.75 6.199 1 97.62 196 GLU B O 1
ATOM 3342 N N . SER B 1 197 ? 2.27 0.316 4.492 1 98 197 SER B N 1
ATOM 3343 C CA . SER B 1 197 ? 1.99 1.319 3.471 1 98 197 SER B CA 1
ATOM 3344 C C . SER B 1 197 ? 0.508 1.677 3.438 1 98 197 SER B C 1
ATOM 3346 O O . SER B 1 197 ? -0.349 0.81 3.619 1 98 197 SER B O 1
ATOM 3348 N N . LEU B 1 198 ? 0.225 2.895 3.244 1 98.25 198 LEU B N 1
ATOM 3349 C CA . LEU B 1 198 ? -1.133 3.393 3.045 1 98.25 198 LEU B CA 1
ATOM 3350 C C . LEU B 1 198 ? -1.194 4.34 1.853 1 98.25 198 LEU B C 1
ATOM 3352 O O . LEU B 1 198 ? -0.245 5.086 1.596 1 98.25 198 LEU B O 1
ATOM 3356 N N . PRO B 1 199 ? -2.316 4.344 1.141 1 97.38 199 PRO B N 1
ATOM 3357 C CA . PRO B 1 199 ? -2.428 5.293 0.03 1 97.38 199 PRO B CA 1
ATOM 3358 C C . PRO B 1 199 ? -2.602 6.734 0.502 1 97.38 199 PRO B C 1
ATOM 3360 O O . PRO B 1 199 ? -3.266 6.98 1.512 1 97.38 199 PRO B O 1
ATOM 3363 N N . SER B 1 200 ? -1.984 7.621 -0.227 1 96.88 200 SER B N 1
ATOM 3364 C CA . SER B 1 200 ? -2.258 9.047 -0.057 1 96.88 200 SER B CA 1
ATOM 3365 C C . SER B 1 200 ? -3.549 9.445 -0.762 1 96.88 200 SER B C 1
ATOM 3367 O O . SER B 1 200 ? -4.148 8.641 -1.478 1 96.88 200 SER B O 1
ATOM 3369 N N . LEU B 1 201 ? -4.023 10.633 -0.547 1 97.56 201 LEU B N 1
ATOM 3370 C CA . LEU B 1 201 ? -5.262 11.156 -1.119 1 97.56 201 LEU B CA 1
ATOM 3371 C C . LEU B 1 201 ? -5.055 12.555 -1.681 1 97.56 201 LEU B C 1
ATOM 3373 O O . LEU B 1 201 ? -5.566 13.531 -1.132 1 97.56 201 LEU B O 1
ATOM 3377 N N . GLU B 1 202 ? -4.367 12.602 -2.84 1 96.5 202 GLU B N 1
ATOM 3378 C CA . GLU B 1 202 ? -4.012 13.914 -3.371 1 96.5 202 GLU B CA 1
ATOM 3379 C C . GLU B 1 202 ? -4.41 14.039 -4.84 1 96.5 202 GLU B C 1
ATOM 3381 O O . GLU B 1 202 ? -4.609 15.148 -5.34 1 96.5 202 GLU B O 1
ATOM 3386 N N . THR B 1 203 ? -4.52 12.977 -5.531 1 96.25 203 THR B N 1
ATOM 3387 C CA . THR B 1 203 ? -4.754 12.992 -6.969 1 96.25 203 THR B CA 1
ATOM 3388 C C . THR B 1 203 ? -5.809 11.961 -7.355 1 96.25 203 THR B C 1
ATOM 3390 O O . THR B 1 203 ? -6.273 11.195 -6.508 1 96.25 203 THR B O 1
ATOM 3393 N N . ARG B 1 204 ? -6.141 11.969 -8.664 1 97 204 ARG B N 1
ATOM 3394 C CA . ARG B 1 204 ? -7.051 10.969 -9.227 1 97 204 ARG B CA 1
ATOM 3395 C C . ARG B 1 204 ? -6.547 9.555 -8.969 1 97 204 ARG B C 1
ATOM 3397 O O . ARG B 1 204 ? -7.316 8.68 -8.578 1 97 204 ARG B O 1
ATOM 3404 N N . GLU B 1 205 ? -5.223 9.344 -9.156 1 96.69 205 GLU B N 1
ATOM 3405 C CA . GLU B 1 205 ? -4.629 8.023 -8.93 1 96.69 205 GLU B CA 1
ATOM 3406 C C . GLU B 1 205 ? -4.793 7.594 -7.477 1 96.69 205 GLU B C 1
ATOM 3408 O O . GLU B 1 205 ? -4.988 6.41 -7.195 1 96.69 205 GLU B O 1
ATOM 3413 N N . ASP B 1 206 ? -4.746 8.547 -6.633 1 97.62 206 ASP B N 1
ATOM 3414 C CA . ASP B 1 206 ? -4.91 8.258 -5.211 1 97.62 206 ASP B CA 1
ATOM 3415 C C . ASP B 1 206 ? -6.34 7.824 -4.902 1 97.62 206 ASP B C 1
ATOM 3417 O O . ASP B 1 206 ? -6.562 6.945 -4.066 1 97.62 206 ASP B O 1
ATOM 3421 N N . LEU B 1 207 ? -7.309 8.445 -5.508 1 97.75 207 LEU B N 1
ATOM 3422 C CA . LEU B 1 207 ? -8.695 8.023 -5.32 1 97.75 207 LEU B CA 1
ATOM 3423 C C . LEU B 1 207 ? -8.914 6.617 -5.871 1 97.75 207 LEU B C 1
ATOM 3425 O O . LEU B 1 207 ? -9.656 5.828 -5.285 1 97.75 207 LEU B O 1
ATOM 3429 N N . ILE B 1 208 ? -8.273 6.352 -6.977 1 97.62 208 ILE B N 1
ATOM 3430 C CA . ILE B 1 208 ? -8.375 5.039 -7.605 1 97.62 208 ILE B CA 1
ATOM 3431 C C . ILE B 1 208 ? -7.793 3.977 -6.676 1 97.62 208 ILE B C 1
ATOM 3433 O O . ILE B 1 208 ? -8.273 2.842 -6.641 1 97.62 208 ILE B O 1
ATOM 3437 N N . ASP B 1 209 ? -6.832 4.348 -5.871 1 97.62 209 ASP B N 1
ATOM 3438 C CA . ASP B 1 209 ? -6.266 3.434 -4.883 1 97.62 209 ASP B CA 1
ATOM 3439 C C . ASP B 1 209 ? -7.16 3.336 -3.648 1 97.62 209 ASP B C 1
ATOM 3441 O O . ASP B 1 209 ? -7.324 2.256 -3.08 1 97.62 209 ASP B O 1
ATOM 3445 N N . THR B 1 210 ? -7.73 4.426 -3.24 1 98.06 210 THR B N 1
ATOM 3446 C CA . THR B 1 210 ? -8.344 4.547 -1.922 1 98.06 210 THR B CA 1
ATOM 3447 C C . THR B 1 210 ? -9.789 4.059 -1.949 1 98.06 210 THR B C 1
ATOM 3449 O O . THR B 1 210 ? -10.234 3.383 -1.021 1 98.06 210 THR B O 1
ATOM 3452 N N . ILE B 1 211 ? -10.539 4.355 -2.992 1 97.94 211 ILE B N 1
ATOM 3453 C CA . ILE B 1 211 ? -11.977 4.102 -3.012 1 97.94 211 ILE B CA 1
ATOM 3454 C C . ILE B 1 211 ? -12.234 2.596 -2.984 1 97.94 211 ILE B C 1
ATOM 3456 O O . ILE B 1 211 ? -13.023 2.111 -2.17 1 97.94 211 ILE B O 1
ATOM 3460 N N . PRO B 1 212 ? -11.547 1.773 -3.834 1 98.31 212 PRO B N 1
ATOM 3461 C CA . PRO B 1 212 ? -11.781 0.33 -3.754 1 98.31 212 PRO B CA 1
ATOM 3462 C C . PRO B 1 212 ? -11.43 -0.249 -2.385 1 98.31 212 PRO B C 1
ATOM 3464 O O . PRO B 1 212 ? -12.094 -1.174 -1.912 1 98.31 212 PRO B O 1
ATOM 3467 N N . LEU B 1 213 ? -10.414 0.272 -1.786 1 98.31 213 LEU B N 1
ATOM 3468 C CA . LEU B 1 213 ? -10.023 -0.171 -0.452 1 98.31 213 LEU B CA 1
ATOM 3469 C C . LEU B 1 213 ? -11.117 0.156 0.566 1 98.31 213 LEU B C 1
ATOM 3471 O O . LEU B 1 213 ? -11.477 -0.689 1.388 1 98.31 213 LEU B O 1
ATOM 3475 N N . LEU B 1 214 ? -11.648 1.37 0.494 1 97.94 214 LEU B N 1
ATOM 3476 C CA . LEU B 1 214 ? -12.727 1.792 1.379 1 97.94 214 LEU B CA 1
ATOM 3477 C C . LEU B 1 214 ? -13.961 0.921 1.181 1 97.94 214 LEU B C 1
ATOM 3479 O O . LEU B 1 214 ? -14.57 0.464 2.152 1 97.94 214 LEU B O 1
ATOM 3483 N N . ARG B 1 215 ? -14.289 0.697 -0.054 1 97.12 215 ARG B N 1
ATOM 3484 C CA . ARG B 1 215 ? -15.469 -0.093 -0.373 1 97.12 215 ARG B CA 1
ATOM 3485 C C . ARG B 1 215 ? -15.32 -1.53 0.115 1 97.12 215 ARG B C 1
ATOM 3487 O O . ARG B 1 215 ? -16.266 -2.121 0.626 1 97.12 215 ARG B O 1
ATOM 3494 N N . ALA B 1 216 ? -14.164 -2.07 -0.073 1 98.56 216 ALA B N 1
ATOM 3495 C CA . ALA B 1 216 ? -13.914 -3.436 0.381 1 98.56 216 ALA B CA 1
ATOM 3496 C C . ALA B 1 216 ? -14.039 -3.541 1.898 1 98.56 216 ALA B C 1
ATOM 3498 O O . ALA B 1 216 ? -14.664 -4.473 2.412 1 98.56 216 ALA B O 1
ATOM 3499 N N . ARG B 1 217 ? -13.469 -2.633 2.604 1 98.25 217 ARG B N 1
ATOM 3500 C CA . ARG B 1 217 ? -13.516 -2.662 4.062 1 98.25 217 ARG B CA 1
ATOM 3501 C C . ARG B 1 217 ? -14.945 -2.434 4.562 1 98.25 217 ARG B C 1
ATOM 3503 O O . ARG B 1 217 ? -15.367 -3.047 5.543 1 98.25 217 ARG B O 1
ATOM 3510 N N . PHE B 1 218 ? -15.602 -1.544 3.871 1 96.5 218 PHE B N 1
ATOM 3511 C CA . PHE B 1 218 ? -17 -1.315 4.227 1 96.5 218 PHE B CA 1
ATOM 3512 C C . PHE B 1 218 ? -17.828 -2.588 4.047 1 96.5 218 PHE B C 1
ATOM 3514 O O . PHE B 1 218 ? -18.578 -2.971 4.938 1 96.5 218 PHE B O 1
ATOM 3521 N N . ALA B 1 219 ? -17.656 -3.221 2.883 1 96.19 219 ALA B N 1
ATOM 3522 C CA . ALA B 1 219 ? -18.359 -4.473 2.602 1 96.19 219 ALA B CA 1
ATOM 3523 C C . ALA B 1 219 ? -18.047 -5.527 3.656 1 96.19 219 ALA B C 1
ATOM 3525 O O . ALA B 1 219 ? -18.906 -6.309 4.043 1 96.19 219 ALA B O 1
ATOM 3526 N N . ALA B 1 220 ? -16.844 -5.527 4.172 1 98.06 220 ALA B N 1
ATOM 3527 C CA . ALA B 1 220 ? -16.375 -6.52 5.133 1 98.06 220 ALA B CA 1
ATOM 3528 C C . ALA B 1 220 ? -16.719 -6.109 6.559 1 98.06 220 ALA B C 1
ATOM 3530 O O . ALA B 1 220 ? -16.375 -6.812 7.512 1 98.06 220 ALA B O 1
ATOM 3531 N N . GLU B 1 221 ? -17.375 -4.934 6.715 1 97.31 221 GLU B N 1
ATOM 3532 C CA . GLU B 1 221 ? -17.734 -4.395 8.023 1 97.31 221 GLU B CA 1
ATOM 3533 C C . GLU B 1 221 ? -16.5 -4.199 8.898 1 97.31 221 GLU B C 1
ATOM 3535 O O . GLU B 1 221 ? -16.516 -4.516 10.094 1 97.31 221 GLU B O 1
ATOM 3540 N N . ARG B 1 222 ? -15.43 -3.811 8.258 1 97.25 222 ARG B N 1
ATOM 3541 C CA . ARG B 1 222 ? -14.211 -3.447 8.977 1 97.25 222 ARG B CA 1
ATOM 3542 C C . ARG B 1 222 ? -14.117 -1.938 9.164 1 97.25 222 ARG B C 1
ATOM 3544 O O . ARG B 1 222 ? -14.844 -1.179 8.523 1 97.25 222 ARG B O 1
ATOM 3551 N N . ILE B 1 223 ? -13.273 -1.507 10.016 1 94.81 223 ILE B N 1
ATOM 3552 C CA . ILE B 1 223 ? -13.094 -0.097 10.344 1 94.81 223 ILE B CA 1
ATOM 3553 C C . ILE B 1 223 ? -12.68 0.678 9.102 1 94.81 223 ILE B C 1
ATOM 3555 O O . ILE B 1 223 ? -11.805 0.233 8.352 1 94.81 223 ILE B O 1
ATOM 3559 N N . VAL B 1 224 ? -13.305 1.722 8.82 1 96.88 224 VAL B N 1
ATOM 3560 C CA . VAL B 1 224 ? -12.969 2.695 7.785 1 96.88 224 VAL B CA 1
ATOM 3561 C C . VAL B 1 224 ? -12.875 4.09 8.398 1 96.88 224 VAL B C 1
ATOM 3563 O O . VAL B 1 224 ? -13.391 4.328 9.492 1 96.88 224 VAL B O 1
ATOM 3566 N N . PRO B 1 225 ? -12.078 5 7.777 1 98.06 225 PRO B N 1
ATOM 3567 C CA . PRO B 1 225 ? -12.141 6.398 8.211 1 98.06 225 PRO B CA 1
ATOM 3568 C C . PRO B 1 225 ? -13.531 7.012 8.023 1 98.06 225 PRO B C 1
ATOM 3570 O O . PRO B 1 225 ? -13.961 7.238 6.891 1 98.06 225 PRO B O 1
ATOM 3573 N N . ASP B 1 226 ? -14.148 7.344 9.078 1 97.56 226 ASP B N 1
ATOM 3574 C CA . ASP B 1 226 ? -15.578 7.625 9.109 1 97.56 226 ASP B CA 1
ATOM 3575 C C . ASP B 1 226 ? -15.938 8.781 8.18 1 97.56 226 ASP B C 1
ATOM 3577 O O . ASP B 1 226 ? -16.844 8.664 7.352 1 97.56 226 ASP B O 1
ATOM 3581 N N . TYR B 1 227 ? -15.25 9.867 8.281 1 98.62 227 TYR B N 1
ATOM 3582 C CA . TYR B 1 227 ? -15.609 11.078 7.547 1 98.62 227 TYR B CA 1
ATOM 3583 C C . TYR B 1 227 ? -15.32 10.93 6.062 1 98.62 227 TYR B C 1
ATOM 3585 O O . TYR B 1 227 ? -16.125 11.328 5.219 1 98.62 227 TYR B O 1
ATOM 3593 N N . THR B 1 228 ? -14.195 10.367 5.734 1 98.69 228 THR B N 1
ATOM 3594 C CA . THR B 1 228 ? -13.852 10.141 4.336 1 98.69 228 THR B CA 1
ATOM 3595 C C . THR B 1 228 ? -14.812 9.148 3.691 1 98.69 228 THR B C 1
ATOM 3597 O O . THR B 1 228 ? -15.266 9.359 2.566 1 98.69 228 THR B O 1
ATOM 3600 N N . ALA B 1 229 ? -15.078 8.07 4.438 1 98.25 229 ALA B N 1
ATOM 3601 C CA . ALA B 1 229 ? -16.031 7.078 3.934 1 98.25 229 ALA B CA 1
ATOM 3602 C C . ALA B 1 229 ? -17.406 7.699 3.707 1 98.25 229 ALA B C 1
ATOM 3604 O O . ALA B 1 229 ? -18.062 7.422 2.699 1 98.25 229 ALA B O 1
ATOM 3605 N N . ALA B 1 230 ? -17.844 8.539 4.637 1 98.31 230 ALA B N 1
ATOM 3606 C CA . ALA B 1 230 ? -19.125 9.227 4.504 1 98.31 230 ALA B CA 1
ATOM 3607 C C . ALA B 1 230 ? -19.141 10.133 3.277 1 98.31 230 ALA B C 1
ATOM 3609 O O . ALA B 1 230 ? -20.125 10.164 2.533 1 98.31 230 ALA B O 1
ATOM 3610 N N . PHE B 1 231 ? -18.078 10.844 3.059 1 98.5 231 PHE B N 1
ATOM 3611 C CA . PHE B 1 231 ? -17.969 11.711 1.891 1 98.5 231 PHE B CA 1
ATOM 3612 C C . PHE B 1 231 ? -18.109 10.898 0.604 1 98.5 231 PHE B C 1
ATOM 3614 O O . PHE B 1 231 ? -18.859 11.281 -0.297 1 98.5 231 PHE B O 1
ATOM 3621 N N . VAL B 1 232 ? -17.312 9.797 0.521 1 97.69 232 VAL B N 1
ATOM 3622 C CA . VAL B 1 232 ? -17.312 8.953 -0.669 1 97.69 232 VAL B CA 1
ATOM 3623 C C . VAL B 1 232 ? -18.719 8.422 -0.925 1 97.69 232 VAL B C 1
ATOM 3625 O O . VAL B 1 232 ? -19.188 8.422 -2.062 1 97.69 232 VAL B O 1
ATOM 3628 N N . HIS B 1 233 ? -19.359 8.039 0.129 1 96.69 233 HIS B N 1
ATOM 3629 C CA . HIS B 1 233 ? -20.719 7.504 0.026 1 96.69 233 HIS B CA 1
ATOM 3630 C C . HIS B 1 233 ? -21.703 8.586 -0.402 1 96.69 233 HIS B C 1
ATOM 3632 O O . HIS B 1 233 ? -22.469 8.391 -1.343 1 96.69 233 HIS B O 1
ATOM 3638 N N . GLU B 1 234 ? -21.672 9.703 0.226 1 97.38 234 GLU B N 1
ATOM 3639 C CA . GLU B 1 234 ? -22.609 10.797 -0.004 1 97.38 234 GLU B CA 1
ATOM 3640 C C . GLU B 1 234 ? -22.484 11.344 -1.422 1 97.38 234 GLU B C 1
ATOM 3642 O O . GLU B 1 234 ? -23.469 11.766 -2.021 1 97.38 234 GLU B O 1
ATOM 3647 N N . HIS B 1 235 ? -21.344 11.312 -1.968 1 97.19 235 HIS B N 1
ATOM 3648 C CA . HIS B 1 235 ? -21.109 11.883 -3.291 1 97.19 235 HIS B CA 1
ATOM 3649 C C . HIS B 1 235 ? -21.156 10.805 -4.371 1 97.19 235 HIS B C 1
ATOM 3651 O O . HIS B 1 235 ? -20.906 11.086 -5.547 1 97.19 235 HIS B O 1
ATOM 3657 N N . GLY B 1 236 ? -21.391 9.562 -3.945 1 96.19 236 GLY B N 1
ATOM 3658 C CA . GLY B 1 236 ? -21.547 8.461 -4.879 1 96.19 236 GLY B CA 1
ATOM 3659 C C . GLY B 1 236 ? -20.281 8.148 -5.645 1 96.19 236 GLY B C 1
ATOM 3660 O O . GLY B 1 236 ? -20.328 7.758 -6.816 1 96.19 236 GLY B O 1
ATOM 3661 N N . LEU B 1 237 ? -19.141 8.445 -5.043 1 97.06 237 LEU B N 1
ATOM 3662 C CA . LEU B 1 237 ? -17.875 8.195 -5.723 1 97.06 237 LEU B CA 1
ATOM 3663 C C . LEU B 1 237 ? -17.578 6.699 -5.793 1 97.06 237 LEU B C 1
ATOM 3665 O O . LEU B 1 237 ? -17.797 5.977 -4.82 1 97.06 237 LEU B O 1
ATOM 3669 N N . ASP B 1 238 ? -17.188 6.277 -6.949 1 96.81 238 ASP B N 1
ATOM 3670 C CA . ASP B 1 238 ? -16.797 4.891 -7.176 1 96.81 238 ASP B CA 1
ATOM 3671 C C . ASP B 1 238 ? -15.742 4.781 -8.273 1 96.81 238 ASP B C 1
ATOM 3673 O O . ASP B 1 238 ? -15.461 5.762 -8.969 1 96.81 238 ASP B O 1
ATOM 3677 N N . VAL B 1 239 ? -15.078 3.652 -8.289 1 97.56 239 VAL B N 1
ATOM 3678 C CA . VAL B 1 239 ? -14.125 3.348 -9.359 1 97.56 239 VAL B CA 1
ATOM 3679 C C . VAL B 1 239 ? -14.664 2.201 -10.211 1 97.56 239 VAL B C 1
ATOM 3681 O O . VAL B 1 239 ? -15.156 1.204 -9.68 1 97.56 239 VAL B O 1
ATOM 3684 N N . VAL B 1 240 ? -14.594 2.354 -11.469 1 96.06 240 VAL B N 1
ATOM 3685 C CA . VAL B 1 240 ? -14.992 1.292 -12.391 1 96.06 240 VAL B CA 1
ATOM 3686 C C . VAL B 1 240 ? -13.82 0.938 -13.305 1 96.06 240 VAL B C 1
ATOM 3688 O O . VAL B 1 240 ? -12.93 1.761 -13.531 1 96.06 240 VAL B O 1
ATOM 3691 N N . ASP B 1 241 ? -13.805 -0.294 -13.68 1 94.81 241 ASP B N 1
ATOM 3692 C CA . ASP B 1 241 ? -12.812 -0.771 -14.641 1 94.81 241 ASP B CA 1
ATOM 3693 C C . ASP B 1 241 ? -13.422 -0.953 -16.031 1 94.81 241 ASP B C 1
ATOM 3695 O O . ASP B 1 241 ? -14.328 -1.774 -16.203 1 94.81 241 ASP B O 1
ATOM 3699 N N . GLU B 1 242 ? -13.008 -0.143 -16.922 1 91.25 242 GLU B N 1
ATOM 3700 C CA . GLU B 1 242 ? -13.438 -0.261 -18.312 1 91.25 242 GLU B CA 1
ATOM 3701 C C . GLU B 1 242 ? -12.289 -0.717 -19.219 1 91.25 242 GLU B C 1
ATOM 3703 O O . GLU B 1 242 ? -11.523 0.106 -19.719 1 91.25 242 GLU B O 1
ATOM 3708 N N . ASP B 1 243 ? -12.195 -2.002 -19.531 1 85.81 243 ASP B N 1
ATOM 3709 C CA . ASP B 1 243 ? -11.188 -2.613 -20.391 1 85.81 243 ASP B CA 1
ATOM 3710 C C . ASP B 1 243 ? -9.781 -2.301 -19.891 1 85.81 243 ASP B C 1
ATOM 3712 O O . ASP B 1 243 ? -8.938 -1.814 -20.656 1 85.81 243 ASP B O 1
ATOM 3716 N N . GLY B 1 244 ? -9.609 -2.375 -18.672 1 85.62 244 GLY B N 1
ATOM 3717 C CA . GLY B 1 244 ? -8.289 -2.24 -18.078 1 85.62 244 GLY B CA 1
ATOM 3718 C C . GLY B 1 244 ? -7.98 -0.827 -17.609 1 85.62 244 GLY B C 1
ATOM 3719 O O . GLY B 1 244 ? -6.941 -0.581 -17 1 85.62 244 GLY B O 1
ATOM 3720 N N . LYS B 1 245 ? -8.883 0.129 -17.953 1 91.25 245 LYS B N 1
ATOM 3721 C CA . LYS B 1 245 ? -8.703 1.511 -17.516 1 91.25 245 LYS B CA 1
ATOM 3722 C C . LYS B 1 245 ? -9.641 1.852 -16.359 1 91.25 245 LYS B C 1
ATOM 3724 O O . LYS B 1 245 ? -10.859 1.689 -16.469 1 91.25 245 LYS B O 1
ATOM 3729 N N . LYS B 1 246 ? -9 2.299 -15.258 1 95.44 246 LYS B N 1
ATOM 3730 C CA . LYS B 1 246 ? -9.797 2.666 -14.094 1 95.44 246 LYS B CA 1
ATOM 3731 C C . LYS B 1 246 ? -10.312 4.098 -14.211 1 95.44 246 LYS B C 1
ATOM 3733 O O . LYS B 1 246 ? -9.562 5.008 -14.562 1 95.44 246 LYS B O 1
ATOM 3738 N N . ARG B 1 247 ? -11.617 4.25 -14.016 1 95.38 247 ARG B N 1
ATOM 3739 C CA . ARG B 1 247 ? -12.25 5.566 -14.062 1 95.38 247 ARG B CA 1
ATOM 3740 C C . ARG B 1 247 ? -13.039 5.84 -12.789 1 95.38 247 ARG B C 1
ATOM 3742 O O . ARG B 1 247 ? -13.68 4.938 -12.242 1 95.38 247 ARG B O 1
ATOM 3749 N N . ILE B 1 248 ? -12.945 7.047 -12.359 1 96.88 248 ILE B N 1
ATOM 3750 C CA . ILE B 1 248 ? -13.773 7.473 -11.242 1 96.88 248 ILE B CA 1
ATOM 3751 C C . ILE B 1 248 ? -15.156 7.879 -11.75 1 96.88 248 ILE B C 1
ATOM 3753 O O . ILE B 1 248 ? -15.266 8.641 -12.711 1 96.88 248 ILE B O 1
ATOM 3757 N N . VAL B 1 249 ? -16.125 7.441 -11.109 1 95.44 249 VAL B N 1
ATOM 3758 C CA . VAL B 1 249 ? -17.5 7.75 -11.516 1 95.44 249 VAL B CA 1
ATOM 3759 C C . VAL B 1 249 ? -18.297 8.242 -10.312 1 95.44 249 VAL B C 1
ATOM 3761 O O . VAL B 1 249 ? -17.844 8.125 -9.172 1 95.44 249 VAL B O 1
ATOM 3764 N N . ARG B 1 250 ? -19.438 8.922 -10.656 1 93.31 250 ARG B N 1
ATOM 3765 C CA . ARG B 1 250 ? -20.391 9.344 -9.648 1 93.31 250 ARG B CA 1
ATOM 3766 C C . ARG B 1 250 ? -21.766 8.734 -9.898 1 93.31 250 ARG B C 1
ATOM 3768 O O . ARG B 1 250 ? -22.266 8.766 -11.031 1 93.31 250 ARG B O 1
ATOM 3775 N N . ASP B 1 251 ? -22.203 7.898 -8.969 1 78.56 251 ASP B N 1
ATOM 3776 C CA . ASP B 1 251 ? -23.562 7.406 -9.117 1 78.56 251 ASP B CA 1
ATOM 3777 C C . ASP B 1 251 ? -24.516 8.109 -8.141 1 78.56 251 ASP B C 1
ATOM 3779 O O . ASP B 1 251 ? -24.125 8.438 -7.016 1 78.56 251 ASP B O 1
#

Organism: NCBI:txid261290